Protein AF-0000000066114920 (afdb_homodimer)

Structure (mmCIF, N/CA/C/O backbone):
data_AF-0000000066114920-model_v1
#
loop_
_entity.id
_entity.type
_entity.pdbx_description
1 polymer 'DNA repair protein RecO'
#
loop_
_atom_site.group_PDB
_atom_site.id
_atom_site.type_symbol
_atom_site.label_atom_id
_atom_site.label_alt_id
_atom_site.label_comp_id
_atom_site.label_asym_id
_atom_site.label_entity_id
_atom_site.label_seq_id
_atom_site.pdbx_PDB_ins_code
_atom_site.Cartn_x
_atom_site.Cartn_y
_atom_site.Cartn_z
_atom_site.occupancy
_atom_site.B_iso_or_equiv
_atom_site.auth_seq_id
_atom_site.auth_comp_id
_atom_site.auth_asym_id
_atom_site.auth_atom_id
_atom_site.pdbx_PDB_model_num
ATOM 1 N N . MET A 1 1 ? -25.594 -0.262 -13.094 1 75.62 1 MET A N 1
ATOM 2 C CA . MET A 1 1 ? -24.656 -1.006 -13.938 1 75.62 1 MET A CA 1
ATOM 3 C C . MET A 1 1 ? -24.5 -2.436 -13.43 1 75.62 1 MET A C 1
ATOM 5 O O . MET A 1 1 ? -24.391 -2.666 -12.227 1 75.62 1 MET A O 1
ATOM 9 N N . ASN A 1 2 ? -24.844 -3.348 -14.367 1 86.19 2 ASN A N 1
ATOM 10 C CA . ASN A 1 2 ? -24.734 -4.75 -13.984 1 86.19 2 ASN A CA 1
ATOM 11 C C . ASN A 1 2 ? -24 -5.562 -15.047 1 86.19 2 ASN A C 1
ATOM 13 O O . ASN A 1 2 ? -24.125 -5.289 -16.234 1 86.19 2 ASN A O 1
ATOM 17 N N . PHE A 1 3 ? -23.031 -6.371 -14.57 1 90.06 3 PHE A N 1
ATOM 18 C CA . PHE A 1 3 ? -22.406 -7.285 -15.523 1 90.06 3 PHE A CA 1
ATOM 19 C C . PHE A 1 3 ? -22.188 -8.656 -14.891 1 90.06 3 PHE A C 1
ATOM 21 O O . PHE A 1 3 ? -22.297 -8.812 -13.68 1 90.06 3 PHE A O 1
ATOM 28 N N . ARG A 1 4 ? -22.141 -9.578 -15.812 1 94.25 4 ARG A N 1
ATOM 29 C CA . ARG A 1 4 ? -21.891 -10.969 -15.445 1 94.25 4 ARG A CA 1
ATOM 30 C C . ARG A 1 4 ? -20.625 -11.5 -16.125 1 94.25 4 ARG A C 1
ATOM 32 O O . ARG A 1 4 ? -20.391 -11.219 -17.297 1 94.25 4 ARG A O 1
ATOM 39 N N . ASP A 1 5 ? -19.766 -12.25 -15.32 1 95.81 5 ASP A N 1
ATOM 40 C CA . ASP A 1 5 ? -18.516 -12.758 -15.852 1 95.81 5 ASP A CA 1
ATOM 41 C C . ASP A 1 5 ? -18 -13.938 -15.023 1 95.81 5 ASP A C 1
ATOM 43 O O . ASP A 1 5 ? -18.5 -14.188 -13.922 1 95.81 5 ASP A O 1
ATOM 47 N N . LYS A 1 6 ? -17.188 -14.711 -15.625 1 96.69 6 LYS A N 1
ATOM 48 C CA . LYS A 1 6 ? -16.453 -15.688 -14.836 1 96.69 6 LYS A CA 1
ATOM 49 C C . LYS A 1 6 ? -15.398 -15.008 -13.953 1 96.69 6 LYS A C 1
ATOM 51 O O . LYS A 1 6 ? -14.75 -14.055 -14.375 1 96.69 6 LYS A O 1
ATOM 56 N N . ALA A 1 7 ? -15.234 -15.523 -12.688 1 97.19 7 ALA A N 1
ATOM 57 C CA . ALA A 1 7 ? -14.289 -14.852 -11.797 1 97.19 7 ALA A CA 1
ATOM 58 C C . ALA A 1 7 ? -13.641 -15.844 -10.844 1 97.19 7 ALA A C 1
ATOM 60 O O . ALA A 1 7 ? -14.133 -16.969 -10.664 1 97.19 7 ALA A O 1
ATOM 61 N N . ILE A 1 8 ? -12.523 -15.516 -10.336 1 97.38 8 ILE A N 1
ATOM 62 C CA . ILE A 1 8 ? -11.812 -16.25 -9.297 1 97.38 8 ILE A CA 1
ATOM 63 C C . ILE A 1 8 ? -11.852 -15.453 -7.988 1 97.38 8 ILE A C 1
ATOM 65 O O . ILE A 1 8 ? -11.523 -14.266 -7.969 1 97.38 8 ILE A O 1
ATOM 69 N N . ILE A 1 9 ? -12.242 -16.047 -6.883 1 97.62 9 ILE A N 1
ATOM 70 C CA . ILE A 1 9 ? -12.266 -15.367 -5.59 1 97.62 9 ILE A CA 1
ATOM 71 C C . ILE A 1 9 ? -10.844 -15.195 -5.07 1 97.62 9 ILE A C 1
ATOM 73 O O . ILE A 1 9 ? -10.117 -16.172 -4.883 1 97.62 9 ILE A O 1
ATOM 77 N N . LEU A 1 10 ? -10.43 -13.953 -4.789 1 96.62 10 LEU A N 1
ATOM 78 C CA . LEU A 1 10 ? -9.07 -13.672 -4.352 1 96.62 10 LEU A CA 1
ATOM 79 C C . LEU A 1 10 ? -9.031 -13.375 -2.857 1 96.62 10 LEU A C 1
ATOM 81 O O . LEU A 1 10 ? -8.055 -13.719 -2.178 1 96.62 10 LEU A O 1
ATOM 85 N N . LYS A 1 11 ? -9.984 -12.672 -2.404 1 94.31 11 LYS A N 1
ATOM 86 C CA . LYS A 1 11 ? -9.961 -12.195 -1.025 1 94.31 11 LYS A CA 1
ATOM 87 C C . LYS A 1 11 ? -11.375 -12.086 -0.464 1 94.31 11 LYS A C 1
ATOM 89 O O . LYS A 1 11 ? -12.32 -11.797 -1.201 1 94.31 11 LYS A O 1
ATOM 94 N N . LYS A 1 12 ? -11.523 -12.414 0.762 1 89.5 12 LYS A N 1
ATOM 95 C CA . LYS A 1 12 ? -12.766 -12.25 1.505 1 89.5 12 LYS A CA 1
ATOM 96 C C . LYS A 1 12 ? -12.516 -11.586 2.857 1 89.5 12 LYS A C 1
ATOM 98 O O . LYS A 1 12 ? -11.633 -12.008 3.607 1 89.5 12 LYS A O 1
ATOM 103 N N . ARG A 1 13 ? -13.219 -10.523 3.09 1 82.25 13 ARG A N 1
ATOM 104 C CA . ARG A 1 13 ? -13.109 -9.812 4.363 1 82.25 13 ARG A CA 1
ATOM 105 C C . ARG A 1 13 ? -14.477 -9.641 5.012 1 82.25 13 ARG A C 1
ATOM 107 O O . ARG A 1 13 ? -15.359 -9 4.445 1 82.25 13 ARG A O 1
ATOM 114 N N . ASN A 1 14 ? -14.578 -10.148 6.18 1 76.12 14 ASN A N 1
ATOM 115 C CA . ASN A 1 14 ? -15.836 -10.016 6.902 1 76.12 14 ASN A CA 1
ATOM 116 C C . ASN A 1 14 ? -16.016 -8.594 7.438 1 76.12 14 ASN A C 1
ATOM 118 O O . ASN A 1 14 ? -15.094 -8.016 8 1 76.12 14 ASN A O 1
ATOM 122 N N . ILE A 1 15 ? -17.172 -8.047 7.07 1 65.06 15 ILE A N 1
ATOM 123 C CA . ILE A 1 15 ? -17.5 -6.711 7.551 1 65.06 15 ILE A CA 1
ATOM 124 C C . ILE A 1 15 ? -18.344 -6.805 8.82 1 65.06 15 ILE A C 1
ATOM 126 O O . ILE A 1 15 ? -18.031 -6.168 9.828 1 65.06 15 ILE A O 1
ATOM 130 N N . LYS A 1 16 ? -19.547 -7.492 8.758 1 66.75 16 LYS A N 1
ATOM 131 C CA . LYS A 1 16 ? -20.469 -7.746 9.859 1 66.75 16 LYS A CA 1
ATOM 132 C C . LYS A 1 16 ? -20.953 -9.195 9.859 1 66.75 16 LYS A C 1
ATOM 134 O O . LYS A 1 16 ? -20.375 -10.039 9.164 1 66.75 16 LYS A O 1
ATOM 139 N N . GLU A 1 17 ? -21.812 -9.477 10.82 1 66.69 17 GLU A N 1
ATOM 140 C CA . GLU A 1 17 ? -22.281 -10.852 11.008 1 66.69 17 GLU A CA 1
ATOM 141 C C . GLU A 1 17 ? -22.719 -11.469 9.68 1 66.69 17 GLU A C 1
ATOM 143 O O . GLU A 1 17 ? -22.406 -12.633 9.406 1 66.69 17 GLU A O 1
ATOM 148 N N . ASN A 1 18 ? -23.312 -10.695 8.836 1 76.25 18 ASN A N 1
ATOM 149 C CA . ASN A 1 18 ? -23.844 -11.32 7.641 1 76.25 18 ASN A CA 1
ATOM 150 C C . ASN A 1 18 ? -23.391 -10.602 6.371 1 76.25 18 ASN A C 1
ATOM 152 O O . ASN A 1 18 ? -24.016 -10.75 5.316 1 76.25 18 ASN A O 1
ATOM 156 N N . LEU A 1 19 ? -22.344 -9.758 6.551 1 76.5 19 LEU A N 1
ATOM 157 C CA . LEU A 1 19 ? -21.875 -8.961 5.426 1 76.5 19 LEU A CA 1
ATOM 158 C C . LEU A 1 19 ? -20.375 -9.125 5.242 1 76.5 19 LEU A C 1
ATOM 160 O O . LEU A 1 19 ? -19.609 -9.148 6.219 1 76.5 19 LEU A O 1
ATOM 164 N N . ALA A 1 20 ? -19.938 -9.336 3.994 1 84.75 20 ALA A N 1
ATOM 165 C CA . ALA A 1 20 ? -18.5 -9.422 3.691 1 84.75 20 ALA A CA 1
ATOM 166 C C . ALA A 1 20 ? -18.188 -8.734 2.369 1 84.75 20 ALA A C 1
ATOM 168 O O . ALA A 1 20 ? -19.062 -8.539 1.53 1 84.75 20 ALA A O 1
ATOM 169 N N . ILE A 1 21 ? -16.984 -8.25 2.27 1 85.69 21 ILE A N 1
ATOM 170 C CA . ILE A 1 21 ? -16.469 -7.781 0.992 1 85.69 21 ILE A CA 1
ATOM 171 C C . ILE A 1 21 ? -15.641 -8.891 0.33 1 85.69 21 ILE A C 1
ATOM 173 O O . ILE A 1 21 ? -14.781 -9.5 0.968 1 85.69 21 ILE A O 1
ATOM 177 N N . VAL A 1 22 ? -16.016 -9.141 -0.874 1 92.25 22 VAL A N 1
ATOM 178 C CA . VAL A 1 22 ? -15.281 -10.141 -1.641 1 92.25 22 VAL A CA 1
ATOM 179 C C . VAL A 1 22 ? -14.602 -9.477 -2.838 1 92.25 22 VAL A C 1
ATOM 181 O O . VAL A 1 22 ? -15.203 -8.641 -3.514 1 92.25 22 VAL A O 1
ATOM 184 N N . THR A 1 23 ? -13.344 -9.789 -3.025 1 94.31 23 THR A N 1
ATOM 185 C CA . THR A 1 23 ? -12.57 -9.328 -4.172 1 94.31 23 THR A CA 1
ATOM 186 C C . THR A 1 23 ? -12.305 -10.477 -5.145 1 94.31 23 THR A C 1
ATOM 188 O O . THR A 1 23 ? -11.898 -11.562 -4.73 1 94.31 23 THR A O 1
ATOM 191 N N . VAL A 1 24 ? -12.586 -10.188 -6.41 1 96.12 24 VAL A N 1
ATOM 192 C CA . VAL A 1 24 ? -12.453 -11.242 -7.406 1 96.12 24 VAL A CA 1
ATOM 193 C C . VAL A 1 24 ? -11.609 -10.75 -8.578 1 96.12 24 VAL A C 1
ATOM 195 O O . VAL A 1 24 ? -11.477 -9.539 -8.789 1 96.12 24 VAL A O 1
ATOM 198 N N . LEU A 1 25 ? -10.961 -11.633 -9.258 1 97 25 LEU A N 1
ATOM 199 C CA . LEU A 1 25 ? -10.398 -11.398 -10.586 1 97 25 LEU A CA 1
ATOM 200 C C . LEU A 1 25 ? -11.344 -11.906 -11.672 1 97 25 LEU A C 1
ATOM 202 O O . LEU A 1 25 ? -11.562 -13.109 -11.797 1 97 25 LEU A O 1
ATOM 206 N N . THR A 1 26 ? -11.93 -11.023 -12.383 1 96.06 26 THR A N 1
ATOM 207 C CA . THR A 1 26 ? -12.867 -11.398 -13.445 1 96.06 26 THR A CA 1
ATOM 208 C C . THR A 1 26 ? -12.117 -11.68 -14.75 1 96.06 26 THR A C 1
ATOM 210 O O . THR A 1 26 ? -10.984 -11.234 -14.93 1 96.06 26 THR A O 1
ATOM 213 N N . GLN A 1 27 ? -12.727 -12.438 -15.578 1 95 27 GLN A N 1
ATOM 214 C CA . GLN A 1 27 ? -12.141 -12.812 -16.859 1 95 27 GLN A CA 1
ATOM 215 C C . GLN A 1 27 ? -12.023 -11.609 -17.781 1 95 27 GLN A C 1
ATOM 217 O O . GLN A 1 27 ? -11.023 -11.461 -18.5 1 95 27 GLN A O 1
ATOM 222 N N . SER A 1 28 ? -13 -10.695 -17.703 1 93.69 28 SER A N 1
ATOM 223 C CA . SER A 1 28 ? -13.078 -9.688 -18.766 1 93.69 28 SER A CA 1
ATOM 224 C C . SER A 1 28 ? -13 -8.281 -18.188 1 93.69 28 SER A C 1
ATOM 226 O O . SER A 1 28 ? -12.859 -7.309 -18.938 1 93.69 28 SER A O 1
ATOM 228 N N . TYR A 1 29 ? -13.07 -8.102 -16.891 1 91.19 29 TYR A N 1
ATOM 229 C CA . TYR A 1 29 ? -13.219 -6.75 -16.375 1 91.19 29 TYR A CA 1
ATOM 230 C C . TYR A 1 29 ? -12.094 -6.41 -15.391 1 91.19 29 TYR A C 1
ATOM 232 O O . TYR A 1 29 ? -11.945 -5.258 -14.992 1 91.19 29 TYR A O 1
ATOM 240 N N . GLY A 1 30 ? -11.273 -7.395 -15.078 1 93.62 30 GLY A N 1
ATOM 241 C CA . GLY A 1 30 ? -10.219 -7.141 -14.109 1 93.62 30 GLY A CA 1
ATOM 242 C C . GLY A 1 30 ? -10.633 -7.453 -12.688 1 93.62 30 GLY A C 1
ATOM 243 O O . GLY A 1 30 ? -11.469 -8.328 -12.453 1 93.62 30 GLY A O 1
ATOM 244 N N . ILE A 1 31 ? -10 -6.77 -11.734 1 93.69 31 ILE A N 1
ATOM 245 C CA . ILE A 1 31 ? -10.258 -7.023 -10.32 1 93.69 31 ILE A CA 1
ATOM 246 C C . ILE A 1 31 ? -11.453 -6.199 -9.859 1 93.69 31 ILE A C 1
ATOM 248 O O . ILE A 1 31 ? -11.539 -5.004 -10.141 1 93.69 31 ILE A O 1
ATOM 252 N N . TYR A 1 32 ? -12.414 -6.797 -9.227 1 91.12 32 TYR A N 1
ATOM 253 C CA . TYR A 1 32 ? -13.609 -6.129 -8.703 1 91.12 32 TYR A CA 1
ATOM 254 C C . TYR A 1 32 ? -13.891 -6.566 -7.273 1 91.12 32 TYR A C 1
ATOM 256 O O . TYR A 1 32 ? -13.656 -7.723 -6.906 1 91.12 32 TYR A O 1
ATOM 264 N N . SER A 1 33 ? -14.352 -5.648 -6.562 1 88.38 33 SER A N 1
ATOM 265 C CA . SER A 1 33 ? -14.828 -5.961 -5.219 1 88.38 33 SER A CA 1
ATOM 266 C C . SER A 1 33 ? -16.312 -5.652 -5.07 1 88.38 33 SER A C 1
ATOM 268 O O . SER A 1 33 ? -16.859 -4.836 -5.816 1 88.38 33 SER A O 1
ATOM 270 N N . GLY A 1 34 ? -16.984 -6.352 -4.18 1 86.88 34 GLY A N 1
ATOM 271 C CA . GLY A 1 34 ? -18.375 -6.109 -3.869 1 86.88 34 GLY A CA 1
ATOM 272 C C . GLY A 1 34 ? -18.812 -6.711 -2.545 1 86.88 34 GLY A C 1
ATOM 273 O O . GLY A 1 34 ? -18.062 -7.492 -1.942 1 86.88 34 GLY A O 1
ATOM 274 N N . ILE A 1 35 ? -20 -6.371 -2.215 1 84.88 35 ILE A N 1
ATOM 275 C CA . ILE A 1 35 ? -20.531 -6.809 -0.929 1 84.88 35 ILE A CA 1
ATOM 276 C C . ILE A 1 35 ? -21.422 -8.039 -1.129 1 84.88 35 ILE A C 1
ATOM 278 O O . ILE A 1 35 ? -22.188 -8.109 -2.09 1 84.88 35 ILE A O 1
ATOM 282 N N . ILE A 1 36 ? -21.234 -8.953 -0.274 1 86.5 36 ILE A N 1
ATOM 283 C CA . ILE A 1 36 ? -22.125 -10.117 -0.239 1 86.5 36 ILE A CA 1
ATOM 284 C C . ILE A 1 36 ? -22.891 -10.141 1.081 1 86.5 36 ILE A C 1
ATOM 286 O O . ILE A 1 36 ? -22.359 -9.727 2.119 1 86.5 36 ILE A O 1
ATOM 290 N N . LYS A 1 37 ? -24.141 -10.602 0.91 1 80.94 37 LYS A N 1
ATOM 291 C CA . LYS A 1 37 ? -24.984 -10.758 2.094 1 80.94 3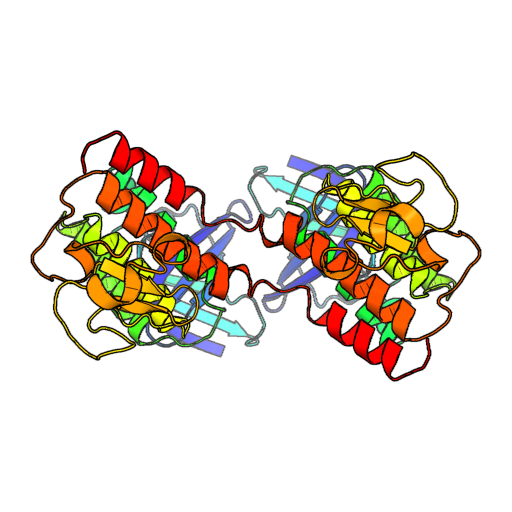7 LYS A CA 1
ATOM 292 C C . LYS A 1 37 ? -25.156 -12.234 2.459 1 80.94 37 LYS A C 1
ATOM 294 O O . LYS A 1 37 ? -24.844 -13.117 1.655 1 80.94 37 LYS A O 1
ATOM 299 N N . ASP A 1 38 ? -25.562 -12.531 3.664 1 80.75 38 ASP A N 1
ATOM 300 C CA . ASP A 1 38 ? -25.859 -13.867 4.168 1 80.75 38 ASP A CA 1
ATOM 301 C C . ASP A 1 38 ? -24.625 -14.766 4.137 1 80.75 38 ASP A C 1
ATOM 303 O O . ASP A 1 38 ? -24.688 -15.883 3.623 1 80.75 38 ASP A O 1
ATOM 307 N N . LEU A 1 39 ? -23.578 -14.398 4.652 1 77.5 39 LEU A N 1
ATOM 308 C CA . LEU A 1 39 ? -22.281 -15.055 4.609 1 77.5 39 LEU A CA 1
ATOM 309 C C . LEU A 1 39 ? -22.344 -16.438 5.266 1 77.5 39 LEU A C 1
ATOM 311 O O . LEU A 1 39 ? -21.578 -17.328 4.91 1 77.5 39 LEU A O 1
ATOM 315 N N . HIS A 1 40 ? -23.344 -16.594 6.113 1 80.62 40 HIS A N 1
ATOM 316 C CA . HIS A 1 40 ? -23.312 -17.812 6.918 1 80.62 40 HIS A CA 1
ATOM 317 C C . HIS A 1 40 ? -24.25 -18.875 6.344 1 80.62 40 HIS A C 1
ATOM 319 O O . HIS A 1 40 ? -24.359 -19.969 6.895 1 80.62 40 HIS A O 1
ATOM 325 N N . SER A 1 41 ? -24.906 -18.438 5.301 1 86.69 41 SER A N 1
ATOM 326 C CA . SER A 1 41 ? -25.656 -19.5 4.652 1 86.69 41 SER A CA 1
ATOM 327 C C . SER A 1 41 ? -24.75 -20.609 4.152 1 86.69 41 SER A C 1
ATOM 329 O O . SER A 1 41 ? -23.594 -20.359 3.797 1 86.69 41 SER A O 1
ATOM 331 N N . LYS A 1 42 ? -25.25 -21.859 4.195 1 87.06 42 LYS A N 1
ATOM 332 C CA . LYS A 1 42 ? -24.484 -23.016 3.727 1 87.06 42 LYS A CA 1
ATOM 333 C C . LYS A 1 42 ? -23.969 -22.781 2.309 1 87.06 42 LYS A C 1
ATOM 335 O O . LYS A 1 42 ? -22.812 -23.078 2.008 1 87.06 42 LYS A O 1
ATOM 340 N N . LYS A 1 43 ? -24.812 -22.25 1.51 1 90.31 43 LYS A N 1
ATOM 341 C CA . LYS A 1 43 ? -24.469 -21.984 0.115 1 90.31 43 LYS A CA 1
ATOM 342 C C . LYS A 1 43 ? -23.297 -21.016 0.009 1 90.31 43 LYS A C 1
ATOM 344 O O . LYS A 1 43 ? -22.312 -21.281 -0.676 1 90.31 43 LYS A O 1
ATOM 349 N N . ASN A 1 44 ? -23.359 -19.953 0.707 1 90.69 44 ASN A N 1
ATOM 350 C CA . ASN A 1 44 ? -22.375 -18.875 0.579 1 90.69 44 ASN A CA 1
ATOM 351 C C . ASN A 1 44 ? -21.047 -19.25 1.22 1 90.69 44 ASN A C 1
ATOM 353 O O . ASN A 1 44 ? -19.984 -18.812 0.76 1 90.69 44 ASN A O 1
ATOM 357 N N . THR A 1 45 ? -21.094 -20.125 2.189 1 88.94 45 THR A N 1
ATOM 358 C CA . THR A 1 45 ? -19.875 -20.594 2.834 1 88.94 45 THR A CA 1
ATOM 359 C C . THR A 1 45 ? -19.031 -21.422 1.866 1 88.94 45 THR A C 1
ATOM 361 O O . THR A 1 45 ? -17.797 -21.422 1.941 1 88.94 45 THR A O 1
ATOM 364 N N . ILE A 1 46 ? -19.734 -22.094 0.953 1 91.19 46 ILE A N 1
ATOM 365 C CA . ILE A 1 46 ? -19.062 -22.938 -0.023 1 91.19 46 ILE A CA 1
ATOM 366 C C . ILE A 1 46 ? -18.594 -22.109 -1.212 1 91.19 46 ILE A C 1
ATOM 368 O O . ILE A 1 46 ? -17.469 -22.266 -1.694 1 91.19 46 ILE A O 1
ATOM 372 N N . ILE A 1 47 ? -19.344 -21.203 -1.606 1 95 47 ILE A N 1
ATOM 373 C CA . ILE A 1 47 ? -19.125 -20.453 -2.842 1 95 47 ILE A CA 1
ATOM 374 C C . ILE A 1 47 ? -18 -19.453 -2.645 1 95 47 ILE A C 1
ATOM 376 O O . ILE A 1 47 ? -17.062 -19.406 -3.449 1 95 47 ILE A O 1
ATOM 380 N N . TYR A 1 48 ? -18.016 -18.672 -1.565 1 94.5 48 TYR A N 1
ATOM 381 C CA . TYR A 1 48 ? -17.125 -17.531 -1.401 1 94.5 48 TYR A CA 1
ATOM 382 C C . TYR A 1 48 ? -15.875 -17.922 -0.634 1 94.5 48 TYR A C 1
ATOM 384 O O . TYR A 1 48 ? -15.617 -17.422 0.459 1 94.5 48 TYR A O 1
ATOM 392 N N . GLN A 1 49 ? -15.133 -18.797 -1.253 1 94.31 49 GLN A N 1
ATOM 393 C CA . GLN A 1 49 ? -13.836 -19.25 -0.754 1 94.31 49 GLN A CA 1
ATOM 394 C C . GLN A 1 49 ? -12.719 -18.859 -1.714 1 94.31 49 GLN A C 1
ATOM 396 O O . GLN A 1 49 ? -12.898 -18.891 -2.934 1 94.31 49 GLN A O 1
ATOM 401 N N . ILE A 1 50 ? -11.586 -18.609 -1.158 1 94.69 50 ILE A N 1
ATOM 402 C CA . ILE A 1 50 ? -10.43 -18.188 -1.949 1 94.69 50 ILE A CA 1
ATOM 403 C C . ILE A 1 50 ? -10.07 -19.281 -2.955 1 94.69 50 ILE A C 1
ATOM 405 O O . ILE A 1 50 ? -10.039 -20.453 -2.609 1 94.69 50 ILE A O 1
ATOM 409 N N . GLY A 1 51 ? -9.883 -18.906 -4.164 1 95.81 51 GLY A N 1
ATOM 410 C CA . GLY A 1 51 ? -9.461 -19.828 -5.207 1 95.81 51 GLY A CA 1
ATOM 411 C C . GLY A 1 51 ? -10.625 -20.391 -6.008 1 95.81 51 GLY A C 1
ATOM 412 O O . GLY A 1 51 ? -10.422 -20.922 -7.102 1 95.81 51 GLY A O 1
ATOM 413 N N . ASN A 1 52 ? -11.875 -20.266 -5.535 1 96.88 52 ASN A N 1
ATOM 414 C CA . ASN A 1 52 ? -13.031 -20.797 -6.258 1 96.88 52 ASN A CA 1
ATOM 415 C C . ASN A 1 52 ? -13.305 -20 -7.531 1 96.88 52 ASN A C 1
ATOM 417 O O . ASN A 1 52 ? -13.195 -18.781 -7.539 1 96.88 52 ASN A O 1
ATOM 421 N N . ILE A 1 53 ? -13.609 -20.766 -8.562 1 97.5 53 ILE A N 1
ATOM 422 C CA . ILE A 1 53 ? -14.109 -20.156 -9.789 1 97.5 53 ILE A CA 1
ATOM 423 C C . ILE A 1 53 ? -15.633 -20.016 -9.711 1 97.5 53 ILE A C 1
ATOM 425 O O . ILE A 1 53 ? -16.328 -20.969 -9.359 1 97.5 53 ILE A O 1
ATOM 429 N N . VAL A 1 54 ? -16.125 -18.812 -10.023 1 97.81 54 VAL A N 1
ATOM 430 C CA . VAL A 1 54 ? -17.547 -18.547 -9.836 1 97.81 54 VAL A CA 1
ATOM 431 C C . VAL A 1 54 ? -18.109 -17.844 -11.062 1 97.81 54 VAL A C 1
ATOM 433 O O . VAL A 1 54 ? -17.375 -17.219 -11.828 1 97.81 54 VAL A O 1
ATOM 436 N N . ASP A 1 55 ? -19.359 -18.141 -11.336 1 97.88 55 ASP A N 1
ATOM 437 C CA . ASP A 1 55 ? -20.156 -17.234 -12.172 1 97.88 55 ASP A CA 1
ATOM 438 C C . ASP A 1 55 ? -20.562 -15.984 -11.398 1 97.88 55 ASP A C 1
ATOM 440 O O . ASP A 1 55 ? -21.438 -16.047 -10.531 1 97.88 55 ASP A O 1
ATOM 444 N N . PHE A 1 56 ? -19.906 -14.898 -11.664 1 95.62 56 PHE A N 1
ATOM 445 C CA . PHE A 1 56 ? -19.891 -13.664 -10.883 1 95.62 56 PHE A CA 1
ATOM 446 C C . PHE A 1 56 ? -20.828 -12.625 -11.484 1 95.62 56 PHE A C 1
ATOM 448 O O . PHE A 1 56 ? -20.719 -12.281 -12.664 1 95.62 56 PHE A O 1
ATOM 455 N N . CYS A 1 57 ? -21.797 -12.18 -10.68 1 94.75 57 CYS A N 1
ATOM 456 C CA . CYS A 1 57 ? -22.688 -11.078 -11.062 1 94.75 57 CYS A CA 1
ATOM 457 C C . CYS A 1 57 ? -22.469 -9.875 -10.148 1 94.75 57 CYS A C 1
ATOM 459 O O . CYS A 1 57 ? -22.547 -9.992 -8.93 1 94.75 57 CYS A O 1
ATOM 461 N N . TRP A 1 58 ? -22.109 -8.797 -10.773 1 90.75 58 TRP A N 1
ATOM 462 C CA . TRP A 1 58 ? -21.906 -7.547 -10.047 1 90.75 58 TRP A CA 1
ATOM 463 C C . TRP A 1 58 ? -22.984 -6.523 -10.406 1 90.75 58 TRP A C 1
ATOM 465 O O . TRP A 1 58 ? -23.328 -6.375 -11.586 1 90.75 58 TRP A O 1
ATOM 475 N N . SER A 1 59 ? -23.562 -5.922 -9.414 1 86.62 59 SER A N 1
ATOM 476 C CA . SER A 1 59 ? -24.578 -4.902 -9.648 1 86.62 59 SER A CA 1
ATOM 477 C C . SER A 1 59 ? -24.344 -3.676 -8.773 1 86.62 59 SER A C 1
ATOM 479 O O . SER A 1 59 ? -24.031 -3.803 -7.586 1 86.62 59 SER A O 1
ATOM 481 N N . ALA A 1 60 ? -24.219 -2.527 -9.422 1 76.81 60 ALA A N 1
ATOM 482 C CA . ALA A 1 60 ? -24.156 -1.262 -8.695 1 76.81 60 ALA A CA 1
ATOM 483 C C . ALA A 1 60 ? -24.984 -0.185 -9.391 1 76.81 60 ALA A C 1
ATOM 485 O O . ALA A 1 60 ? -25.219 -0.262 -10.594 1 76.81 60 ALA A O 1
ATOM 486 N N . ARG A 1 61 ? -25.547 0.613 -8.617 1 67.81 61 ARG A N 1
ATOM 487 C CA . ARG A 1 61 ? -26.281 1.716 -9.227 1 67.81 61 ARG A CA 1
ATOM 488 C C . ARG A 1 61 ? -25.344 2.635 -10 1 67.81 61 ARG A C 1
ATOM 490 O O . ARG A 1 61 ? -25.656 3.041 -11.125 1 67.81 61 ARG A O 1
ATOM 497 N N . LEU A 1 62 ? -24.203 3.096 -9.281 1 61.19 62 LEU A N 1
ATOM 498 C CA . LEU A 1 62 ? -23.156 3.863 -9.945 1 61.19 62 LEU A CA 1
ATOM 499 C C . LEU A 1 62 ? -21.844 3.074 -9.992 1 61.19 62 LEU A C 1
ATOM 501 O O . LEU A 1 62 ? -21.578 2.256 -9.109 1 61.19 62 LEU A O 1
ATOM 505 N N . ASP A 1 63 ? -21.031 3.268 -10.984 1 57.91 63 ASP A N 1
ATOM 506 C CA . ASP A 1 63 ? -19.812 2.527 -11.234 1 57.91 63 ASP A CA 1
ATOM 507 C C . ASP A 1 63 ? -18.828 2.678 -10.078 1 57.91 63 ASP A C 1
ATOM 509 O O . ASP A 1 63 ? -18.047 1.767 -9.797 1 57.91 63 ASP A O 1
ATOM 513 N N . GLU A 1 64 ? -18.953 3.777 -9.383 1 57.62 64 GLU A N 1
ATOM 514 C CA . GLU A 1 64 ? -17.969 4.105 -8.352 1 57.62 64 GLU A CA 1
ATOM 515 C C . GLU A 1 64 ? -18.312 3.41 -7.035 1 57.62 64 GLU A C 1
ATOM 517 O O . GLU A 1 64 ? -17.469 3.34 -6.129 1 57.62 64 GLU A O 1
ATOM 522 N N . HIS A 1 65 ? -19.453 2.723 -7.059 1 59.06 65 HIS A N 1
ATOM 523 C CA . HIS A 1 65 ? -19.891 2.092 -5.816 1 59.06 65 HIS A CA 1
ATOM 524 C C . HIS A 1 65 ? -19.297 0.692 -5.676 1 59.06 65 HIS A C 1
ATOM 526 O O . HIS A 1 65 ? -18.875 0.086 -6.664 1 59.06 65 HIS A O 1
ATOM 532 N N . LEU A 1 66 ? -18.922 0.119 -4.449 1 65.81 66 LEU A N 1
ATOM 5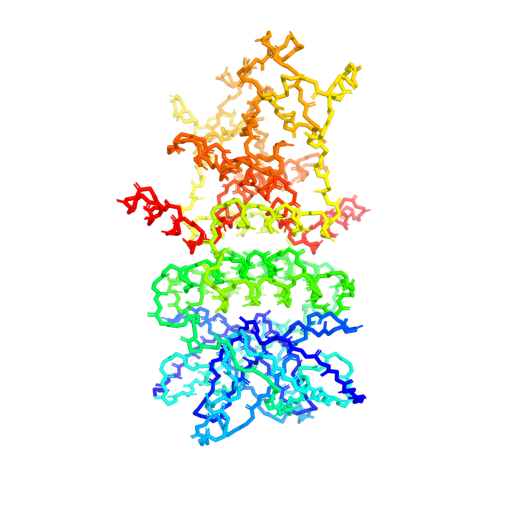33 C CA . LEU A 1 66 ? -18.438 -1.235 -4.203 1 65.81 66 LEU A CA 1
ATOM 534 C C . LEU A 1 66 ? -19.391 -2.268 -4.797 1 65.81 66 LEU A C 1
ATOM 536 O O . LEU A 1 66 ? -18.953 -3.34 -5.227 1 65.81 66 LEU A O 1
ATOM 540 N N . GLY A 1 67 ? -20.578 -2.004 -5.234 1 76.5 67 GLY A N 1
ATOM 541 C CA . GLY A 1 67 ? -21.609 -2.854 -5.805 1 76.5 67 GLY A CA 1
ATOM 542 C C . GLY A 1 67 ? -21.891 -4.086 -4.973 1 76.5 67 GLY A C 1
ATOM 543 O O . GLY A 1 67 ? -21.25 -4.309 -3.941 1 76.5 67 GLY A O 1
ATOM 544 N N . THR A 1 68 ? -23 -4.801 -5.258 1 84.19 68 THR A N 1
ATOM 545 C CA . THR A 1 68 ? -23.375 -6.082 -4.664 1 84.19 68 THR A CA 1
ATOM 546 C C . THR A 1 68 ? -22.984 -7.238 -5.578 1 84.19 68 THR A C 1
ATOM 548 O O . THR A 1 68 ? -23.078 -7.129 -6.801 1 84.19 68 THR A O 1
ATOM 551 N N . ILE A 1 69 ? -22.5 -8.328 -4.973 1 90.06 69 ILE A N 1
ATOM 552 C CA . ILE A 1 69 ? -22.016 -9.477 -5.723 1 90.06 69 ILE A CA 1
ATOM 553 C C . ILE A 1 69 ? -22.938 -10.68 -5.469 1 90.06 69 ILE A C 1
ATOM 555 O O . ILE A 1 69 ? -23.359 -10.906 -4.336 1 90.06 69 ILE A O 1
ATOM 559 N N . ASN A 1 70 ? -23.312 -11.312 -6.512 1 92.31 70 ASN A N 1
ATOM 560 C CA . ASN A 1 70 ? -23.938 -12.633 -6.48 1 92.31 70 ASN A CA 1
ATOM 561 C C . ASN A 1 70 ? -23.156 -13.633 -7.328 1 92.31 70 ASN A C 1
ATOM 563 O O . ASN A 1 70 ? -22.891 -13.383 -8.508 1 92.31 70 ASN A O 1
ATOM 567 N N . CYS A 1 71 ? -22.812 -14.797 -6.621 1 95.19 71 CYS A N 1
ATOM 568 C CA . CYS A 1 71 ? -21.969 -15.758 -7.34 1 95.19 71 CYS A CA 1
ATOM 569 C C . CYS A 1 71 ? -22.594 -17.141 -7.32 1 95.19 71 CYS A C 1
ATOM 571 O O . CYS A 1 71 ? -23.297 -17.5 -6.379 1 95.19 71 CYS A O 1
ATOM 573 N N . GLU A 1 72 ? -22.438 -17.828 -8.406 1 96.19 72 GLU A N 1
ATOM 574 C CA . GLU A 1 72 ? -22.656 -19.266 -8.461 1 96.19 72 GLU A CA 1
ATOM 575 C C . GLU A 1 72 ? -21.344 -20.016 -8.625 1 96.19 72 GLU A C 1
ATOM 577 O O . GLU A 1 72 ? -20.484 -19.609 -9.414 1 96.19 72 GLU A O 1
ATOM 582 N N . LEU A 1 73 ? -21.266 -21.125 -7.887 1 96.44 73 LEU A N 1
ATOM 583 C CA . LEU A 1 73 ? -20.016 -21.891 -7.922 1 96.44 73 LEU A CA 1
ATOM 584 C C . LEU A 1 73 ? -19.844 -22.594 -9.266 1 96.44 73 LEU A C 1
ATOM 586 O O . LEU A 1 73 ? -20.766 -23.266 -9.742 1 96.44 73 LEU A O 1
ATOM 590 N N . VAL A 1 74 ? -18.781 -22.438 -9.898 1 96.94 74 VAL A N 1
ATOM 591 C CA . VAL A 1 74 ? -18.453 -23.141 -11.133 1 96.94 74 VAL A CA 1
ATOM 592 C C . VAL A 1 74 ? -17.5 -24.297 -10.82 1 96.94 74 VAL A C 1
ATOM 594 O O . VAL A 1 74 ? -17.75 -25.438 -11.227 1 96.94 74 VAL A O 1
ATOM 597 N N . LYS A 1 75 ? -16.484 -24.062 -10.117 1 96.19 75 LYS A N 1
ATOM 598 C CA . LYS A 1 75 ? -15.492 -25.062 -9.711 1 96.19 75 LYS A CA 1
ATOM 599 C C . LYS A 1 75 ? -14.797 -24.641 -8.414 1 96.19 75 LYS A C 1
ATOM 601 O O . LYS A 1 75 ? -14.43 -23.484 -8.242 1 96.19 75 LYS A O 1
ATOM 606 N N . SER A 1 76 ? -14.609 -25.594 -7.539 1 94.81 76 SER A N 1
ATOM 607 C CA . SER A 1 76 ? -13.992 -25.281 -6.254 1 94.81 76 SER A CA 1
ATOM 608 C C . SER A 1 76 ? -12.547 -25.766 -6.211 1 94.81 76 SER A C 1
ATOM 610 O O . SER A 1 76 ? -12.25 -26.906 -6.566 1 94.81 76 SER A O 1
ATOM 612 N N . TYR A 1 77 ? -11.648 -24.891 -5.848 1 93.38 77 TYR A N 1
ATOM 613 C CA . TYR A 1 77 ? -10.258 -25.25 -5.59 1 93.38 77 TYR A CA 1
ATOM 614 C C . TYR A 1 77 ? -9.906 -25.031 -4.125 1 93.38 77 TYR A C 1
ATOM 616 O O . TYR A 1 77 ? -8.789 -25.328 -3.699 1 93.38 77 TYR A O 1
ATOM 624 N N . SER A 1 78 ? -10.891 -24.547 -3.385 1 92.38 78 SER A N 1
ATOM 625 C CA . SER A 1 78 ? -10.648 -24.094 -2.014 1 92.38 78 SER A CA 1
ATOM 626 C C . SER A 1 78 ? -10.188 -25.266 -1.136 1 92.38 78 SER A C 1
ATOM 628 O O . SER A 1 78 ? -9.305 -25.094 -0.291 1 92.38 78 SER A O 1
ATOM 630 N N . TYR A 1 79 ? -10.781 -26.375 -1.353 1 88.81 79 TYR A N 1
ATOM 631 C CA . TYR A 1 79 ? -10.414 -27.531 -0.546 1 88.81 79 TYR A CA 1
ATOM 632 C C . TYR A 1 79 ? -8.938 -27.875 -0.731 1 88.81 79 TYR A C 1
ATOM 634 O O . TYR A 1 79 ? -8.242 -28.172 0.238 1 88.81 79 TYR A O 1
ATOM 642 N N . LEU A 1 80 ? -8.492 -27.812 -1.939 1 90.31 80 LEU A N 1
ATOM 643 C CA . LEU A 1 80 ? -7.102 -28.141 -2.248 1 90.31 80 LEU A CA 1
ATOM 644 C C . LEU A 1 80 ? -6.16 -27.078 -1.667 1 90.31 80 LEU A C 1
ATOM 646 O O . LEU A 1 80 ? -5.105 -27.422 -1.124 1 90.31 80 LEU A O 1
ATOM 650 N N . ILE A 1 81 ? -6.57 -25.875 -1.739 1 92.31 81 ILE A N 1
ATOM 651 C CA . ILE A 1 81 ? -5.762 -24.766 -1.256 1 92.31 81 ILE A CA 1
ATOM 652 C C . ILE A 1 81 ? -5.625 -24.844 0.263 1 92.31 81 ILE A C 1
ATOM 654 O O . ILE A 1 81 ? -4.539 -24.641 0.808 1 92.31 81 ILE A O 1
ATOM 658 N N . MET A 1 82 ? -6.648 -25.281 0.888 1 89.69 82 MET A N 1
ATOM 659 C CA . MET A 1 82 ? -6.68 -25.266 2.348 1 89.69 82 MET A CA 1
ATOM 660 C C . MET A 1 82 ? -6.172 -26.594 2.914 1 89.69 82 MET A C 1
ATOM 662 O O . MET A 1 82 ? -5.973 -26.719 4.125 1 89.69 82 MET A O 1
ATOM 666 N N . SER A 1 83 ? -5.977 -27.594 2.053 1 85.94 83 SER A N 1
ATOM 667 C CA . SER A 1 83 ? -5.68 -28.953 2.494 1 85.94 83 SER A CA 1
ATOM 668 C C . SER A 1 83 ? -4.25 -29.062 3.012 1 85.94 83 SER A C 1
ATOM 670 O O . SER A 1 83 ? -3.926 -29.984 3.76 1 85.94 83 SER A O 1
ATOM 672 N N . ASN A 1 84 ? -3.393 -28.266 2.541 1 84.69 84 ASN A N 1
ATOM 673 C CA . ASN A 1 84 ? -2.006 -28.328 2.992 1 84.69 84 ASN A CA 1
ATOM 674 C C . ASN A 1 84 ? -1.385 -26.938 3.076 1 84.69 84 ASN A C 1
ATOM 676 O O . ASN A 1 84 ? -1.737 -26.047 2.301 1 84.69 84 ASN A O 1
ATOM 680 N N . LYS A 1 85 ? -0.497 -26.75 3.971 1 84.75 85 LYS A N 1
ATOM 681 C CA . LYS A 1 85 ? 0.138 -25.484 4.297 1 84.75 85 LYS A CA 1
ATOM 682 C C . LYS A 1 85 ? 0.861 -24.906 3.082 1 84.75 85 LYS A C 1
ATOM 684 O O . LYS A 1 85 ? 0.833 -23.688 2.855 1 84.75 85 LYS A O 1
ATOM 689 N N . ARG A 1 86 ? 1.448 -25.734 2.291 1 85.62 86 ARG A N 1
ATOM 690 C CA . ARG A 1 86 ? 2.197 -25.281 1.12 1 85.62 86 ARG A CA 1
ATOM 691 C C . ARG A 1 86 ? 1.271 -24.641 0.089 1 85.62 86 ARG A C 1
ATOM 693 O O . ARG A 1 86 ? 1.558 -23.562 -0.424 1 85.62 86 ARG A O 1
ATOM 700 N N . ASN A 1 87 ? 0.194 -25.406 -0.17 1 91.12 87 ASN A N 1
ATOM 701 C CA . ASN A 1 87 ? -0.787 -24.875 -1.112 1 91.12 87 ASN A CA 1
ATOM 702 C C . ASN A 1 87 ? -1.358 -23.547 -0.636 1 91.12 87 ASN A C 1
ATOM 704 O O . ASN A 1 87 ? -1.541 -22.625 -1.434 1 91.12 87 ASN A O 1
ATOM 708 N N . LEU A 1 88 ? -1.552 -23.469 0.622 1 91.62 88 LEU A N 1
ATOM 709 C CA . LEU A 1 88 ? -2.115 -22.266 1.223 1 91.62 88 LEU A CA 1
ATOM 710 C C . LEU A 1 88 ? -1.162 -21.078 1.068 1 91.62 88 LEU A C 1
ATOM 712 O O . LEU A 1 88 ? -1.554 -20.031 0.573 1 91.62 88 LEU A O 1
ATOM 716 N N . LEU A 1 89 ? 0.104 -21.281 1.459 1 90.69 89 LEU A N 1
ATOM 717 C CA . LEU A 1 89 ? 1.098 -20.219 1.382 1 90.69 89 LEU A CA 1
ATOM 718 C C . LEU A 1 89 ? 1.361 -19.828 -0.068 1 90.69 89 LEU A C 1
ATOM 720 O O . LEU A 1 89 ? 1.448 -18.641 -0.388 1 90.69 89 LEU A O 1
ATOM 724 N N . TYR A 1 90 ? 1.462 -20.859 -0.901 1 93.94 90 TYR A N 1
ATOM 725 C CA . TYR A 1 90 ? 1.679 -20.688 -2.334 1 93.94 90 TYR A CA 1
ATOM 726 C C . TYR A 1 90 ? 0.602 -19.812 -2.945 1 93.94 90 TYR A C 1
ATOM 728 O O . TYR A 1 90 ? 0.909 -18.797 -3.582 1 93.94 90 TYR A O 1
ATOM 736 N N . THR A 1 91 ? -0.582 -20.172 -2.715 1 95.38 91 THR A N 1
ATOM 737 C CA . THR A 1 91 ? -1.717 -19.484 -3.33 1 95.38 91 THR A CA 1
ATOM 738 C C . THR A 1 91 ? -1.905 -18.094 -2.727 1 95.38 91 THR A C 1
ATOM 740 O O . THR A 1 91 ? -2.082 -17.109 -3.455 1 95.38 91 THR A O 1
ATOM 743 N N . HIS A 1 92 ? -1.821 -17.953 -1.44 1 93.56 92 HIS A N 1
ATOM 744 C CA . HIS A 1 92 ? -2.035 -16.672 -0.78 1 93.56 92 HIS A CA 1
ATOM 745 C C . HIS A 1 92 ? -0.943 -15.664 -1.149 1 93.56 92 HIS A C 1
ATOM 747 O O . HIS A 1 92 ? -1.218 -14.477 -1.322 1 93.56 92 HIS A O 1
ATOM 753 N N . SER A 1 93 ? 0.301 -16.141 -1.231 1 94.75 93 SER A N 1
ATOM 754 C CA . SER A 1 93 ? 1.396 -15.281 -1.66 1 94.75 93 SER A CA 1
ATOM 755 C C . SER A 1 93 ? 1.124 -14.688 -3.037 1 94.75 93 SER A C 1
ATOM 757 O O . SER A 1 93 ? 1.227 -13.469 -3.227 1 94.75 93 SER A O 1
ATOM 759 N N . LEU A 1 94 ? 0.72 -15.516 -3.932 1 96.38 94 LEU A N 1
ATOM 760 C CA . LEU A 1 94 ? 0.466 -15.062 -5.293 1 96.38 94 LEU A CA 1
ATOM 761 C C . LEU A 1 94 ? -0.733 -14.117 -5.336 1 96.38 94 LEU A C 1
ATOM 763 O O . LEU A 1 94 ? -0.745 -13.156 -6.105 1 96.38 94 LEU A O 1
ATOM 767 N N . ILE A 1 95 ? -1.736 -14.406 -4.531 1 96 95 ILE A N 1
ATOM 768 C CA . ILE A 1 95 ? -2.908 -13.539 -4.461 1 96 95 ILE A CA 1
ATOM 769 C C . ILE A 1 95 ? -2.496 -12.156 -3.963 1 96 95 ILE A C 1
ATOM 771 O O . ILE A 1 95 ? -2.857 -11.141 -4.559 1 96 95 ILE A O 1
ATOM 775 N N . GLU A 1 96 ? -1.713 -12.117 -2.957 1 92.56 96 GLU A N 1
ATOM 776 C CA . GLU A 1 96 ? -1.284 -10.844 -2.383 1 92.56 96 GLU A CA 1
ATOM 777 C C . GLU A 1 96 ? -0.423 -10.062 -3.365 1 92.56 96 GLU A C 1
ATOM 779 O O . GLU A 1 96 ? -0.583 -8.844 -3.506 1 92.56 96 GLU A O 1
ATOM 784 N N . LEU A 1 97 ? 0.436 -10.773 -4.012 1 93.81 97 LEU A N 1
ATOM 785 C CA . LEU A 1 97 ? 1.266 -10.125 -5.02 1 93.81 97 LEU A CA 1
ATOM 786 C C . LEU A 1 97 ? 0.411 -9.578 -6.16 1 93.81 97 LEU A C 1
ATOM 788 O O . LEU A 1 97 ? 0.68 -8.5 -6.684 1 93.81 97 LEU A O 1
ATOM 792 N N . THR A 1 98 ? -0.586 -10.312 -6.539 1 94.75 98 THR A N 1
ATOM 793 C CA . THR A 1 98 ? -1.502 -9.875 -7.586 1 94.75 98 THR A CA 1
ATOM 794 C C . THR A 1 98 ? -2.24 -8.609 -7.168 1 94.75 98 THR A C 1
ATOM 796 O O . THR A 1 98 ? -2.268 -7.625 -7.91 1 94.75 98 THR A O 1
ATOM 799 N N . LEU A 1 99 ? -2.729 -8.609 -5.973 1 91.31 99 LEU A N 1
ATOM 800 C CA . LEU A 1 99 ? -3.52 -7.488 -5.48 1 91.31 99 LEU A CA 1
ATOM 801 C C . LEU A 1 99 ? -2.646 -6.254 -5.277 1 91.31 99 LEU A C 1
ATOM 803 O O . LEU A 1 99 ? -3.117 -5.121 -5.43 1 91.31 99 LEU A O 1
ATOM 807 N N . MET A 1 100 ? -1.396 -6.449 -5.027 1 85.69 100 MET A N 1
ATOM 808 C CA . MET A 1 100 ? -0.459 -5.348 -4.836 1 85.69 100 MET A CA 1
ATOM 809 C C . MET A 1 100 ? -0.034 -4.754 -6.18 1 85.69 100 MET A C 1
ATOM 811 O O . MET A 1 100 ? 0.344 -3.586 -6.254 1 85.69 100 MET A O 1
ATOM 815 N N . SER A 1 101 ? -0.172 -5.512 -7.168 1 89.62 101 SER A N 1
ATOM 816 C CA . SER A 1 101 ? 0.426 -5.141 -8.445 1 89.62 101 SER A CA 1
ATOM 817 C C . SER A 1 101 ? -0.609 -4.523 -9.383 1 89.62 101 SER A C 1
ATOM 819 O O . SER A 1 101 ? -0.255 -3.822 -10.328 1 89.62 101 SER A O 1
ATOM 821 N N . PHE A 1 102 ? -1.869 -4.805 -9.086 1 88.88 102 PHE A N 1
ATOM 822 C CA . PHE A 1 102 ? -2.889 -4.375 -10.039 1 88.88 102 PHE A CA 1
ATOM 823 C C . PHE A 1 102 ? -3.98 -3.58 -9.336 1 88.88 102 PHE A C 1
ATOM 825 O O . PHE A 1 102 ? -4.363 -3.898 -8.203 1 88.88 102 PHE A O 1
ATOM 832 N N . LYS A 1 103 ? -4.5 -2.57 -10.078 1 82.69 103 LYS A N 1
ATOM 833 C CA . LYS A 1 103 ? -5.594 -1.745 -9.57 1 82.69 103 LYS A CA 1
ATOM 834 C C . LYS A 1 103 ? -6.949 -2.357 -9.906 1 82.69 103 LYS A C 1
ATOM 836 O O . LYS A 1 103 ? -7.062 -3.145 -10.852 1 82.69 103 LYS A O 1
ATOM 841 N N . GLU A 1 104 ? -7.918 -1.931 -9.148 1 84.19 104 GLU A N 1
ATOM 842 C CA . GLU A 1 104 ? -9.273 -2.385 -9.438 1 84.19 104 GLU A CA 1
ATOM 843 C C . GLU A 1 104 ? -9.766 -1.844 -10.773 1 84.19 104 GLU A C 1
ATOM 845 O O . GLU A 1 104 ? -9.445 -0.714 -11.148 1 84.19 104 GLU A O 1
ATOM 850 N N . ARG A 1 105 ? -10.492 -2.736 -11.508 1 83.94 105 ARG A N 1
ATOM 851 C CA . ARG A 1 105 ? -11.219 -2.387 -12.727 1 83.94 105 ARG A CA 1
ATOM 852 C C . ARG A 1 105 ? -10.266 -2.119 -13.883 1 83.94 105 ARG A C 1
ATOM 854 O O . ARG A 1 105 ? -10.578 -1.341 -14.789 1 83.94 105 ARG A O 1
ATOM 861 N N . GLU A 1 106 ? -9.102 -2.574 -13.727 1 85.88 106 GLU A N 1
ATOM 862 C CA . GLU A 1 106 ? -8.148 -2.59 -14.836 1 85.88 106 GLU A CA 1
ATOM 863 C C . GLU A 1 106 ? -8.094 -3.967 -15.492 1 85.88 106 GLU A C 1
ATOM 865 O O . GLU A 1 106 ? -7.973 -4.984 -14.812 1 85.88 106 GLU A O 1
ATOM 870 N N . LEU A 1 107 ? -8.242 -3.902 -16.734 1 83.31 107 LEU A N 1
ATOM 871 C CA . LEU A 1 107 ? -8.273 -5.16 -17.469 1 83.31 107 LEU A CA 1
ATOM 872 C C . LEU A 1 107 ? -6.867 -5.715 -17.656 1 83.31 107 LEU A C 1
ATOM 874 O O . LEU A 1 107 ? -5.961 -4.988 -18.078 1 83.31 107 LEU A O 1
ATOM 878 N N . HIS A 1 108 ? -6.746 -6.891 -17.219 1 82.56 108 HIS A N 1
ATOM 879 C CA . HIS A 1 108 ? -5.555 -7.668 -17.547 1 82.56 108 HIS A CA 1
ATOM 880 C C . HIS A 1 108 ? -5.926 -9.023 -18.141 1 82.56 108 HIS A C 1
ATOM 882 O O . HIS A 1 108 ? -6.086 -10.008 -17.406 1 82.56 108 HIS A O 1
ATOM 888 N N . ALA A 1 109 ? -6.129 -9.094 -19.422 1 75.88 109 ALA A N 1
ATOM 889 C CA . ALA A 1 109 ? -6.715 -10.219 -20.141 1 75.88 109 ALA A CA 1
ATOM 890 C C . ALA A 1 109 ? -5.941 -11.508 -19.859 1 75.88 109 ALA A C 1
ATOM 892 O O . ALA A 1 109 ? -6.543 -12.555 -19.609 1 75.88 109 ALA A O 1
ATOM 893 N N . ASN A 1 110 ? -4.695 -11.477 -19.859 1 90.69 110 ASN A N 1
ATOM 894 C CA . ASN A 1 110 ? -3.895 -12.695 -19.766 1 90.69 110 ASN A CA 1
ATOM 895 C C . ASN A 1 110 ? -3.805 -13.188 -18.312 1 90.69 110 ASN A C 1
ATOM 897 O O . ASN A 1 110 ? -3.564 -14.375 -18.078 1 90.69 110 ASN A O 1
ATOM 901 N N . LEU A 1 111 ? -4.117 -12.312 -17.422 1 94 111 LEU A N 1
ATOM 902 C CA . LEU A 1 111 ? -3.908 -12.633 -16 1 94 111 LEU A CA 1
ATOM 903 C C . LEU A 1 111 ? -4.906 -13.68 -15.531 1 94 111 LEU A C 1
ATOM 905 O O . LEU A 1 111 ? -4.543 -14.609 -14.812 1 94 111 LEU A O 1
ATOM 909 N N . PHE A 1 112 ? -6.152 -13.633 -15.969 1 95.5 112 PHE A N 1
ATOM 910 C CA . PHE A 1 112 ? -7.199 -14.57 -15.57 1 95.5 112 PHE A CA 1
ATOM 911 C C . PHE A 1 112 ? -6.859 -15.984 -16.031 1 95.5 112 PHE A C 1
ATOM 913 O O . PHE A 1 112 ? -6.902 -16.922 -15.234 1 95.5 112 PHE A O 1
ATOM 920 N N . GLU A 1 113 ? -6.527 -16.094 -17.234 1 95.62 113 GLU A N 1
ATOM 921 C CA . GLU A 1 113 ? -6.191 -17.391 -17.797 1 95.62 113 GLU A CA 1
ATOM 922 C C . GLU A 1 113 ? -5.008 -18.031 -17.078 1 95.62 113 GLU A C 1
ATOM 924 O O . GLU A 1 113 ? -5 -19.234 -16.812 1 95.62 113 GLU A O 1
ATOM 929 N N . LYS A 1 114 ? -4.094 -17.25 -16.812 1 96 114 LYS A N 1
ATOM 930 C CA . LYS A 1 114 ? -2.904 -17.734 -16.125 1 96 114 LYS A CA 1
ATOM 931 C C . LYS A 1 114 ? -3.232 -18.188 -14.695 1 96 114 LYS A C 1
ATOM 933 O O . LYS A 1 114 ? -2.684 -19.172 -14.203 1 96 114 LYS A O 1
ATOM 938 N N . TRP A 1 115 ? -4.082 -17.453 -14.055 1 96.31 115 TRP A N 1
ATOM 939 C CA . TRP A 1 115 ? -4.527 -17.859 -12.727 1 96.31 115 TRP A CA 1
ATOM 940 C C . TRP A 1 115 ? -5.266 -19.203 -12.789 1 96.31 115 TRP A C 1
ATOM 942 O O . TRP A 1 115 ? -5.086 -20.047 -11.914 1 96.31 115 TRP A O 1
ATOM 952 N N . LEU A 1 116 ? -6.098 -19.391 -13.852 1 95.5 116 LEU A N 1
ATOM 953 C CA . LEU A 1 116 ? -6.789 -20.672 -14.023 1 95.5 116 LEU A CA 1
ATOM 954 C C . LEU A 1 116 ? -5.789 -21.812 -14.172 1 95.5 116 LEU A C 1
ATOM 956 O O . LEU A 1 116 ? -5.953 -22.875 -13.555 1 95.5 116 LEU A O 1
ATOM 960 N N . GLU A 1 117 ? -4.816 -21.562 -14.969 1 95.12 117 GLU A N 1
ATOM 961 C CA . GLU A 1 117 ? -3.777 -22.562 -15.164 1 95.12 117 GLU A CA 1
ATOM 962 C C . GLU A 1 117 ? -3.074 -22.891 -13.844 1 95.12 117 GLU A C 1
ATOM 964 O O . GLU A 1 117 ? -2.781 -24.062 -13.562 1 95.12 117 GLU A O 1
ATOM 969 N N . ASN A 1 118 ? -2.805 -21.844 -13.117 1 95.06 118 ASN A N 1
ATOM 970 C CA . ASN A 1 118 ? -2.141 -22.031 -11.828 1 95.06 118 ASN A CA 1
ATOM 971 C C . ASN A 1 118 ? -2.994 -22.859 -10.867 1 95.06 118 ASN A C 1
ATOM 973 O O . ASN A 1 118 ? -2.49 -23.75 -10.195 1 95.06 118 ASN A O 1
ATOM 977 N N . LEU A 1 119 ? -4.266 -22.609 -10.805 1 94.75 119 LEU A N 1
ATOM 978 C CA . LEU A 1 119 ? -5.18 -23.359 -9.945 1 94.75 119 LEU A CA 1
ATOM 979 C C . LEU A 1 119 ? -5.258 -24.812 -10.383 1 94.75 119 LEU A C 1
ATOM 981 O O . LEU A 1 119 ? -5.297 -25.719 -9.539 1 94.75 119 LEU A O 1
ATOM 985 N N . GLU A 1 120 ? -5.266 -25.031 -11.656 1 93.5 120 GLU A N 1
ATOM 986 C CA . GLU A 1 120 ? -5.281 -26.391 -12.172 1 93.5 120 GLU A CA 1
ATOM 987 C C . GLU A 1 120 ? -4.012 -27.141 -11.781 1 93.5 120 GLU A C 1
ATOM 989 O O . GLU A 1 120 ? -4.051 -28.344 -11.516 1 93.5 120 GLU A O 1
ATOM 994 N N . SER A 1 121 ? -2.895 -26.406 -11.797 1 91.56 121 SER A N 1
ATOM 995 C CA . SER A 1 121 ? -1.644 -27.031 -11.383 1 91.56 121 SER A CA 1
ATOM 996 C C . SER A 1 121 ? -1.703 -27.484 -9.93 1 91.56 121 SER A C 1
ATOM 998 O O . SER A 1 121 ? -1.139 -28.516 -9.57 1 91.56 121 SER A O 1
ATOM 1000 N N . ILE A 1 122 ? -2.346 -26.719 -9.102 1 88.69 122 ILE A N 1
ATOM 1001 C CA . ILE A 1 122 ? -2.537 -27.109 -7.707 1 88.69 122 ILE A CA 1
ATOM 1002 C C . ILE A 1 122 ? -3.375 -28.391 -7.637 1 88.69 122 ILE A C 1
ATOM 1004 O O . ILE A 1 122 ? -3.066 -29.297 -6.867 1 88.69 122 ILE A O 1
ATOM 1008 N N . ASN A 1 123 ? -4.359 -28.469 -8.453 1 86.88 123 ASN A N 1
ATOM 1009 C CA . ASN A 1 123 ? -5.27 -29.609 -8.516 1 86.88 123 ASN A CA 1
ATOM 1010 C C . ASN A 1 123 ? -4.539 -30.891 -8.906 1 86.88 123 ASN A C 1
ATOM 1012 O O . ASN A 1 123 ? -4.84 -31.969 -8.391 1 86.88 123 ASN A O 1
ATOM 1016 N N . THR A 1 124 ? -3.596 -30.719 -9.742 1 88.69 124 THR A N 1
ATOM 1017 C CA . THR A 1 124 ? -2.881 -31.891 -10.234 1 88.69 124 THR A CA 1
ATOM 1018 C C . THR A 1 124 ? -1.657 -32.188 -9.367 1 88.69 124 THR A C 1
ATOM 1020 O O . THR A 1 124 ? -0.945 -33.156 -9.602 1 88.69 124 THR A O 1
ATOM 1023 N N . GLY A 1 125 ? -1.396 -31.359 -8.406 1 83.75 125 GLY A N 1
ATOM 1024 C CA . GLY A 1 125 ? -0.276 -31.578 -7.508 1 83.75 125 GLY A CA 1
ATOM 1025 C C . GLY A 1 125 ? 1.059 -31.172 -8.102 1 83.75 125 GLY A C 1
ATOM 1026 O O . GLY A 1 125 ? 2.104 -31.688 -7.707 1 83.75 125 GLY A O 1
ATOM 1027 N N . ASN A 1 126 ? 1.042 -30.297 -9.125 1 80.88 126 ASN A N 1
ATOM 1028 C CA . ASN A 1 126 ? 2.246 -29.922 -9.852 1 80.88 126 ASN A CA 1
ATOM 1029 C C . ASN A 1 126 ? 2.764 -28.562 -9.398 1 80.88 126 ASN A C 1
ATOM 1031 O O . ASN A 1 126 ? 3.336 -27.812 -10.195 1 80.88 126 ASN A O 1
ATOM 1035 N N . ILE A 1 127 ? 2.52 -28.297 -8.156 1 85.5 127 ILE A N 1
ATOM 1036 C CA . ILE A 1 127 ? 3.041 -27.031 -7.645 1 85.5 127 ILE A CA 1
ATOM 1037 C C . ILE A 1 127 ? 4.508 -27.188 -7.258 1 85.5 127 ILE A C 1
ATOM 1039 O O . ILE A 1 127 ? 4.875 -28.156 -6.594 1 85.5 127 ILE A O 1
ATOM 1043 N N . ASN A 1 128 ? 5.316 -26.391 -7.812 1 89.06 128 ASN A N 1
ATOM 1044 C CA . ASN A 1 128 ? 6.742 -26.391 -7.504 1 89.06 128 ASN A CA 1
ATOM 1045 C C . ASN A 1 128 ? 7.32 -24.984 -7.52 1 89.06 128 ASN A C 1
ATOM 1047 O O . ASN A 1 128 ? 6.609 -24.016 -7.82 1 89.06 128 ASN A O 1
ATOM 1051 N N . VAL A 1 129 ? 8.523 -24.875 -7.105 1 90.31 129 VAL A N 1
ATOM 1052 C CA . VAL A 1 129 ? 9.195 -23.578 -6.961 1 90.31 129 VAL A CA 1
ATOM 1053 C C . VAL A 1 129 ? 9.266 -22.891 -8.32 1 90.31 129 VAL A C 1
ATOM 1055 O O . VAL A 1 129 ? 9.039 -21.688 -8.422 1 90.31 129 VAL A O 1
ATOM 1058 N N . LYS A 1 130 ? 9.555 -23.656 -9.305 1 92.81 130 LYS A N 1
ATOM 1059 C CA . LYS A 1 130 ? 9.68 -23.094 -10.641 1 92.81 130 LYS A CA 1
ATOM 1060 C C . LYS A 1 130 ? 8.375 -22.438 -11.094 1 92.81 130 LYS A C 1
ATOM 1062 O O . LYS A 1 130 ? 8.375 -21.297 -11.57 1 92.81 130 LYS A O 1
ATOM 1067 N N . ASN A 1 131 ? 7.273 -23.156 -10.93 1 92.94 131 ASN A N 1
ATOM 1068 C CA . ASN A 1 131 ? 5.969 -22.625 -11.297 1 92.94 131 ASN A CA 1
ATOM 1069 C C . ASN A 1 131 ? 5.637 -21.375 -10.5 1 92.94 131 ASN A C 1
ATOM 1071 O O . ASN A 1 131 ? 5.066 -20.422 -11.031 1 92.94 131 ASN A O 1
ATOM 1075 N N . TYR A 1 132 ? 5.984 -21.406 -9.242 1 95.38 132 TYR A N 1
ATOM 1076 C CA . TYR A 1 132 ? 5.734 -20.266 -8.375 1 95.38 132 TYR A CA 1
ATOM 1077 C C . TYR A 1 132 ? 6.477 -19.031 -8.867 1 95.38 132 TYR A C 1
ATOM 1079 O O . TYR A 1 132 ? 5.879 -17.969 -9.039 1 95.38 132 TYR A O 1
ATOM 1087 N N . ILE A 1 133 ? 7.77 -19.156 -9.117 1 95.25 133 ILE A N 1
ATOM 1088 C CA . ILE A 1 133 ? 8.609 -18.047 -9.539 1 95.25 133 ILE A CA 1
ATOM 1089 C C . ILE A 1 133 ? 8.164 -17.562 -10.922 1 95.25 133 ILE A C 1
ATOM 1091 O O . ILE A 1 133 ? 8.117 -16.359 -11.172 1 95.25 133 ILE A O 1
ATOM 1095 N N . ASN A 1 134 ? 7.812 -18.469 -11.742 1 95.12 134 ASN A N 1
ATOM 1096 C CA . ASN A 1 134 ? 7.324 -18.094 -13.07 1 95.12 134 ASN A CA 1
ATOM 1097 C C . ASN A 1 134 ? 6.035 -17.281 -12.977 1 95.12 134 ASN A C 1
ATOM 1099 O O . ASN A 1 134 ? 5.805 -16.375 -13.789 1 95.12 134 ASN A O 1
ATOM 1103 N N . PHE A 1 135 ? 5.23 -17.625 -12.047 1 96.62 135 PHE A N 1
ATOM 1104 C CA . PHE A 1 135 ? 4.012 -16.844 -11.867 1 96.62 135 PHE A CA 1
ATOM 1105 C C . PHE A 1 135 ? 4.336 -15.445 -11.367 1 96.62 135 PHE A C 1
ATOM 1107 O O . PHE A 1 135 ? 3.705 -14.469 -11.781 1 96.62 135 PHE A O 1
ATOM 1114 N N . GLU A 1 136 ? 5.277 -15.367 -10.438 1 96.38 136 GLU A N 1
ATOM 1115 C CA . GLU A 1 136 ? 5.723 -14.047 -10.008 1 96.38 136 GLU A CA 1
ATOM 1116 C C . GLU A 1 136 ? 6.219 -13.219 -11.195 1 96.38 136 GLU A C 1
ATOM 1118 O O . GLU A 1 136 ? 5.895 -12.039 -11.312 1 96.38 136 GLU A O 1
ATOM 1123 N N . LEU A 1 137 ? 7.008 -13.836 -12.055 1 96.25 137 LEU A N 1
ATOM 1124 C CA . LEU A 1 137 ? 7.508 -13.164 -13.25 1 96.25 137 LEU A CA 1
ATOM 1125 C C . LEU A 1 137 ? 6.359 -12.734 -14.156 1 96.25 137 LEU A C 1
ATOM 1127 O O . LEU A 1 137 ? 6.41 -11.672 -14.781 1 96.25 137 LEU A O 1
ATOM 1131 N N . LEU A 1 138 ? 5.398 -13.578 -14.25 1 96.25 138 LEU A N 1
ATOM 1132 C CA . LEU A 1 138 ? 4.211 -13.258 -15.031 1 96.25 138 LEU A CA 1
ATOM 1133 C C . LEU A 1 138 ? 3.5 -12.031 -14.477 1 96.25 138 LEU A C 1
ATOM 1135 O O . LEU A 1 138 ? 3.076 -11.156 -15.234 1 96.25 138 LEU A O 1
ATOM 1139 N N . ILE A 1 139 ? 3.348 -11.977 -13.133 1 95.81 139 ILE A N 1
ATOM 1140 C CA . ILE A 1 139 ? 2.721 -10.82 -12.492 1 95.81 139 ILE A CA 1
ATOM 1141 C C . ILE A 1 139 ? 3.488 -9.547 -12.852 1 95.81 139 ILE A C 1
ATOM 1143 O O . ILE A 1 139 ? 2.887 -8.539 -13.234 1 95.81 139 ILE A O 1
ATOM 1147 N N . LEU A 1 140 ? 4.789 -9.609 -12.742 1 93.81 140 LEU A N 1
ATOM 1148 C CA . LEU A 1 140 ? 5.621 -8.469 -13.109 1 93.81 140 LEU A CA 1
ATOM 1149 C C . LEU A 1 140 ? 5.387 -8.062 -14.562 1 93.81 140 LEU A C 1
ATOM 1151 O O . LEU A 1 140 ? 5.18 -6.887 -14.859 1 93.81 140 LEU A O 1
ATOM 1155 N N . LYS A 1 141 ? 5.363 -9.047 -15.414 1 94 141 LYS A N 1
ATOM 1156 C CA . LYS A 1 141 ? 5.156 -8.805 -16.844 1 94 141 LYS A CA 1
ATOM 1157 C C . LYS A 1 141 ? 3.811 -8.141 -17.094 1 94 141 LYS A C 1
ATOM 1159 O O . LYS A 1 141 ? 3.734 -7.137 -17.812 1 94 141 LYS A O 1
ATOM 1164 N N . GLU A 1 142 ? 2.818 -8.688 -16.531 1 92.44 142 GLU A N 1
ATOM 1165 C CA . GLU A 1 142 ? 1.477 -8.156 -16.734 1 92.44 142 GLU A CA 1
ATOM 1166 C C . GLU A 1 142 ? 1.347 -6.754 -16.141 1 92.44 142 GLU A C 1
ATOM 1168 O O . GLU A 1 142 ? 0.526 -5.953 -16.594 1 92.44 142 GLU A O 1
ATOM 1173 N N . ALA A 1 143 ? 2.117 -6.52 -15.156 1 90.06 143 ALA A N 1
ATOM 1174 C CA . ALA A 1 143 ? 2.137 -5.191 -14.547 1 90.06 143 ALA A CA 1
ATOM 1175 C C . ALA A 1 143 ? 2.967 -4.219 -15.383 1 90.06 143 ALA A C 1
ATOM 1177 O O . ALA A 1 143 ? 3.047 -3.031 -15.062 1 90.06 143 ALA A O 1
ATOM 1178 N N . GLY A 1 144 ? 3.576 -4.664 -16.484 1 90 144 GLY A N 1
ATOM 1179 C CA . GLY A 1 144 ? 4.297 -3.797 -17.406 1 90 144 GLY A CA 1
ATOM 1180 C C . GLY A 1 144 ? 5.801 -3.883 -17.25 1 90 144 GLY A C 1
ATOM 1181 O O . GLY A 1 144 ? 6.539 -3.102 -17.844 1 90 144 GLY A O 1
ATOM 1182 N N . TYR A 1 145 ? 6.312 -4.812 -16.422 1 90.69 145 TYR A N 1
ATOM 1183 C CA . TYR A 1 145 ? 7.738 -4.926 -16.141 1 90.69 145 TYR A CA 1
ATOM 1184 C C . TYR A 1 145 ? 8.258 -6.309 -16.516 1 90.69 145 TYR A C 1
ATOM 1186 O O . TYR A 1 145 ? 8.539 -7.133 -15.641 1 90.69 145 TYR A O 1
ATOM 1194 N N . ARG A 1 146 ? 8.445 -6.48 -17.75 1 93.69 146 ARG A N 1
ATOM 1195 C CA . ARG A 1 146 ? 8.891 -7.766 -18.281 1 93.69 146 ARG A CA 1
ATOM 1196 C C . ARG A 1 146 ? 10.398 -7.914 -18.156 1 93.69 146 ARG A C 1
ATOM 1198 O O . ARG A 1 146 ? 11.148 -7.012 -18.531 1 93.69 146 ARG A O 1
ATOM 1205 N N . LEU A 1 147 ? 10.789 -8.969 -17.547 1 94.81 147 LEU A N 1
ATOM 1206 C CA . LEU A 1 147 ? 12.203 -9.344 -17.547 1 94.81 147 LEU A CA 1
ATOM 1207 C C . LEU A 1 147 ? 12.539 -10.188 -18.766 1 94.81 147 LEU A C 1
ATOM 1209 O O . LEU A 1 147 ? 11.742 -11.031 -19.188 1 94.81 147 LEU A O 1
ATOM 1213 N N . ASN A 1 148 ? 13.648 -9.953 -19.359 1 95.69 148 ASN A N 1
ATOM 1214 C CA . ASN A 1 148 ? 14.148 -10.773 -20.469 1 95.69 148 ASN A CA 1
ATOM 1215 C C . ASN A 1 148 ? 15.32 -11.648 -20.016 1 95.69 148 ASN A C 1
ATOM 1217 O O . ASN A 1 148 ? 16.438 -11.164 -19.891 1 95.69 148 ASN A O 1
ATOM 1221 N N . LEU A 1 149 ? 14.969 -12.906 -19.875 1 96.12 149 LEU A N 1
ATOM 1222 C CA . LEU A 1 149 ? 15.945 -13.781 -19.219 1 96.12 149 LEU A CA 1
ATOM 1223 C C . LEU A 1 149 ? 16.516 -14.789 -20.219 1 96.12 149 LEU A C 1
ATOM 1225 O O . LEU A 1 149 ? 17.266 -15.68 -19.828 1 96.12 149 LEU A O 1
ATOM 1229 N N . ASP A 1 150 ? 16.156 -14.664 -21.484 1 94.38 150 ASP A N 1
ATOM 1230 C CA . ASP A 1 150 ? 16.484 -15.719 -22.438 1 94.38 150 ASP A CA 1
ATOM 1231 C C . ASP A 1 150 ? 17.734 -15.383 -23.234 1 94.38 150 ASP A C 1
ATOM 1233 O O . ASP A 1 150 ? 18.266 -16.234 -23.953 1 94.38 150 ASP A O 1
ATOM 1237 N N . ARG A 1 151 ? 18.219 -14.188 -23.156 1 95 151 ARG A N 1
ATOM 1238 C CA . ARG A 1 151 ? 19.438 -13.797 -23.859 1 95 151 ARG A CA 1
ATOM 1239 C C . ARG A 1 151 ? 20.172 -12.695 -23.094 1 95 151 ARG A C 1
ATOM 1241 O O . ARG A 1 151 ? 19.562 -11.93 -22.359 1 95 151 ARG A O 1
ATOM 1248 N N . CYS A 1 152 ? 21.469 -12.625 -23.344 1 95.75 152 CYS A N 1
ATOM 1249 C CA . CYS A 1 152 ? 22.281 -11.578 -22.719 1 95.75 152 CYS A CA 1
ATOM 1250 C C . CYS A 1 152 ? 21.922 -10.211 -23.297 1 95.75 152 CYS A C 1
ATOM 1252 O O . CYS A 1 152 ? 21.953 -10.016 -24.516 1 95.75 152 CYS A O 1
ATOM 1254 N N . GLY A 1 153 ? 21.656 -9.273 -22.484 1 93.38 153 GLY A N 1
ATOM 1255 C CA . GLY A 1 153 ? 21.234 -7.949 -22.906 1 93.38 153 GLY A CA 1
ATOM 1256 C C . GLY A 1 153 ? 22.344 -7.164 -23.578 1 93.38 153 GLY A C 1
ATOM 1257 O O . GLY A 1 153 ? 22.078 -6.184 -24.281 1 93.38 153 GLY A O 1
ATOM 1258 N N . VAL A 1 154 ? 23.594 -7.625 -23.359 1 91.81 154 VAL A N 1
ATOM 1259 C CA . VAL A 1 154 ? 24.719 -6.898 -23.922 1 91.81 154 VAL A CA 1
ATOM 1260 C C . VAL A 1 154 ? 25.156 -7.543 -25.234 1 91.81 154 VAL A C 1
ATOM 1262 O O . VAL A 1 154 ? 25.328 -6.859 -26.25 1 91.81 154 VAL A O 1
ATOM 1265 N N . THR A 1 155 ? 25.281 -8.859 -25.281 1 95 155 THR A N 1
ATOM 1266 C CA . THR A 1 155 ? 25.844 -9.539 -26.438 1 95 155 THR A CA 1
ATOM 1267 C C . THR A 1 155 ? 24.781 -10.297 -27.219 1 95 155 THR A C 1
ATOM 1269 O O . THR A 1 155 ? 25.031 -10.781 -28.312 1 95 155 THR A O 1
ATOM 1272 N N . ASN A 1 156 ? 23.625 -10.609 -26.688 1 94.88 156 ASN A N 1
ATOM 1273 C CA . ASN A 1 156 ? 22.531 -11.375 -27.25 1 94.88 156 ASN A CA 1
ATOM 1274 C C . ASN A 1 156 ? 22.812 -12.867 -27.25 1 94.88 156 ASN A C 1
ATOM 1276 O O . ASN A 1 156 ? 22.062 -13.656 -27.828 1 94.88 156 ASN A O 1
ATOM 1280 N N . CYS A 1 157 ? 23.859 -13.234 -26.641 1 94 157 CYS A N 1
ATOM 1281 C CA . CYS A 1 157 ? 24.172 -14.656 -26.5 1 94 157 CYS A CA 1
ATOM 1282 C C . CYS A 1 157 ? 23.125 -15.359 -25.641 1 94 157 CYS A C 1
ATOM 1284 O O . CYS A 1 157 ? 22.578 -14.758 -24.719 1 94 157 CYS A O 1
ATOM 1286 N N . THR A 1 158 ? 22.859 -16.656 -25.875 1 94.25 158 THR A N 1
ATOM 1287 C CA . THR A 1 158 ? 21.844 -17.406 -25.141 1 94.25 158 THR A CA 1
ATOM 1288 C C . THR A 1 158 ? 22.484 -18.438 -24.219 1 94.25 158 THR A C 1
ATOM 1290 O O . THR A 1 158 ? 21.781 -19.203 -23.562 1 94.25 158 THR A O 1
ATOM 1293 N N . GLN A 1 159 ? 23.812 -18.422 -24.188 1 93.94 159 GLN A N 1
ATOM 1294 C CA . GLN A 1 159 ? 24.516 -19.438 -23.391 1 93.94 159 GLN A CA 1
ATOM 1295 C C . GLN A 1 159 ? 25.062 -18.828 -22.109 1 93.94 159 GLN A C 1
ATOM 1297 O O . GLN A 1 159 ? 25.422 -17.656 -22.078 1 93.94 159 GLN A O 1
ATOM 1302 N N . ASN A 1 160 ? 25.094 -19.625 -21.016 1 94.56 160 ASN A N 1
ATOM 1303 C CA . ASN A 1 160 ? 25.719 -19.297 -19.734 1 94.56 160 ASN A CA 1
ATOM 1304 C C . ASN A 1 160 ? 25.141 -18.016 -19.141 1 94.56 160 ASN A C 1
ATOM 1306 O O . ASN A 1 160 ? 25.906 -17.109 -18.766 1 94.56 160 ASN A O 1
ATOM 1310 N N . LEU A 1 161 ? 23.859 -17.844 -19.281 1 96 161 LEU A N 1
ATOM 1311 C CA . LEU A 1 161 ? 23.156 -16.734 -18.641 1 96 161 LEU A CA 1
ATOM 1312 C C . LEU A 1 161 ? 23.031 -16.953 -17.141 1 96 161 LEU A C 1
ATOM 1314 O O . LEU A 1 161 ? 22.219 -17.781 -16.703 1 96 161 LEU A O 1
ATOM 1318 N N . ILE A 1 162 ? 23.828 -16.156 -16.25 1 94.75 162 ILE A N 1
ATOM 1319 C CA . ILE A 1 162 ? 23.828 -16.5 -14.836 1 94.75 162 ILE A CA 1
ATOM 1320 C C . ILE A 1 162 ? 23.547 -15.242 -14.008 1 94.75 162 ILE A C 1
ATOM 1322 O O . ILE A 1 162 ? 23.484 -15.305 -12.781 1 94.75 162 ILE A O 1
ATOM 1326 N N . TYR A 1 163 ? 23.422 -14.094 -14.68 1 95.81 163 TYR A N 1
ATOM 1327 C CA . TYR A 1 163 ? 23.141 -12.852 -13.969 1 95.81 163 TYR A CA 1
ATOM 1328 C C . TYR A 1 163 ? 21.953 -12.125 -14.578 1 95.81 163 TYR A C 1
ATOM 1330 O O . TYR A 1 163 ? 21.531 -12.43 -15.695 1 95.81 163 TYR A O 1
ATOM 1338 N N . VAL A 1 164 ? 21.344 -11.227 -13.812 1 96.88 164 VAL A N 1
ATOM 1339 C CA . VAL A 1 164 ? 20.312 -10.297 -14.281 1 96.88 164 VAL A CA 1
ATOM 1340 C C . VAL A 1 164 ? 20.672 -8.875 -13.867 1 96.88 164 VAL A C 1
ATOM 1342 O O . VAL A 1 164 ? 21.078 -8.633 -12.727 1 96.88 164 VAL A O 1
ATOM 1345 N N . SER A 1 165 ? 20.609 -7.988 -14.773 1 94.31 165 SER A N 1
ATOM 1346 C CA . SER A 1 165 ? 20.859 -6.582 -14.484 1 94.31 165 SER A CA 1
ATOM 1347 C C . SER A 1 165 ? 19.734 -5.973 -13.664 1 94.31 165 SER A C 1
ATOM 1349 O O . SER A 1 165 ? 18.578 -5.98 -14.094 1 94.31 165 SER A O 1
ATOM 1351 N N . PRO A 1 166 ? 20.031 -5.461 -12.484 1 90.56 166 PRO A N 1
ATOM 1352 C CA . PRO A 1 166 ? 18.984 -4.77 -11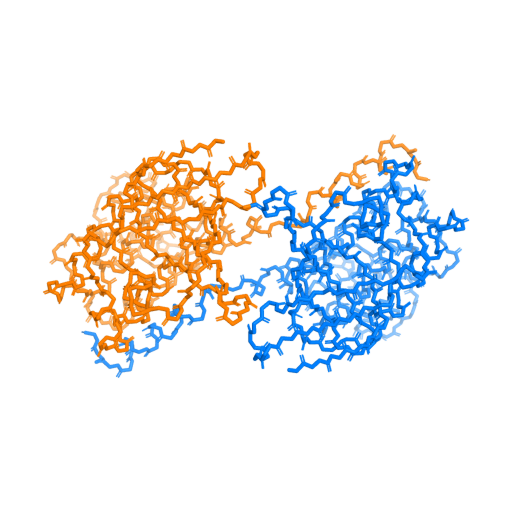.719 1 90.56 166 PRO A CA 1
ATOM 1353 C C . PRO A 1 166 ? 18.438 -3.551 -12.453 1 90.56 166 PRO A C 1
ATOM 1355 O O . PRO A 1 166 ? 17.281 -3.162 -12.234 1 90.56 166 PRO A O 1
ATOM 1358 N N . LYS A 1 167 ? 19.156 -2.988 -13.297 1 86.06 167 LYS A N 1
ATOM 1359 C CA . LYS A 1 167 ? 18.766 -1.768 -14 1 86.06 167 LYS A CA 1
ATOM 1360 C C . LYS A 1 167 ? 17.797 -2.068 -15.133 1 86.06 167 LYS A C 1
ATOM 1362 O O . LYS A 1 167 ? 16.734 -1.455 -15.227 1 86.06 167 LYS A O 1
ATOM 1367 N N . SER A 1 168 ? 18.109 -3.043 -15.922 1 88.62 168 SER A N 1
ATOM 1368 C CA . SER A 1 168 ? 17.344 -3.258 -17.141 1 88.62 168 SER A CA 1
ATOM 1369 C C . SER A 1 168 ? 16.438 -4.477 -17.031 1 88.62 168 SER A C 1
ATOM 1371 O O . SER A 1 168 ? 15.516 -4.652 -17.828 1 88.62 168 SER A O 1
ATOM 1373 N N . GLY A 1 169 ? 16.672 -5.355 -16.094 1 94.31 169 GLY A N 1
ATOM 1374 C CA . GLY A 1 169 ? 15.914 -6.594 -15.992 1 94.31 169 GLY A CA 1
ATOM 1375 C C . GLY A 1 169 ? 16.297 -7.613 -17.047 1 94.31 169 GLY A C 1
ATOM 1376 O O . GLY A 1 169 ? 15.594 -8.602 -17.25 1 94.31 169 GLY A O 1
ATOM 1377 N N . GLN A 1 170 ? 17.453 -7.434 -17.688 1 95.56 170 GLN A N 1
ATOM 1378 C CA . GLN A 1 170 ? 17.922 -8.344 -18.734 1 95.56 170 GLN A CA 1
ATOM 1379 C C . GLN A 1 170 ? 18.938 -9.336 -18.172 1 95.56 170 GLN A C 1
ATOM 1381 O O . GLN A 1 170 ? 19.734 -8.992 -17.297 1 95.56 170 GLN A O 1
ATOM 1386 N N . ALA A 1 171 ? 18.875 -10.539 -18.734 1 97.31 171 ALA A N 1
ATOM 1387 C CA . ALA A 1 171 ? 19.891 -11.516 -18.375 1 97.31 171 ALA A CA 1
ATOM 1388 C C . ALA A 1 171 ? 21.266 -11.086 -18.875 1 97.31 171 ALA A C 1
ATOM 1390 O O . ALA A 1 171 ? 21.375 -10.359 -19.875 1 97.31 171 ALA A O 1
ATOM 1391 N N . ILE A 1 172 ? 22.297 -11.445 -18.156 1 95.94 172 ILE A N 1
ATOM 1392 C CA . ILE A 1 172 ? 23.688 -11.172 -18.484 1 95.94 172 ILE A CA 1
ATOM 1393 C C . ILE A 1 172 ? 24.516 -12.453 -18.375 1 95.94 172 ILE A C 1
ATOM 1395 O O . ILE A 1 172 ? 24.375 -13.211 -17.406 1 95.94 172 ILE A O 1
ATOM 1399 N N . SER A 1 173 ? 25.297 -12.688 -19.438 1 96.88 173 SER A N 1
ATOM 1400 C CA . SER A 1 173 ? 26.109 -13.898 -19.453 1 96.88 173 SER A CA 1
ATOM 1401 C C . SER A 1 173 ? 27.234 -13.82 -18.422 1 96.88 173 SER A C 1
ATOM 1403 O O . SER A 1 173 ? 27.594 -12.734 -17.969 1 96.88 173 SER A O 1
ATOM 1405 N N . ALA A 1 174 ? 27.719 -15.016 -18.109 1 95.56 174 ALA A N 1
ATOM 1406 C CA . ALA A 1 174 ? 28.812 -15.109 -17.125 1 95.56 174 ALA A CA 1
ATOM 1407 C C . ALA A 1 174 ? 30 -14.266 -17.562 1 95.56 174 ALA A C 1
ATOM 1409 O O . ALA A 1 174 ? 30.578 -13.539 -16.75 1 95.56 174 ALA A O 1
ATOM 1410 N N . THR A 1 175 ? 30.344 -14.336 -18.828 1 94.56 175 THR A N 1
ATOM 1411 C CA . THR A 1 175 ? 31.516 -13.641 -19.359 1 94.56 175 THR A CA 1
ATOM 1412 C C . THR A 1 175 ? 31.359 -12.133 -19.219 1 94.56 175 THR A C 1
ATOM 1414 O O . THR A 1 175 ? 32.281 -11.445 -18.797 1 94.56 175 THR A O 1
ATOM 1417 N N . VAL A 1 176 ? 30.219 -11.602 -19.547 1 94.12 176 VAL A N 1
ATOM 1418 C CA . VAL A 1 176 ? 29.953 -10.164 -19.547 1 94.12 176 VAL A CA 1
ATOM 1419 C C . VAL A 1 176 ? 29.781 -9.672 -18.109 1 94.12 176 VAL A C 1
ATOM 1421 O O . VAL A 1 176 ? 30.266 -8.594 -17.75 1 94.12 176 VAL A O 1
ATOM 1424 N N . GLY A 1 177 ? 29.141 -10.414 -17.234 1 93.62 177 GLY A N 1
ATOM 1425 C CA . GLY A 1 177 ? 28.703 -9.945 -15.922 1 93.62 177 GLY A CA 1
ATOM 1426 C C . GLY A 1 177 ? 29.766 -10.117 -14.852 1 93.62 177 GLY A C 1
ATOM 1427 O O . GLY A 1 177 ? 29.703 -9.461 -13.805 1 93.62 177 GLY A O 1
ATOM 1428 N N . GLU A 1 178 ? 30.766 -10.977 -15.094 1 92.06 178 GLU A N 1
ATOM 1429 C CA . GLU A 1 178 ? 31.734 -11.359 -14.062 1 92.06 178 GLU A CA 1
ATOM 1430 C C . GLU A 1 178 ? 32.406 -10.133 -13.453 1 92.06 178 GLU A C 1
ATOM 1432 O O . GLU A 1 178 ? 32.531 -10.031 -12.234 1 92.06 178 GLU A O 1
ATOM 1437 N N . PRO A 1 179 ? 32.781 -9.188 -14.25 1 90.69 179 PRO A N 1
ATOM 1438 C CA . PRO A 1 179 ? 33.438 -8.008 -13.672 1 90.69 179 PRO A CA 1
ATOM 1439 C C . PRO A 1 179 ? 32.5 -7.191 -12.781 1 90.69 179 PRO A C 1
ATOM 1441 O O . PRO A 1 179 ? 32.969 -6.449 -11.914 1 90.69 179 PRO A O 1
ATOM 1444 N N . TYR A 1 180 ? 31.203 -7.312 -12.961 1 88.25 180 TYR A N 1
ATOM 1445 C CA . TYR A 1 180 ? 30.219 -6.512 -12.234 1 88.25 180 TYR A CA 1
ATOM 1446 C C . TYR A 1 180 ? 29.359 -7.387 -11.336 1 88.25 180 TYR A C 1
ATOM 1448 O O . TYR A 1 180 ? 28.25 -7 -10.969 1 88.25 180 TYR A O 1
ATOM 1456 N N . LYS A 1 181 ? 29.875 -8.547 -11 1 86.5 181 LYS A N 1
ATOM 1457 C CA . LYS A 1 181 ? 29.047 -9.562 -10.352 1 86.5 181 LYS A CA 1
ATOM 1458 C C . LYS A 1 181 ? 28.438 -9.031 -9.055 1 86.5 181 LYS A C 1
ATOM 1460 O O . LYS A 1 181 ? 27.328 -9.406 -8.68 1 86.5 181 LYS A O 1
ATOM 1465 N N . HIS A 1 182 ? 29.031 -8.117 -8.406 1 82.19 182 HIS A N 1
ATOM 1466 C CA . HIS A 1 182 ? 28.562 -7.602 -7.117 1 82.19 182 HIS A CA 1
ATOM 1467 C C . HIS A 1 182 ? 27.375 -6.664 -7.293 1 82.19 182 HIS A C 1
ATOM 1469 O O . HIS A 1 182 ? 26.656 -6.387 -6.332 1 82.19 182 HIS A O 1
ATOM 1475 N N . LYS A 1 183 ? 27.141 -6.195 -8.531 1 84.69 183 LYS A N 1
ATOM 1476 C CA . LYS A 1 183 ? 26.031 -5.289 -8.812 1 84.69 183 LYS A CA 1
ATOM 1477 C C . LYS A 1 183 ? 24.875 -6.023 -9.492 1 84.69 183 LYS A C 1
ATOM 1479 O O . LYS A 1 183 ? 23.844 -5.43 -9.773 1 84.69 183 LYS A O 1
ATOM 1484 N N . LEU A 1 184 ? 25.125 -7.293 -9.703 1 91.06 184 LEU A N 1
ATOM 1485 C CA . LEU A 1 184 ? 24.141 -8.039 -10.492 1 91.06 184 LEU A CA 1
ATOM 1486 C C . LEU A 1 184 ? 23.375 -9.031 -9.625 1 91.06 184 LEU A C 1
ATOM 1488 O O . LEU A 1 184 ? 23.797 -9.328 -8.5 1 91.06 184 LEU A O 1
ATOM 1492 N N . LEU A 1 185 ? 22.188 -9.352 -10.062 1 93.75 185 LEU A N 1
ATOM 1493 C CA . LEU A 1 185 ? 21.406 -10.398 -9.414 1 93.75 185 LEU A CA 1
ATOM 1494 C C . LEU A 1 185 ? 21.719 -11.758 -10.031 1 93.75 185 LEU A C 1
ATOM 1496 O O . LEU A 1 185 ? 22.047 -11.852 -11.211 1 93.75 185 LEU A O 1
ATOM 1500 N N . LEU A 1 186 ? 21.625 -12.766 -9.242 1 94.06 186 LEU A N 1
ATOM 1501 C CA . LEU A 1 186 ? 21.844 -14.117 -9.758 1 94.06 186 LEU A CA 1
ATOM 1502 C C . LEU A 1 186 ? 20.609 -14.633 -10.5 1 94.06 186 LEU A C 1
ATOM 1504 O O . LEU A 1 186 ? 19.484 -14.414 -10.062 1 94.06 186 LEU A O 1
ATOM 1508 N N . LEU A 1 187 ? 20.891 -15.273 -11.648 1 96.38 187 LEU A N 1
ATOM 1509 C CA . LEU A 1 187 ? 19.844 -15.898 -12.438 1 96.38 187 LEU A CA 1
ATOM 1510 C C . LEU A 1 187 ? 19.891 -17.422 -12.312 1 96.38 187 LEU A C 1
ATOM 1512 O O . LEU A 1 187 ? 20.797 -18.062 -12.844 1 96.38 187 LEU A O 1
ATOM 1516 N N . PRO A 1 188 ? 18.875 -17.922 -11.594 1 93.62 188 PRO A N 1
ATOM 1517 C CA . PRO A 1 188 ? 18.875 -19.375 -11.461 1 93.62 188 PRO A CA 1
ATOM 1518 C C . PRO A 1 188 ? 18.75 -20.094 -12.812 1 93.62 188 PRO A C 1
ATOM 1520 O O . PRO A 1 188 ? 18 -19.656 -13.68 1 93.62 188 PRO A O 1
ATOM 1523 N N . LYS A 1 189 ? 19.453 -21.312 -12.953 1 92.06 189 LYS A N 1
ATOM 1524 C CA . LYS A 1 189 ? 19.484 -22.078 -14.195 1 92.06 189 LYS A CA 1
ATOM 1525 C C . LYS A 1 189 ? 18.094 -22.578 -14.578 1 92.06 189 LYS A C 1
ATOM 1527 O O . LYS A 1 189 ? 17.75 -22.641 -15.758 1 92.06 189 LYS A O 1
ATOM 1532 N N . PHE A 1 190 ? 17.297 -22.844 -13.609 1 93.31 190 PHE A N 1
ATOM 1533 C CA . PHE A 1 190 ? 16.016 -23.469 -13.875 1 93.31 190 PHE A CA 1
ATOM 1534 C C . PHE A 1 190 ? 15.031 -22.469 -14.469 1 93.31 190 PHE A C 1
ATOM 1536 O O . PHE A 1 190 ? 13.984 -22.844 -14.992 1 93.31 190 PHE A O 1
ATOM 1543 N N . LEU A 1 191 ? 15.336 -21.141 -14.391 1 94.25 191 LEU A N 1
ATOM 1544 C CA . LEU A 1 191 ? 14.484 -20.125 -15.008 1 94.25 191 LEU A CA 1
ATOM 1545 C C . LEU A 1 191 ? 14.836 -19.938 -16.484 1 94.25 191 LEU A C 1
ATOM 1547 O O . LEU A 1 191 ? 14.062 -19.344 -17.234 1 94.25 191 LEU A O 1
ATOM 1551 N N . VAL A 1 192 ? 16.031 -20.391 -16.828 1 91.88 192 VAL A N 1
ATOM 1552 C CA . VAL A 1 192 ? 16.5 -20.25 -18.203 1 91.88 192 VAL A CA 1
ATOM 1553 C C . VAL A 1 192 ? 16.156 -21.484 -19.016 1 91.88 192 VAL A C 1
ATOM 1555 O O . VAL A 1 192 ? 15.75 -21.391 -20.172 1 91.88 192 VAL A O 1
ATOM 1558 N N . HIS A 1 193 ? 16.25 -22.609 -18.297 1 87.06 193 HIS A N 1
ATOM 1559 C CA . HIS A 1 193 ? 16.016 -23.875 -18.969 1 87.06 193 HIS A CA 1
ATOM 1560 C C . HIS A 1 193 ? 14.641 -24.438 -18.609 1 87.06 193 HIS A C 1
ATOM 1562 O O . HIS A 1 193 ? 14.289 -24.516 -17.422 1 87.06 193 HIS A O 1
ATOM 1568 N N . ASN A 1 194 ? 13.781 -24.75 -19.5 1 78.75 194 ASN A N 1
ATOM 1569 C CA . ASN A 1 194 ? 12.391 -25.172 -19.297 1 78.75 194 ASN A CA 1
ATOM 1570 C C . ASN A 1 194 ? 12.312 -26.484 -18.531 1 78.75 194 ASN A C 1
ATOM 1572 O O . ASN A 1 194 ? 11.414 -26.672 -17.719 1 78.75 194 ASN A O 1
ATOM 1576 N N . ASN A 1 195 ? 13.188 -27.406 -18.75 1 80.81 195 ASN A N 1
ATOM 1577 C CA . ASN A 1 195 ? 13.047 -28.75 -18.188 1 80.81 195 ASN A CA 1
ATOM 1578 C C . ASN A 1 195 ? 14 -28.953 -17.016 1 80.81 195 ASN A C 1
ATOM 1580 O O . ASN A 1 195 ? 14.539 -30.047 -16.844 1 80.81 195 ASN A O 1
ATOM 1584 N N . CYS A 1 196 ? 14.148 -27.891 -16.203 1 85.25 196 CYS A N 1
ATOM 1585 C CA . CYS A 1 196 ? 15.055 -28.016 -15.078 1 85.25 196 CYS A CA 1
ATOM 1586 C C . CYS A 1 196 ? 14.391 -27.547 -13.789 1 85.25 196 CYS A C 1
ATOM 1588 O O . CYS A 1 196 ? 13.602 -26.594 -13.805 1 85.25 196 CYS A O 1
ATOM 1590 N N . GLU A 1 197 ? 14.586 -28.281 -12.789 1 87.56 197 GLU A N 1
ATOM 1591 C CA . GLU A 1 197 ? 14.172 -27.906 -11.445 1 87.56 197 GLU A CA 1
ATOM 1592 C C . GLU A 1 197 ? 15.336 -27.328 -10.648 1 87.56 197 GLU A C 1
ATOM 1594 O O . GLU A 1 197 ? 16.5 -27.516 -11.016 1 87.56 197 GLU A O 1
ATOM 1599 N N . PRO A 1 198 ? 14.938 -26.609 -9.625 1 89.31 198 PRO A N 1
ATOM 1600 C CA . PRO A 1 198 ? 16.047 -26.078 -8.82 1 89.31 198 PRO A CA 1
ATOM 1601 C C . PRO A 1 198 ? 16.984 -27.156 -8.32 1 89.31 198 PRO A C 1
ATOM 1603 O O . PRO A 1 198 ? 16.547 -28.234 -7.895 1 89.31 198 PRO A O 1
ATOM 1606 N N . GLU A 1 199 ? 18.266 -26.891 -8.422 1 85.62 199 GLU A N 1
ATOM 1607 C CA . GLU A 1 199 ? 19.297 -27.859 -8.039 1 85.62 199 GLU A CA 1
ATOM 1608 C C . GLU A 1 199 ? 19.5 -27.875 -6.527 1 85.62 199 GLU A C 1
ATOM 1610 O O . GLU A 1 199 ? 19.766 -28.938 -5.945 1 85.62 199 GLU A O 1
ATOM 1615 N N . ASP A 1 200 ? 19.422 -26.797 -5.891 1 86.56 200 ASP A N 1
ATOM 1616 C CA . ASP A 1 200 ? 19.656 -26.688 -4.453 1 86.56 200 ASP A CA 1
ATOM 1617 C C . ASP A 1 200 ? 18.938 -25.469 -3.869 1 86.56 200 ASP A C 1
ATOM 1619 O O . ASP A 1 200 ? 18.234 -24.75 -4.586 1 86.56 200 ASP A O 1
ATOM 1623 N N . ILE A 1 201 ? 19.094 -25.391 -2.6 1 84.44 201 ILE A N 1
ATOM 1624 C CA . ILE A 1 201 ? 18.391 -24.359 -1.856 1 84.44 201 ILE A CA 1
ATOM 1625 C C . ILE A 1 201 ? 18.922 -22.984 -2.26 1 84.44 201 ILE A C 1
ATOM 1627 O O . ILE A 1 201 ? 18.188 -22 -2.258 1 84.44 201 ILE A O 1
ATOM 1631 N N . TYR A 1 202 ? 20.141 -22.906 -2.633 1 81.44 202 TYR A N 1
ATOM 1632 C CA . TYR A 1 202 ? 20.734 -21.625 -3.01 1 81.44 202 TYR A CA 1
ATOM 1633 C C . TYR A 1 202 ? 20.094 -21.078 -4.277 1 81.44 202 TYR A C 1
ATOM 1635 O O . TYR A 1 202 ? 19.859 -19.875 -4.387 1 81.44 202 TYR A O 1
ATOM 1643 N N . GLU A 1 203 ? 19.812 -21.953 -5.191 1 89.5 203 GLU A N 1
ATOM 1644 C CA . GLU A 1 203 ? 19.125 -21.531 -6.414 1 89.5 203 GLU A CA 1
ATOM 1645 C C . GLU A 1 203 ? 17.719 -21.031 -6.117 1 89.5 203 GLU A C 1
ATOM 1647 O O . GLU A 1 203 ? 17.25 -20.062 -6.742 1 89.5 203 GLU A O 1
ATOM 1652 N N . ILE A 1 204 ? 17.094 -21.75 -5.191 1 90.19 204 ILE A N 1
ATOM 1653 C CA . ILE A 1 204 ? 15.75 -21.359 -4.781 1 90.19 204 ILE A CA 1
ATOM 1654 C C . ILE A 1 204 ? 15.789 -19.953 -4.172 1 90.19 204 ILE A C 1
ATOM 1656 O O . ILE A 1 204 ? 15 -19.078 -4.547 1 90.19 204 ILE A O 1
ATOM 1660 N N . GLN A 1 205 ? 16.703 -19.719 -3.352 1 87.12 205 GLN A N 1
ATOM 1661 C CA . GLN A 1 205 ? 16.859 -18.406 -2.719 1 87.12 205 GLN A CA 1
ATOM 1662 C C . GLN A 1 205 ? 17.156 -17.328 -3.754 1 87.12 205 GLN A C 1
ATOM 1664 O O . GLN A 1 205 ? 16.609 -16.219 -3.68 1 87.12 205 GLN A O 1
ATOM 1669 N N . ALA A 1 206 ? 18 -17.656 -4.641 1 89.75 206 ALA A N 1
ATOM 1670 C CA . ALA A 1 206 ? 18.344 -16.703 -5.695 1 89.75 206 ALA A CA 1
ATOM 1671 C C . ALA A 1 206 ? 17.125 -16.297 -6.5 1 89.75 206 ALA A C 1
ATOM 1673 O O . ALA A 1 206 ? 16.969 -15.133 -6.875 1 89.75 206 ALA A O 1
ATOM 1674 N N . ALA A 1 207 ? 16.281 -17.266 -6.773 1 94.12 207 ALA A N 1
ATOM 1675 C CA . ALA A 1 207 ? 15.062 -17 -7.539 1 94.12 207 ALA A CA 1
ATOM 1676 C C . ALA A 1 207 ? 14.133 -16.062 -6.777 1 94.12 207 ALA A C 1
ATOM 1678 O O . ALA A 1 207 ? 13.617 -15.094 -7.344 1 94.12 207 ALA A O 1
ATOM 1679 N N . PHE A 1 208 ? 13.93 -16.359 -5.488 1 93.06 208 PHE A N 1
ATOM 1680 C CA . PHE A 1 208 ? 13.094 -15.508 -4.645 1 93.06 208 PHE A CA 1
ATOM 1681 C C . PHE A 1 208 ? 13.688 -14.109 -4.535 1 93.06 208 PHE A C 1
ATOM 1683 O O . PHE A 1 208 ? 12.953 -13.117 -4.57 1 93.06 208 PHE A O 1
ATOM 1690 N N . ASN A 1 209 ? 14.984 -14.008 -4.438 1 89.75 209 ASN A N 1
ATOM 1691 C CA . ASN A 1 209 ? 15.656 -12.711 -4.355 1 89.75 209 ASN A CA 1
ATOM 1692 C C . ASN A 1 209 ? 15.5 -11.922 -5.648 1 89.75 209 ASN A C 1
ATOM 1694 O O . ASN A 1 209 ? 15.297 -10.703 -5.617 1 89.75 209 ASN A O 1
ATOM 1698 N N . LEU A 1 210 ? 15.641 -12.633 -6.703 1 93.94 210 LEU A N 1
ATOM 1699 C CA . LEU A 1 210 ? 15.523 -12.008 -8.016 1 93.94 210 LEU A CA 1
ATOM 1700 C C . LEU A 1 210 ? 14.172 -11.336 -8.18 1 93.94 210 LEU A C 1
ATOM 1702 O O . LEU A 1 210 ? 14.102 -10.133 -8.469 1 93.94 210 LEU A O 1
ATOM 1706 N N . THR A 1 211 ? 13.109 -12.094 -7.977 1 95.56 211 THR A N 1
ATOM 1707 C CA . THR A 1 211 ? 11.781 -11.523 -8.188 1 95.56 211 THR A CA 1
ATOM 1708 C C . THR A 1 211 ? 11.461 -10.492 -7.109 1 95.56 211 THR A C 1
ATOM 1710 O O . THR A 1 211 ? 10.805 -9.484 -7.379 1 95.56 211 THR A O 1
ATOM 1713 N N . ALA A 1 212 ? 11.938 -10.75 -5.867 1 90.44 212 ALA A N 1
ATOM 1714 C CA . ALA A 1 212 ? 11.75 -9.781 -4.789 1 90.44 212 ALA A CA 1
ATOM 1715 C C . ALA A 1 212 ? 12.328 -8.422 -5.168 1 90.44 212 ALA A C 1
ATOM 1717 O O . ALA A 1 212 ? 11.711 -7.383 -4.922 1 90.44 212 ALA A O 1
ATOM 1718 N N . TYR A 1 213 ? 13.477 -8.414 -5.75 1 89 213 TYR A N 1
ATOM 1719 C CA . TYR A 1 213 ? 14.125 -7.168 -6.145 1 89 213 TYR A CA 1
ATOM 1720 C C . TYR A 1 213 ? 13.234 -6.359 -7.074 1 89 213 TYR A C 1
ATOM 1722 O O . TYR A 1 213 ? 13.008 -5.168 -6.852 1 89 213 TYR A O 1
ATOM 1730 N N . PHE A 1 214 ? 12.719 -6.961 -8.031 1 91.44 214 PHE A N 1
ATOM 1731 C CA . PHE A 1 214 ? 11.977 -6.234 -9.055 1 91.44 214 PHE A CA 1
ATOM 1732 C C . PHE A 1 214 ? 10.578 -5.875 -8.57 1 91.44 214 PHE A C 1
ATOM 1734 O O . PHE A 1 214 ? 10.023 -4.855 -8.977 1 91.44 214 PHE A O 1
ATOM 1741 N N . PHE A 1 215 ? 9.953 -6.715 -7.699 1 90.56 215 PHE A N 1
ATOM 1742 C CA . PHE A 1 215 ? 8.719 -6.285 -7.055 1 90.56 215 PHE A CA 1
ATOM 1743 C C . PHE A 1 215 ? 8.945 -5.016 -6.242 1 90.56 215 PHE A C 1
ATOM 1745 O O . PHE A 1 215 ? 8.133 -4.086 -6.297 1 90.56 215 PHE A O 1
ATOM 1752 N N . ASN A 1 216 ? 10 -5.016 -5.527 1 83.31 216 ASN A N 1
ATOM 1753 C CA . ASN A 1 216 ? 10.328 -3.848 -4.715 1 83.31 216 ASN A CA 1
ATOM 1754 C C . ASN A 1 216 ? 10.602 -2.623 -5.578 1 83.31 216 ASN A C 1
ATOM 1756 O O . ASN A 1 216 ? 10.117 -1.527 -5.281 1 83.31 216 ASN A O 1
ATOM 1760 N N . LYS A 1 217 ? 11.305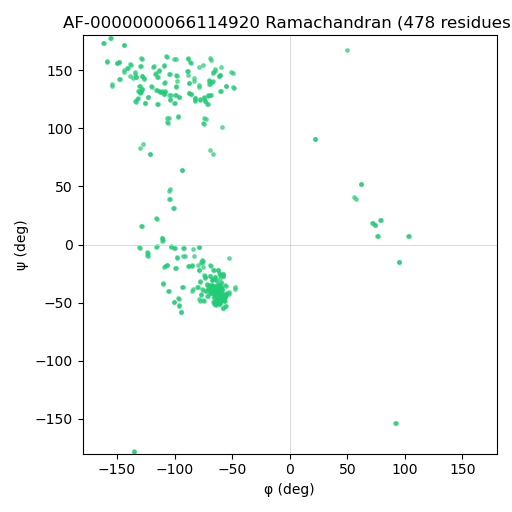 -2.822 -6.605 1 79.88 217 LYS A N 1
ATOM 1761 C CA . LYS A 1 217 ? 11.742 -1.739 -7.48 1 79.88 217 LYS A CA 1
ATOM 1762 C C . LYS A 1 217 ? 10.57 -1.14 -8.242 1 79.88 217 LYS A C 1
ATOM 1764 O O . LYS A 1 217 ? 10.477 0.079 -8.406 1 79.88 217 LYS A O 1
ATOM 1769 N N . TYR A 1 218 ? 9.688 -1.989 -8.711 1 81.94 218 TYR A N 1
ATOM 1770 C CA . TYR A 1 218 ? 8.727 -1.505 -9.695 1 81.94 218 TYR A CA 1
ATOM 1771 C C . TYR A 1 218 ? 7.324 -1.437 -9.102 1 81.94 218 TYR A C 1
ATOM 1773 O O . TYR A 1 218 ? 6.508 -0.611 -9.516 1 81.94 218 TYR A O 1
ATOM 1781 N N . ILE A 1 219 ? 7.02 -2.359 -8.195 1 81.62 219 ILE A N 1
ATOM 1782 C CA . ILE A 1 219 ? 5.652 -2.441 -7.691 1 81.62 219 ILE A CA 1
ATOM 1783 C C . ILE A 1 219 ? 5.539 -1.675 -6.375 1 81.62 219 ILE A C 1
ATOM 1785 O O . ILE A 1 219 ? 4.637 -0.849 -6.203 1 81.62 219 ILE A O 1
ATOM 1789 N N . LEU A 1 220 ? 6.43 -1.997 -5.438 1 73.19 220 LEU A N 1
ATOM 1790 C CA . LEU A 1 220 ? 6.348 -1.415 -4.105 1 73.19 220 LEU A CA 1
ATOM 1791 C C . LEU A 1 220 ? 6.777 0.049 -4.121 1 73.19 220 LEU A C 1
ATOM 1793 O O . LEU A 1 220 ? 6.254 0.862 -3.355 1 73.19 220 LEU A O 1
ATOM 1797 N N . ILE A 1 221 ? 7.879 0.301 -4.945 1 58.88 221 ILE A N 1
ATOM 1798 C CA . ILE A 1 221 ? 8.328 1.687 -5.004 1 58.88 221 ILE A CA 1
ATOM 1799 C C . ILE A 1 221 ? 7.215 2.572 -5.551 1 58.88 221 ILE A C 1
ATOM 1801 O O . ILE A 1 221 ? 7.137 3.758 -5.227 1 58.88 221 ILE A O 1
ATOM 1805 N N . LYS A 1 222 ? 6.504 1.931 -6.477 1 57.38 222 LYS A N 1
ATOM 1806 C CA . LYS A 1 222 ? 5.43 2.713 -7.086 1 57.38 222 LYS A CA 1
ATOM 1807 C C . LYS A 1 222 ? 4.445 3.207 -6.035 1 57.38 222 LYS A C 1
ATOM 1809 O O . LYS A 1 222 ? 3.646 4.109 -6.297 1 57.38 222 LYS A O 1
ATOM 1814 N N . LYS A 1 223 ? 4.59 2.268 -5.012 1 58.75 223 LYS A N 1
ATOM 1815 C CA . LYS A 1 223 ? 3.756 2.848 -3.965 1 58.75 223 LYS A CA 1
ATOM 1816 C C . LYS A 1 223 ? 4.383 4.125 -3.41 1 58.75 223 LYS A C 1
ATOM 1818 O O . LYS A 1 223 ? 5.445 4.082 -2.791 1 58.75 223 LYS A O 1
ATOM 1823 N N . LYS A 1 224 ? 4.102 5.062 -4.211 1 66.06 224 LYS A N 1
ATOM 1824 C CA . LYS A 1 224 ? 4.59 6.438 -4.129 1 66.06 224 LYS A CA 1
ATOM 1825 C C . LYS A 1 224 ? 3.82 7.23 -3.076 1 66.06 224 LYS A C 1
ATOM 1827 O O . LYS A 1 224 ? 2.758 6.805 -2.623 1 66.06 224 LYS A O 1
ATOM 1832 N N . LEU A 1 225 ? 4.582 8.242 -2.574 1 77.94 225 LEU A N 1
ATOM 1833 C CA . LEU A 1 225 ? 3.91 9.227 -1.729 1 77.94 225 LEU A CA 1
ATOM 1834 C C . LEU A 1 225 ? 2.633 9.734 -2.389 1 77.94 225 LEU A C 1
ATOM 1836 O O . LEU A 1 225 ? 2.49 9.656 -3.611 1 77.94 225 LEU A O 1
ATOM 1840 N N . PRO A 1 226 ? 1.659 10.047 -1.63 1 82.62 226 PRO A N 1
ATOM 1841 C CA . PRO A 1 226 ? 0.364 10.484 -2.16 1 82.62 226 PRO A CA 1
ATOM 1842 C C . PRO A 1 226 ? 0.496 11.555 -3.236 1 82.62 226 PRO A C 1
ATOM 1844 O O . PRO A 1 226 ? 1.292 12.492 -3.088 1 82.62 226 PRO A O 1
ATOM 1847 N N . ILE A 1 227 ? -0.232 11.375 -4.273 1 82.75 227 ILE A N 1
ATOM 1848 C CA . ILE A 1 227 ? -0.277 12.359 -5.348 1 82.75 227 ILE A CA 1
ATOM 1849 C C . ILE A 1 227 ? -0.667 13.727 -4.785 1 82.75 227 ILE A C 1
ATOM 1851 O O . ILE A 1 227 ? -0.18 14.758 -5.25 1 82.75 227 ILE A O 1
ATOM 1855 N N . THR A 1 228 ? -1.53 13.742 -3.793 1 88.5 228 THR A N 1
ATOM 1856 C CA . THR A 1 228 ? -1.975 14.984 -3.178 1 88.5 228 THR A CA 1
ATOM 1857 C C . THR A 1 228 ? -0.793 15.75 -2.59 1 88.5 228 THR A C 1
ATOM 1859 O O . THR A 1 228 ? -0.782 16.984 -2.59 1 88.5 228 THR A O 1
ATOM 1862 N N . ARG A 1 229 ? 0.148 15.039 -2.127 1 90.69 229 ARG A N 1
ATOM 1863 C CA . ARG A 1 229 ? 1.359 15.672 -1.615 1 90.69 229 ARG A CA 1
ATOM 1864 C C . ARG A 1 229 ? 2.125 16.375 -2.732 1 90.69 229 ARG A C 1
ATOM 1866 O O . ARG A 1 229 ? 2.572 17.516 -2.566 1 90.69 229 ARG A O 1
ATOM 1873 N N . GLU A 1 230 ? 2.246 15.695 -3.801 1 87.25 230 GLU A N 1
ATOM 1874 C CA . GLU A 1 230 ? 2.924 16.266 -4.961 1 87.25 230 GLU A CA 1
ATOM 1875 C C . GLU A 1 230 ? 2.174 17.484 -5.492 1 87.25 230 GLU A C 1
ATOM 1877 O O . GLU A 1 230 ? 2.787 18.5 -5.836 1 87.25 230 GLU A O 1
ATOM 1882 N N . LEU A 1 231 ? 0.855 17.391 -5.543 1 86.38 231 LEU A N 1
ATOM 1883 C CA . LEU A 1 231 ? 0.031 18.5 -6.016 1 86.38 231 LEU A CA 1
ATOM 1884 C C . LEU A 1 231 ? 0.122 19.688 -5.066 1 86.38 231 LEU A C 1
ATOM 1886 O O . LEU A 1 231 ? 0.115 20.844 -5.508 1 86.38 231 LEU A O 1
ATOM 1890 N N . LEU A 1 232 ? 0.219 19.375 -3.826 1 90.69 232 LEU A N 1
ATOM 1891 C CA . LEU A 1 232 ? 0.384 20.438 -2.844 1 90.69 232 LEU A CA 1
ATOM 1892 C C . LEU A 1 232 ? 1.701 21.188 -3.059 1 90.69 232 LEU A C 1
ATOM 1894 O O . LEU A 1 232 ? 1.726 22.422 -3.109 1 90.69 232 LEU A O 1
ATOM 1898 N N . LEU A 1 233 ? 2.756 20.438 -3.195 1 87.44 233 LEU A N 1
ATOM 1899 C CA . LEU A 1 233 ? 4.059 21.047 -3.439 1 87.44 233 LEU A CA 1
ATOM 1900 C C . LEU A 1 233 ? 4.031 21.906 -4.707 1 87.44 233 LEU A C 1
ATOM 1902 O O . LEU A 1 233 ? 4.508 23.031 -4.707 1 87.44 233 LEU A O 1
ATOM 1906 N N . LYS A 1 234 ? 3.469 21.344 -5.758 1 84.19 234 LYS A N 1
ATOM 1907 C CA . LYS A 1 234 ? 3.365 22.078 -7.016 1 84.19 234 LYS A CA 1
ATOM 1908 C C . LYS A 1 234 ? 2.584 23.375 -6.832 1 84.19 234 LYS A C 1
ATOM 1910 O O . LYS A 1 234 ? 2.959 24.422 -7.375 1 84.19 234 LYS A O 1
ATOM 1915 N N . SER A 1 235 ? 1.48 23.297 -6.125 1 86.06 235 SER A N 1
ATOM 1916 C CA . SER A 1 235 ? 0.657 24.469 -5.867 1 86.06 235 SER A CA 1
ATOM 1917 C C . SER A 1 235 ? 1.431 25.531 -5.09 1 86.06 235 SER A C 1
ATOM 1919 O O . SER A 1 235 ? 1.278 26.719 -5.336 1 86.06 235 SER A O 1
ATOM 1921 N N . ILE A 1 236 ? 2.197 25.062 -4.105 1 85.25 236 ILE A N 1
ATOM 1922 C CA . ILE A 1 236 ? 2.988 25.969 -3.283 1 85.25 236 ILE A CA 1
ATOM 1923 C C . ILE A 1 236 ? 4.055 26.656 -4.141 1 85.25 236 ILE A C 1
ATOM 1925 O O . ILE A 1 236 ? 4.293 27.859 -4.012 1 85.25 236 ILE A O 1
ATOM 1929 N N . LEU A 1 237 ? 4.621 25.844 -4.996 1 79.81 237 LEU A N 1
ATOM 1930 C CA . LEU A 1 237 ? 5.711 26.359 -5.82 1 79.81 237 LEU A CA 1
ATOM 1931 C C . LEU A 1 237 ? 5.188 27.312 -6.883 1 79.81 237 LEU A C 1
ATOM 1933 O O . LEU A 1 237 ? 5.883 28.25 -7.273 1 79.81 237 LEU A O 1
ATOM 1937 N N . GLU A 1 238 ? 4.027 27.047 -7.367 1 72.44 238 GLU A N 1
ATOM 1938 C CA . GLU A 1 238 ? 3.432 27.891 -8.391 1 72.44 238 GLU A CA 1
ATOM 1939 C C . GLU A 1 238 ? 2.875 29.172 -7.797 1 72.44 238 GLU A C 1
ATOM 1941 O O . GLU A 1 238 ? 2.875 30.219 -8.445 1 72.44 238 GLU A O 1
ATOM 1946 N N . TYR A 1 239 ? 2.166 29.047 -6.598 1 66.38 239 TYR A N 1
ATOM 1947 C CA . TYR A 1 239 ? 1.444 30.219 -6.113 1 66.38 239 TYR A CA 1
ATOM 1948 C C . TYR A 1 239 ? 2.174 30.859 -4.938 1 66.38 239 TYR A C 1
ATOM 1950 O O . TYR A 1 239 ? 1.751 31.906 -4.43 1 66.38 239 TYR A O 1
ATOM 1958 N N . SER A 1 240 ? 3.395 31.141 -4.793 1 56.72 240 SER A N 1
ATOM 1959 C CA . SER A 1 240 ? 4.086 31.688 -3.633 1 56.72 240 SER A CA 1
ATOM 1960 C C . SER A 1 240 ? 3.309 31.422 -2.348 1 56.72 240 SER A C 1
ATOM 1962 O O . SER A 1 240 ? 2.115 31.719 -2.268 1 56.72 240 SER A O 1
ATOM 1964 N N . PHE A 1 241 ? 3.395 30.438 -1.548 1 46.66 241 PHE A N 1
ATOM 1965 C CA . PHE A 1 241 ? 2.732 30.203 -0.272 1 46.66 241 PHE A CA 1
ATOM 1966 C C . PHE A 1 241 ? 2.855 31.422 0.642 1 46.66 241 PHE A C 1
ATOM 1968 O O . PHE A 1 241 ? 3.91 32.031 0.705 1 46.66 241 PHE A O 1
ATOM 1975 N N . MET B 1 1 ? -19.344 -6.215 20.406 1 74.19 1 MET B N 1
ATOM 1976 C CA . MET B 1 1 ? -18.438 -5.215 20.953 1 74.19 1 MET B CA 1
ATOM 1977 C C . MET B 1 1 ? -18.812 -3.814 20.484 1 74.19 1 MET B C 1
ATOM 1979 O O . MET B 1 1 ? -19.141 -3.617 19.312 1 74.19 1 MET B O 1
ATOM 1983 N N . ASN B 1 2 ? -19.094 -2.98 21.5 1 85.56 2 ASN B N 1
ATOM 1984 C CA . ASN B 1 2 ? -19.469 -1.614 21.156 1 85.56 2 ASN B CA 1
ATOM 1985 C C . ASN B 1 2 ? -18.688 -0.593 21.969 1 85.56 2 ASN B C 1
ATOM 1987 O O . ASN B 1 2 ? -18.375 -0.823 23.141 1 85.56 2 ASN B O 1
ATOM 1991 N N . PHE B 1 3 ? -18.141 0.41 21.234 1 89.69 3 PHE B N 1
ATOM 1992 C CA . PHE B 1 3 ? -17.5 1.492 21.984 1 89.69 3 PHE B CA 1
ATOM 1993 C C . PHE B 1 3 ? -17.844 2.844 21.375 1 89.69 3 PHE B C 1
ATOM 1995 O O . PHE B 1 3 ? -18.359 2.912 20.25 1 89.69 3 PHE B O 1
ATOM 2002 N N . ARG B 1 4 ? -17.766 3.785 22.266 1 94.19 4 ARG B N 1
ATOM 2003 C CA . ARG B 1 4 ? -18.016 5.176 21.906 1 94.19 4 ARG B CA 1
ATOM 2004 C C . ARG B 1 4 ? -16.781 6.039 22.172 1 94.19 4 ARG B C 1
ATOM 2006 O O . ARG B 1 4 ? -16.109 5.875 23.188 1 94.19 4 ARG B O 1
ATOM 2013 N N . ASP B 1 5 ? -16.438 6.945 21.172 1 95.81 5 ASP B N 1
ATOM 2014 C CA . ASP B 1 5 ? -15.25 7.789 21.297 1 95.81 5 ASP B CA 1
ATOM 2015 C C . ASP B 1 5 ? -15.352 9.023 20.406 1 95.81 5 ASP B C 1
ATOM 2017 O O . ASP B 1 5 ? -16.219 9.094 19.531 1 95.81 5 ASP B O 1
ATOM 2021 N N . LYS B 1 6 ? -14.625 10.008 20.766 1 96.62 6 LYS B N 1
ATOM 2022 C CA . LYS B 1 6 ? -14.453 11.109 19.828 1 96.62 6 LYS B CA 1
ATOM 2023 C C . LYS B 1 6 ? -13.586 10.688 18.641 1 96.62 6 LYS B C 1
ATOM 2025 O O . LYS B 1 6 ? -12.617 9.945 18.797 1 96.62 6 LYS B O 1
ATOM 2030 N N . ALA B 1 7 ? -13.945 11.164 17.406 1 97.19 7 ALA B N 1
ATOM 2031 C CA . ALA B 1 7 ? -13.188 10.719 16.234 1 97.19 7 ALA B CA 1
ATOM 2032 C C . ALA B 1 7 ? -13.141 11.805 15.164 1 97.19 7 ALA B C 1
ATOM 2034 O O . ALA B 1 7 ? -13.93 12.75 15.195 1 97.19 7 ALA B O 1
ATOM 2035 N N . ILE B 1 8 ? -12.195 11.75 14.328 1 97.38 8 ILE B N 1
ATOM 2036 C CA . ILE B 1 8 ? -12.055 12.594 13.141 1 97.38 8 ILE B CA 1
ATOM 2037 C C . ILE B 1 8 ? -12.289 11.758 11.883 1 97.38 8 ILE B C 1
ATOM 2039 O O . ILE B 1 8 ? -11.688 10.695 11.719 1 97.38 8 ILE B O 1
ATOM 2043 N N . ILE B 1 9 ? -13.141 12.18 10.977 1 97.56 9 ILE B N 1
ATOM 2044 C CA . ILE B 1 9 ? -13.391 11.461 9.727 1 97.56 9 ILE B CA 1
ATOM 2045 C C . ILE B 1 9 ? -12.203 11.641 8.781 1 97.56 9 ILE B C 1
ATOM 2047 O O . ILE B 1 9 ? -11.859 12.766 8.422 1 97.56 9 ILE B O 1
ATOM 2051 N N . LEU B 1 10 ? -11.609 10.531 8.336 1 96.56 10 LEU B N 1
ATOM 2052 C CA . LEU B 1 10 ? -10.422 10.594 7.484 1 96.56 10 LEU B CA 1
ATOM 2053 C C . LEU B 1 10 ? -10.773 10.25 6.039 1 96.56 10 LEU B C 1
ATOM 2055 O O . LEU B 1 10 ? -10.188 10.805 5.109 1 96.56 10 LEU B O 1
ATOM 2059 N N . LYS B 1 11 ? -11.594 9.312 5.891 1 94.25 11 LYS B N 1
ATOM 2060 C CA . LYS B 1 11 ? -11.883 8.789 4.555 1 94.25 11 LYS B CA 1
ATOM 2061 C C . LYS B 1 11 ? -13.328 8.305 4.457 1 94.25 11 LYS B C 1
ATOM 2063 O O . LYS B 1 11 ? -13.898 7.824 5.441 1 94.25 11 LYS B O 1
ATOM 2068 N N . LYS B 1 12 ? -13.922 8.523 3.344 1 89.5 12 LYS B N 1
ATOM 2069 C CA . LYS B 1 12 ? -15.258 8.008 3.02 1 89.5 12 LYS B CA 1
ATOM 2070 C C . LYS B 1 12 ? -15.273 7.371 1.633 1 89.5 12 LYS B C 1
ATOM 2072 O O . LYS B 1 12 ? -14.812 7.973 0.661 1 89.5 12 LYS B O 1
ATOM 2077 N N . ARG B 1 13 ? -15.711 6.148 1.59 1 82.25 13 ARG B N 1
ATOM 2078 C CA . ARG B 1 13 ? -15.82 5.438 0.32 1 82.25 13 ARG B CA 1
ATOM 2079 C C . ARG B 1 13 ? -17.234 4.887 0.12 1 82.25 13 ARG B C 1
ATOM 2081 O O . ARG B 1 13 ? -17.703 4.066 0.911 1 82.25 13 ARG B O 1
ATOM 2088 N N . ASN B 1 14 ? -17.812 5.312 -0.937 1 76.12 14 ASN B N 1
ATOM 2089 C CA . ASN B 1 14 ? -19.156 4.824 -1.236 1 76.12 14 ASN B CA 1
ATOM 2090 C C . ASN B 1 14 ? -19.125 3.383 -1.737 1 76.12 14 ASN B C 1
ATOM 2092 O O . ASN B 1 14 ? -18.312 3.033 -2.586 1 76.12 14 ASN B O 1
ATOM 2096 N N . ILE B 1 15 ? -19.922 2.568 -1.07 1 64.62 15 ILE B N 1
ATOM 2097 C CA . ILE B 1 15 ? -20.031 1.17 -1.471 1 64.62 15 ILE B CA 1
ATOM 2098 C C . ILE B 1 15 ? -21.219 0.99 -2.414 1 64.62 15 ILE B C 1
ATOM 2100 O O . ILE B 1 15 ? -21.078 0.4 -3.488 1 64.62 15 ILE B O 1
ATOM 2104 N N . LYS B 1 16 ? -22.484 1.356 -1.949 1 66.44 16 LYS B N 1
ATOM 2105 C CA . LYS B 1 16 ? -23.734 1.319 -2.707 1 66.44 16 LYS B CA 1
ATOM 2106 C C . LYS B 1 16 ? -24.547 2.596 -2.494 1 66.44 16 LYS B C 1
ATOM 2108 O O . LYS B 1 16 ? -24.016 3.594 -1.996 1 66.44 16 LYS B O 1
ATOM 2113 N N . GLU B 1 17 ? -25.703 2.596 -3.107 1 66.38 17 GLU B N 1
ATOM 2114 C CA . GLU B 1 17 ? -26.547 3.789 -3.084 1 66.38 17 GLU B CA 1
ATOM 2115 C C . GLU B 1 17 ? -26.672 4.344 -1.667 1 66.38 17 GLU B C 1
ATOM 2117 O O . GLU B 1 17 ? -26.609 5.555 -1.458 1 66.38 17 GLU B O 1
ATOM 2122 N N . ASN B 1 18 ? -26.766 3.475 -0.701 1 76.25 18 ASN B N 1
ATOM 2123 C CA . ASN B 1 18 ? -27.047 4.004 0.63 1 76.25 18 ASN B CA 1
ATOM 2124 C C . ASN B 1 18 ? -26.047 3.477 1.662 1 76.25 18 ASN B C 1
AT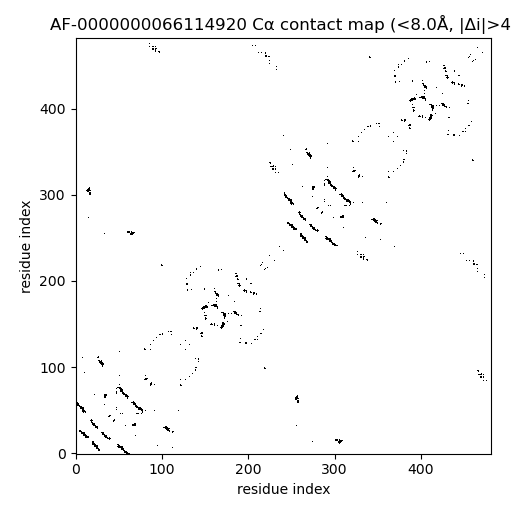OM 2126 O O . ASN B 1 18 ? -26.328 3.508 2.863 1 76.25 18 ASN B O 1
ATOM 2130 N N . LEU B 1 19 ? -24.938 2.922 1.125 1 76.44 19 LEU B N 1
ATOM 2131 C CA . LEU B 1 19 ? -23.953 2.318 2.014 1 76.44 19 LEU B CA 1
ATOM 2132 C C . LEU B 1 19 ? -22.547 2.865 1.727 1 76.44 19 LEU B C 1
ATOM 2134 O O . LEU B 1 19 ? -22.172 3.039 0.565 1 76.44 19 LEU B O 1
ATOM 2138 N N . ALA B 1 20 ? -21.828 3.234 2.777 1 84.69 20 ALA B N 1
ATOM 2139 C CA . ALA B 1 20 ? -20.453 3.697 2.621 1 84.69 20 ALA B CA 1
ATOM 2140 C C . ALA B 1 20 ? -19.562 3.174 3.748 1 84.69 20 ALA B C 1
ATOM 2142 O O . ALA B 1 20 ? -20.062 2.789 4.809 1 84.69 20 ALA B O 1
ATOM 2143 N N . ILE B 1 21 ? -18.312 3.025 3.447 1 85.62 21 ILE B N 1
ATOM 2144 C CA . ILE B 1 21 ? -17.312 2.762 4.48 1 85.62 21 ILE B CA 1
ATOM 2145 C C . ILE B 1 21 ? -16.641 4.07 4.898 1 85.62 21 ILE B C 1
ATOM 2147 O O . ILE B 1 21 ? -16.219 4.852 4.047 1 85.62 21 ILE B O 1
ATOM 2151 N N . VAL B 1 22 ? -16.672 4.273 6.156 1 92.25 22 VAL B N 1
ATOM 2152 C CA . VAL B 1 22 ? -16.016 5.465 6.695 1 92.25 22 VAL B CA 1
ATOM 2153 C C . VAL B 1 22 ? -14.859 5.051 7.598 1 92.25 22 VAL B C 1
ATOM 2155 O O . VAL B 1 22 ? -14.984 4.113 8.391 1 92.25 22 VAL B O 1
ATOM 2158 N N . THR B 1 23 ? -13.734 5.684 7.395 1 94.31 23 THR B N 1
ATOM 2159 C CA . THR B 1 23 ? -12.555 5.484 8.227 1 94.31 23 THR B CA 1
ATOM 2160 C C . THR B 1 23 ? -12.305 6.703 9.109 1 94.31 23 THR B C 1
ATOM 2162 O O . THR B 1 23 ? -12.344 7.84 8.633 1 94.31 23 THR B O 1
ATOM 2165 N N . VAL B 1 24 ? -12.086 6.414 10.391 1 96.12 24 VAL B N 1
ATOM 2166 C CA . VAL B 1 24 ? -11.93 7.512 11.336 1 96.12 24 VAL B CA 1
ATOM 2167 C C . VAL B 1 24 ? -10.664 7.297 12.172 1 96.12 24 VAL B C 1
ATOM 2169 O O . VAL B 1 24 ? -10.164 6.176 12.273 1 96.12 24 VAL B O 1
ATOM 2172 N N . LEU B 1 25 ? -10.102 8.359 12.641 1 96.94 25 LEU B N 1
ATOM 2173 C CA . LEU B 1 25 ? -9.117 8.328 13.719 1 96.94 25 LEU B CA 1
ATOM 2174 C C . LEU B 1 25 ? -9.773 8.617 15.062 1 96.94 25 LEU B C 1
ATOM 2176 O O . LEU B 1 25 ? -10.25 9.734 15.297 1 96.94 25 LEU B O 1
ATOM 2180 N N . THR B 1 26 ? -9.852 7.664 15.898 1 96.06 26 THR B N 1
ATOM 2181 C CA . THR B 1 26 ? -10.477 7.828 17.203 1 96.06 26 THR B CA 1
ATOM 2182 C C . THR B 1 26 ? -9.469 8.352 18.219 1 96.06 26 THR B C 1
ATOM 2184 O O . THR B 1 26 ? -8.258 8.227 18.031 1 96.06 26 THR B O 1
ATOM 2187 N N . GLN B 1 27 ? -9.969 8.953 19.234 1 95 27 GLN B N 1
ATOM 2188 C CA . GLN B 1 27 ? -9.133 9.523 20.281 1 95 27 GLN B CA 1
ATOM 2189 C C . GLN B 1 27 ? -8.422 8.438 21.078 1 95 27 GLN B C 1
ATOM 2191 O O . GLN B 1 27 ? -7.25 8.578 21.438 1 95 27 GLN B O 1
ATOM 2196 N N . SER B 1 28 ? -9.102 7.281 21.266 1 93.62 28 SER B N 1
ATOM 2197 C CA . SER B 1 28 ? -8.586 6.34 22.25 1 93.62 28 SER B CA 1
ATOM 2198 C C . SER B 1 28 ? -8.336 4.973 21.641 1 93.62 28 SER B C 1
ATOM 2200 O O . SER B 1 28 ? -7.715 4.105 22.266 1 93.62 28 SER B O 1
ATOM 2202 N N . TYR B 1 29 ? -8.758 4.727 20.422 1 91.06 29 TYR B N 1
ATOM 2203 C CA . TYR B 1 29 ? -8.711 3.357 19.922 1 91.06 29 TYR B CA 1
ATOM 2204 C C . TYR B 1 29 ? -7.898 3.275 18.641 1 91.06 29 TYR B C 1
ATOM 2206 O O . TYR B 1 29 ? -7.586 2.182 18.156 1 91.06 29 TYR B O 1
ATOM 2214 N N . GLY B 1 30 ? -7.5 4.43 18.109 1 93.44 30 GLY B N 1
ATOM 2215 C CA . GLY B 1 30 ? -6.766 4.41 16.859 1 93.44 30 GLY B CA 1
ATOM 2216 C C . GLY B 1 30 ? -7.664 4.547 15.641 1 93.44 30 GLY B C 1
ATOM 2217 O O . GLY B 1 30 ? -8.719 5.172 15.711 1 93.44 30 GLY B O 1
ATOM 2218 N N . ILE B 1 31 ? -7.195 4.012 14.516 1 93.62 31 ILE B N 1
ATOM 2219 C CA . ILE B 1 31 ? -7.934 4.129 13.266 1 93.62 31 ILE B CA 1
ATOM 2220 C C . ILE B 1 31 ? -8.961 3.006 13.164 1 93.62 31 ILE B C 1
ATOM 2222 O O . ILE B 1 31 ? -8.641 1.841 13.414 1 93.62 31 ILE B O 1
ATOM 2226 N N . TYR B 1 32 ? -10.188 3.299 12.875 1 91.06 32 TYR B N 1
ATOM 2227 C CA . TYR B 1 32 ? -11.266 2.328 12.719 1 91.06 32 TYR B CA 1
ATOM 2228 C C . TYR B 1 32 ? -12.086 2.613 11.469 1 91.06 32 TYR B C 1
ATOM 2230 O O . TYR B 1 32 ? -12.281 3.773 11.094 1 91.06 32 TYR B O 1
ATOM 2238 N N . SER B 1 33 ? -12.484 1.577 10.898 1 88.31 33 SER B N 1
ATOM 2239 C CA . SER B 1 33 ? -13.414 1.698 9.789 1 88.31 33 SER B CA 1
ATOM 2240 C C . SER B 1 33 ? -14.742 1.009 10.094 1 88.31 33 SER B C 1
ATOM 2242 O O . SER B 1 33 ? -14.805 0.118 10.945 1 88.31 33 SER B O 1
ATOM 2244 N N . GLY B 1 34 ? -15.805 1.469 9.477 1 86.69 34 GLY B N 1
ATOM 2245 C CA . GLY B 1 34 ? -17.109 0.862 9.609 1 86.69 34 GLY B CA 1
ATOM 2246 C C . GLY B 1 34 ? -18.078 1.277 8.516 1 86.69 34 GLY B C 1
ATOM 2247 O O . GLY B 1 34 ? -17.797 2.197 7.742 1 86.69 34 GLY B O 1
ATOM 2248 N N . ILE B 1 35 ? -19.188 0.634 8.562 1 84.62 35 ILE B N 1
ATOM 2249 C CA . ILE B 1 35 ? -20.188 0.861 7.531 1 84.62 35 ILE B CA 1
ATOM 2250 C C . ILE B 1 35 ? -21.25 1.833 8.047 1 84.62 35 ILE B C 1
ATOM 2252 O O . ILE B 1 35 ? -21.672 1.747 9.203 1 84.62 35 ILE B O 1
ATOM 2256 N N . ILE B 1 36 ? -21.578 2.738 7.223 1 86.44 36 ILE B N 1
ATOM 2257 C CA . ILE B 1 36 ? -22.703 3.629 7.512 1 86.44 36 ILE B CA 1
ATOM 2258 C C . ILE B 1 36 ? -23.828 3.395 6.496 1 86.44 36 ILE B C 1
ATOM 2260 O O . ILE B 1 36 ? -23.562 3.092 5.332 1 86.44 36 ILE B O 1
ATOM 2264 N N . LYS B 1 37 ? -25.031 3.535 7.078 1 80.62 37 LYS B N 1
ATOM 2265 C CA . LYS B 1 37 ? -26.203 3.418 6.223 1 80.62 37 LYS B CA 1
ATOM 2266 C C . LYS B 1 37 ? -26.859 4.777 5.988 1 80.62 37 LYS B C 1
ATOM 2268 O O . LYS B 1 37 ? -26.547 5.75 6.684 1 80.62 37 LYS B O 1
ATOM 2273 N N . ASP B 1 38 ? -27.688 4.906 4.98 1 80.81 38 ASP B N 1
ATOM 2274 C CA . ASP B 1 38 ? -28.469 6.094 4.652 1 80.81 38 ASP B CA 1
ATOM 2275 C C . ASP B 1 38 ? -27.562 7.281 4.336 1 80.81 38 ASP B C 1
ATOM 2277 O O . ASP B 1 38 ? -27.75 8.375 4.879 1 80.81 38 ASP B O 1
ATOM 2281 N N . LEU B 1 39 ? -26.656 7.188 3.496 1 77.44 39 LEU B N 1
ATOM 2282 C CA . LEU B 1 39 ? -25.625 8.164 3.156 1 77.44 39 LEU B CA 1
ATOM 2283 C C . LEU B 1 39 ? -26.25 9.438 2.604 1 77.44 39 LEU B C 1
ATOM 2285 O O . LEU B 1 39 ? -25.672 10.523 2.732 1 77.44 39 LEU B O 1
ATOM 2289 N N . HIS B 1 40 ? -27.453 9.297 2.115 1 80.5 40 HIS B N 1
ATOM 2290 C CA . HIS B 1 40 ? -28 10.438 1.384 1 80.5 40 HIS B CA 1
ATOM 2291 C C . HIS B 1 40 ? -28.953 11.25 2.26 1 80.5 40 HIS B C 1
ATOM 2293 O O . HIS B 1 40 ? -29.516 12.25 1.812 1 80.5 40 HIS B O 1
ATOM 2299 N N . SER B 1 41 ? -29.125 10.719 3.432 1 86.44 41 SER B N 1
ATOM 2300 C CA . SER B 1 41 ? -29.891 11.578 4.324 1 86.44 41 SER B CA 1
ATOM 2301 C C . SER B 1 41 ? -29.188 12.906 4.555 1 86.44 41 SER B C 1
ATOM 2303 O O . SER B 1 41 ? -27.953 12.977 4.52 1 86.44 41 SER B O 1
ATOM 2305 N N . LYS B 1 42 ? -29.969 13.984 4.715 1 86.75 42 LYS B N 1
ATOM 2306 C CA . LYS B 1 42 ? -29.422 15.312 4.961 1 86.75 42 LYS B CA 1
ATOM 2307 C C . LYS B 1 42 ? -28.453 15.297 6.141 1 86.75 42 LYS B C 1
ATOM 2309 O O . LYS B 1 42 ? -27.375 15.891 6.078 1 86.75 42 LYS B O 1
ATOM 2314 N N . LYS B 1 43 ? -28.828 14.586 7.129 1 90.19 43 LYS B N 1
ATOM 2315 C CA . LYS B 1 43 ? -28.016 14.492 8.336 1 90.19 43 LYS B CA 1
ATOM 2316 C C . LYS B 1 43 ? -26.672 13.844 8.039 1 90.19 43 LYS B C 1
ATOM 2318 O O . LYS B 1 43 ? -25.625 14.391 8.398 1 90.19 43 LYS B O 1
ATOM 2323 N N . ASN B 1 44 ? -26.672 12.766 7.367 1 90.62 44 ASN B N 1
ATOM 2324 C CA . ASN B 1 44 ? -25.469 11.984 7.145 1 90.62 44 ASN B CA 1
ATOM 2325 C C . ASN B 1 44 ? -24.531 12.664 6.137 1 90.62 44 ASN B C 1
ATOM 2327 O O . ASN B 1 44 ? -23.312 12.531 6.227 1 90.62 44 ASN B O 1
ATOM 2331 N N . THR B 1 45 ? -25.109 13.453 5.262 1 88.88 45 THR B N 1
ATOM 2332 C CA . THR B 1 45 ? -24.312 14.188 4.289 1 88.88 45 THR B CA 1
ATOM 2333 C C . THR B 1 45 ? -23.453 15.25 4.977 1 88.88 45 THR B C 1
ATOM 2335 O O . THR B 1 45 ? -22.344 15.547 4.531 1 88.88 45 THR B O 1
ATOM 2338 N N . ILE B 1 46 ? -23.969 15.758 6.078 1 91.25 46 ILE B N 1
ATOM 2339 C CA . ILE B 1 46 ? -23.281 16.797 6.828 1 91.25 46 ILE B CA 1
ATOM 2340 C C . ILE B 1 46 ? -22.266 16.141 7.785 1 91.25 46 ILE B C 1
ATOM 2342 O O . ILE B 1 46 ? -21.141 16.609 7.898 1 91.25 46 ILE B O 1
ATOM 2346 N N . ILE B 1 47 ? -22.609 15.109 8.359 1 95 47 ILE B N 1
ATOM 2347 C CA . ILE B 1 47 ? -21.828 14.5 9.438 1 95 47 ILE B CA 1
ATOM 2348 C C . ILE B 1 47 ? -20.594 13.812 8.859 1 95 47 ILE B C 1
ATOM 2350 O O . ILE B 1 47 ? -19.484 14.031 9.336 1 95 47 ILE B O 1
ATOM 2354 N N . TYR B 1 48 ? -20.75 13.008 7.816 1 94.56 48 TYR B N 1
ATOM 2355 C CA . TYR B 1 48 ? -19.688 12.125 7.344 1 94.56 48 TYR B CA 1
ATOM 2356 C C . TYR B 1 48 ? -18.875 12.797 6.238 1 94.56 48 TYR B C 1
ATOM 2358 O O . TYR B 1 48 ? -18.844 12.32 5.105 1 94.56 48 TYR B O 1
ATOM 2366 N N . GLN B 1 49 ? -18.234 13.844 6.621 1 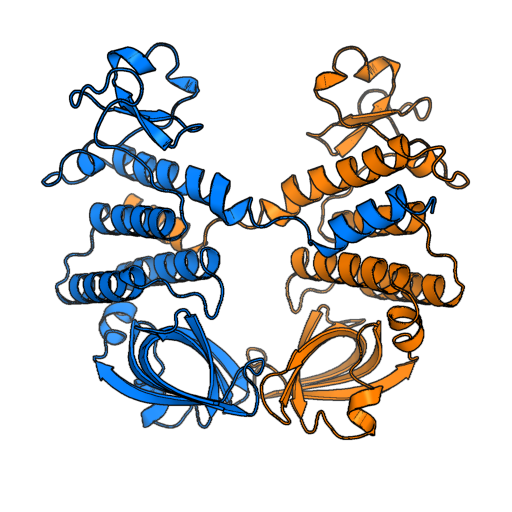94.31 49 GLN B N 1
ATOM 2367 C CA . GLN B 1 49 ? -17.328 14.594 5.766 1 94.31 49 GLN B CA 1
ATOM 2368 C C . GLN B 1 49 ? -15.898 14.555 6.316 1 94.31 49 GLN B C 1
ATOM 2370 O O . GLN B 1 49 ? -15.703 14.594 7.531 1 94.31 49 GLN B O 1
ATOM 2375 N N . ILE B 1 50 ? -14.977 14.562 5.43 1 94.75 50 ILE B N 1
ATOM 2376 C CA . ILE B 1 50 ? -13.562 14.492 5.809 1 94.75 50 ILE B CA 1
ATOM 2377 C C . ILE B 1 50 ? -13.211 15.68 6.699 1 94.75 50 ILE B C 1
ATOM 2379 O O . ILE B 1 50 ? -13.586 16.812 6.41 1 94.75 50 ILE B O 1
ATOM 2383 N N . GLY B 1 51 ? -12.57 15.43 7.777 1 95.88 51 GLY B N 1
ATOM 2384 C CA . GLY B 1 51 ? -12.094 16.469 8.672 1 95.88 51 GLY B CA 1
ATOM 2385 C C . GLY B 1 51 ? -13.055 16.75 9.82 1 95.88 51 GLY B C 1
ATOM 2386 O O . GLY B 1 51 ? -12.672 17.359 10.812 1 95.88 51 GLY B O 1
ATOM 2387 N N . ASN B 1 52 ? -14.32 16.297 9.75 1 96.94 52 ASN B N 1
ATOM 2388 C CA . ASN B 1 52 ? -15.289 16.547 10.812 1 96.94 52 ASN B CA 1
ATOM 2389 C C . ASN B 1 52 ? -14.938 15.758 12.078 1 96.94 52 ASN B C 1
ATOM 2391 O O . ASN B 1 52 ? -14.523 14.602 12 1 96.94 52 ASN B O 1
ATOM 2395 N N . ILE B 1 53 ? -15.094 16.453 13.18 1 97.56 53 ILE B N 1
ATOM 2396 C CA . ILE B 1 53 ? -15.016 15.805 14.484 1 97.56 53 ILE B CA 1
ATOM 2397 C C . ILE B 1 53 ? -16.391 15.266 14.867 1 97.56 53 ILE B C 1
ATOM 2399 O O . ILE B 1 53 ? -17.391 15.992 14.797 1 97.56 53 ILE B O 1
ATOM 2403 N N . VAL B 1 54 ? -16.438 13.992 15.273 1 97.81 54 VAL B N 1
ATOM 2404 C CA . VAL B 1 54 ? -17.734 13.367 15.523 1 97.81 54 VAL B CA 1
ATOM 2405 C C . VAL B 1 54 ? -17.688 12.594 16.844 1 97.81 54 VAL B C 1
ATOM 2407 O O . VAL B 1 54 ? -16.609 12.219 17.312 1 97.81 54 VAL B O 1
ATOM 2410 N N . ASP B 1 55 ? -18.812 12.555 17.484 1 97.81 55 ASP B N 1
ATOM 2411 C CA . ASP B 1 55 ? -19.047 11.523 18.484 1 97.81 55 ASP B CA 1
ATOM 2412 C C . ASP B 1 55 ? -19.344 10.172 17.828 1 97.81 55 ASP B C 1
ATOM 2414 O O . ASP B 1 55 ? -20.422 9.961 17.281 1 97.81 55 ASP B O 1
ATOM 2418 N N . PHE B 1 56 ? -18.391 9.305 17.844 1 95.5 56 PHE B N 1
ATOM 2419 C CA . PHE B 1 56 ? -18.297 8.086 17.047 1 95.5 56 PHE B CA 1
ATOM 2420 C C . PHE B 1 56 ? -18.703 6.867 17.875 1 95.5 56 PHE B C 1
ATOM 2422 O O . PHE B 1 56 ? -18.141 6.621 18.953 1 95.5 56 PHE B O 1
ATOM 2429 N N . CYS B 1 57 ? -19.703 6.148 17.406 1 94.62 57 CYS B N 1
ATOM 2430 C CA . CYS B 1 57 ? -20.109 4.879 17.984 1 94.62 57 CYS B CA 1
ATOM 2431 C C . CYS B 1 57 ? -19.891 3.729 17.016 1 94.62 57 CYS B C 1
ATOM 2433 O O . CYS B 1 57 ? -20.359 3.775 15.875 1 94.62 57 CYS B O 1
ATOM 2435 N N . TRP B 1 58 ? -19.094 2.807 17.469 1 90.56 58 TRP B N 1
ATOM 2436 C CA . TRP B 1 58 ? -18.812 1.621 16.672 1 90.56 58 TRP B CA 1
ATOM 2437 C C . TRP B 1 58 ? -19.422 0.376 17.297 1 90.56 58 TRP B C 1
ATOM 2439 O O . TRP B 1 58 ? -19.344 0.192 18.516 1 90.56 58 TRP B O 1
ATOM 2449 N N . SER B 1 59 ? -20.109 -0.394 16.516 1 86.44 59 SER B N 1
ATOM 2450 C CA . SER B 1 59 ? -20.719 -1.626 17.016 1 86.44 59 SER B CA 1
ATOM 2451 C C . SER B 1 59 ? -20.453 -2.793 16.062 1 86.44 59 SER B C 1
ATOM 2453 O O . SER B 1 59 ? -20.578 -2.65 14.852 1 86.44 59 SER B O 1
ATOM 2455 N N . ALA B 1 60 ? -19.828 -3.842 16.594 1 76.06 60 ALA B N 1
ATOM 2456 C CA . ALA B 1 60 ? -19.656 -5.082 15.844 1 76.06 60 ALA B CA 1
ATOM 2457 C C . ALA B 1 60 ? -19.953 -6.301 16.719 1 76.06 60 ALA B C 1
ATOM 2459 O O . ALA B 1 60 ? -19.797 -6.238 17.938 1 76.06 60 ALA B O 1
ATOM 2460 N N . ARG B 1 61 ? -20.516 -7.227 16.141 1 67.44 61 ARG B N 1
ATOM 2461 C CA . ARG B 1 61 ? -20.734 -8.453 16.906 1 67.44 61 ARG B CA 1
ATOM 2462 C C . ARG B 1 61 ? -19.406 -9.102 17.297 1 67.44 61 ARG B C 1
ATOM 2464 O O . ARG B 1 61 ? -19.234 -9.531 18.453 1 67.44 61 ARG B O 1
ATOM 2471 N N . LEU B 1 62 ? -18.484 -9.312 16.234 1 60.56 62 LEU B N 1
ATOM 2472 C CA . LEU B 1 62 ? -17.125 -9.789 16.5 1 60.56 62 LEU B CA 1
ATOM 2473 C C . LEU B 1 62 ? -16.109 -8.711 16.156 1 60.56 62 LEU B C 1
ATOM 2475 O O . LEU B 1 62 ? -16.328 -7.891 15.266 1 60.56 62 LEU B O 1
ATOM 2479 N N . ASP B 1 63 ? -14.992 -8.672 16.828 1 56.97 63 ASP B N 1
ATOM 2480 C CA . ASP B 1 63 ? -13.961 -7.648 16.703 1 56.97 63 ASP B CA 1
ATOM 2481 C C . ASP B 1 63 ? -13.406 -7.605 15.281 1 56.97 63 ASP B C 1
ATOM 2483 O O . ASP B 1 63 ? -13 -6.547 14.797 1 56.97 63 ASP B O 1
ATOM 2487 N N . GLU B 1 64 ? -13.453 -8.758 14.641 1 56.88 64 GLU B N 1
ATOM 2488 C CA . GLU B 1 64 ? -12.805 -8.883 13.336 1 56.88 64 GLU B CA 1
ATOM 2489 C C . GLU B 1 64 ? -13.703 -8.367 12.219 1 56.88 64 GLU B C 1
ATOM 2491 O O . GLU B 1 64 ? -13.242 -8.148 11.102 1 56.88 64 GLU B O 1
ATOM 2496 N N . HIS B 1 65 ? -14.961 -8.086 12.531 1 57.94 65 HIS B N 1
ATOM 2497 C CA . HIS B 1 65 ? -15.922 -7.664 11.516 1 57.94 65 HIS B CA 1
ATOM 2498 C C . HIS B 1 65 ? -15.805 -6.172 11.227 1 57.94 65 HIS B C 1
ATOM 2500 O O . HIS B 1 65 ? -15.289 -5.418 12.047 1 57.94 65 HIS B O 1
ATOM 2506 N N . LEU B 1 66 ? -16.016 -5.828 9.852 1 67.5 66 LEU B N 1
ATOM 2507 C CA . LEU B 1 66 ? -16.25 -4.41 9.617 1 67.5 66 LEU B CA 1
ATOM 2508 C C . LEU B 1 66 ? -17.469 -3.93 10.391 1 67.5 66 LEU B C 1
ATOM 2510 O O . LEU B 1 66 ? -18.562 -4.508 10.266 1 67.5 66 LEU B O 1
ATOM 2514 N N . GLY B 1 67 ? -17.375 -3.189 11.648 1 75.94 67 GLY B N 1
ATOM 2515 C CA . GLY B 1 67 ? -18.391 -2.629 12.523 1 75.94 67 GLY B CA 1
ATOM 2516 C C . GLY B 1 67 ? -19.266 -1.6 11.844 1 75.94 67 GLY B C 1
ATOM 2517 O O . GLY B 1 67 ? -19.047 -1.267 10.68 1 75.94 67 GLY B O 1
ATOM 2518 N N . THR B 1 68 ? -20.547 -1.48 12.391 1 83.75 68 THR B N 1
ATOM 2519 C CA . THR B 1 68 ? -21.406 -0.375 11.984 1 83.75 68 THR B CA 1
ATOM 2520 C C . THR B 1 68 ? -21.078 0.888 12.773 1 83.75 68 THR B C 1
ATOM 2522 O O . THR B 1 68 ? -20.75 0.818 13.961 1 83.75 68 THR B O 1
ATOM 2525 N N . ILE B 1 69 ? -21.109 2.008 12.055 1 89.75 69 ILE B N 1
ATOM 2526 C CA . ILE B 1 69 ? -20.734 3.281 12.664 1 89.75 69 ILE B CA 1
ATOM 2527 C C . ILE B 1 69 ? -21.969 4.191 12.75 1 89.75 69 ILE B C 1
ATOM 2529 O O . ILE B 1 69 ? -22.766 4.25 11.812 1 89.75 69 ILE B O 1
ATOM 2533 N N . ASN B 1 70 ? -22.172 4.746 13.875 1 92.19 70 ASN B N 1
ATOM 2534 C CA . ASN B 1 70 ? -23.094 5.859 14.086 1 92.19 70 ASN B CA 1
ATOM 2535 C C . ASN B 1 70 ? -22.375 7.066 14.695 1 92.19 70 ASN B C 1
ATOM 2537 O O . ASN B 1 70 ? -21.703 6.945 15.719 1 92.19 70 ASN B O 1
ATOM 2541 N N . CYS B 1 71 ? -22.578 8.242 13.953 1 95.06 71 CYS B N 1
ATOM 2542 C CA . CYS B 1 71 ? -21.828 9.406 14.414 1 95.06 71 CYS B CA 1
ATOM 2543 C C . CYS B 1 71 ? -22.766 10.586 14.641 1 95.06 71 CYS B C 1
ATOM 2545 O O . CYS B 1 71 ? -23.797 10.703 13.984 1 95.06 71 CYS B O 1
ATOM 2547 N N . GLU B 1 72 ? -22.484 11.336 15.656 1 96.12 72 GLU B N 1
ATOM 2548 C CA . GLU B 1 72 ? -23.031 12.672 15.82 1 96.12 72 GLU B CA 1
ATOM 2549 C C . GLU B 1 72 ? -21.969 13.742 15.602 1 96.12 72 GLU B C 1
ATOM 2551 O O . GLU B 1 72 ? -20.828 13.602 16.047 1 96.12 72 GLU B O 1
ATOM 2556 N N . LEU B 1 73 ? -22.406 14.812 14.914 1 96.44 73 LEU B N 1
ATOM 2557 C CA . LEU B 1 73 ? -21.453 15.867 14.594 1 96.44 73 LEU B CA 1
ATOM 2558 C C . LEU B 1 73 ? -21.062 16.641 15.852 1 96.44 73 LEU B C 1
ATOM 2560 O O . LEU B 1 73 ? -21.938 17.078 16.609 1 96.44 73 LEU B O 1
ATOM 2564 N N . VAL B 1 74 ? -19.859 16.797 16.109 1 96.94 74 VAL B N 1
ATOM 2565 C CA . VAL B 1 74 ? -19.344 17.625 17.203 1 96.94 74 VAL B CA 1
ATOM 2566 C C . VAL B 1 74 ? -18.875 18.969 16.672 1 96.94 74 VAL B C 1
ATOM 2568 O O . VAL B 1 74 ? -19.266 20.016 17.188 1 96.94 74 VAL B O 1
ATOM 2571 N N . LYS B 1 75 ? -18.109 18.969 15.672 1 96.19 75 LYS B N 1
ATOM 2572 C CA . LYS B 1 75 ? -17.578 20.172 15.023 1 96.19 75 LYS B CA 1
ATOM 2573 C C . LYS B 1 75 ? -17.234 19.906 13.562 1 96.19 75 LYS B C 1
ATOM 2575 O O . LYS B 1 75 ? -16.656 18.859 13.242 1 96.19 75 LYS B O 1
ATOM 2580 N N . SER B 1 76 ? -17.594 20.828 12.711 1 94.88 76 SER B N 1
ATOM 2581 C CA . SER B 1 76 ? -17.344 20.641 11.281 1 94.88 76 SER B CA 1
ATOM 2582 C C . SER B 1 76 ? -16.141 21.469 10.812 1 94.88 76 SER B C 1
ATOM 2584 O O . SER B 1 76 ? -16.062 22.656 11.109 1 94.88 76 SER B O 1
ATOM 2586 N N . TYR B 1 77 ? -15.227 20.844 10.148 1 93.5 77 TYR B N 1
ATOM 2587 C CA . TYR B 1 77 ? -14.125 21.531 9.492 1 93.5 77 TYR B CA 1
ATOM 2588 C C . TYR B 1 77 ? -14.195 21.344 7.98 1 93.5 77 TYR B C 1
ATOM 2590 O O . TYR B 1 77 ? -13.375 21.906 7.242 1 93.5 77 TYR B O 1
ATOM 2598 N N . SER B 1 78 ? -15.195 20.578 7.57 1 92.56 78 SER B N 1
ATOM 2599 C CA . SER B 1 78 ? -15.281 20.156 6.176 1 92.56 78 SER B CA 1
ATOM 2600 C C . SER B 1 78 ? -15.43 21.359 5.246 1 92.56 78 SER B C 1
ATOM 2602 O O . SER B 1 78 ? -14.836 21.391 4.164 1 92.56 78 SER B O 1
ATOM 2604 N N . TYR B 1 79 ? -16.188 22.281 5.68 1 89.12 79 TYR B N 1
ATOM 2605 C CA . TYR B 1 79 ? -16.406 23.469 4.844 1 89.12 79 TYR B CA 1
ATOM 2606 C C . TYR B 1 79 ? -15.086 24.188 4.578 1 89.12 79 TYR B C 1
ATOM 2608 O O . TYR B 1 79 ? -14.82 24.609 3.451 1 89.12 79 TYR B O 1
ATOM 2616 N N . LEU B 1 80 ? -14.297 24.281 5.59 1 90.44 80 LEU B N 1
ATOM 2617 C CA . LEU B 1 80 ? -13.016 24.969 5.465 1 90.44 80 LEU B CA 1
ATOM 2618 C C . LEU B 1 80 ? -12.055 24.172 4.582 1 90.44 80 LEU B C 1
ATOM 2620 O O . LEU B 1 80 ? -11.344 24.75 3.754 1 90.44 80 LEU B O 1
ATOM 2624 N N . ILE B 1 81 ? -12.102 22.922 4.734 1 92.38 81 ILE B N 1
ATOM 2625 C CA . ILE B 1 81 ? -11.219 22.047 3.98 1 92.38 81 ILE B CA 1
ATOM 2626 C C . ILE B 1 81 ? -11.586 22.094 2.498 1 92.38 81 ILE B C 1
ATOM 2628 O O . ILE B 1 81 ? -10.711 22.141 1.637 1 92.38 81 ILE B O 1
ATOM 2632 N N . MET B 1 82 ? -12.812 22.203 2.238 1 89.62 82 MET B N 1
ATOM 2633 C CA . MET B 1 82 ? -13.297 22.125 0.862 1 89.62 82 MET B CA 1
ATOM 2634 C C . MET B 1 82 ? -13.344 23.516 0.223 1 89.62 82 MET B C 1
ATOM 2636 O O . MET B 1 82 ? -13.57 23.641 -0.982 1 89.62 82 MET B O 1
ATOM 2640 N N . SER B 1 83 ? -13.148 24.562 1.021 1 86.06 83 SER B N 1
ATOM 2641 C CA . SER B 1 83 ? -13.367 25.922 0.573 1 86.06 83 SER B CA 1
ATOM 2642 C C . SER B 1 83 ? -12.258 26.375 -0.373 1 86.06 83 SER B C 1
ATOM 2644 O O . SER B 1 83 ? -12.445 27.328 -1.15 1 86.06 83 SER B O 1
ATOM 2646 N N . ASN B 1 84 ? -11.117 25.859 -0.227 1 85 84 ASN B N 1
ATOM 2647 C CA . ASN B 1 84 ? -10.023 26.25 -1.111 1 85 84 ASN B CA 1
ATOM 2648 C C . ASN B 1 84 ? -9.117 25.062 -1.428 1 85 84 ASN B C 1
ATOM 2650 O O . ASN B 1 84 ? -8.969 24.141 -0.613 1 85 84 ASN B O 1
ATOM 2654 N N . LYS B 1 85 ? -8.523 25.078 -2.557 1 84.81 85 LYS B N 1
ATOM 2655 C CA . LYS B 1 85 ? -7.715 24 -3.109 1 84.81 85 LYS B CA 1
ATOM 2656 C C . LYS B 1 85 ? -6.531 23.688 -2.201 1 84.81 85 LYS B C 1
ATOM 2658 O O . LYS B 1 85 ? -6.172 22.516 -2.021 1 84.81 85 LYS B O 1
ATOM 2663 N N . ARG B 1 86 ? -5.973 24.672 -1.592 1 85.62 86 ARG B N 1
ATOM 2664 C CA . ARG B 1 86 ? -4.809 24.484 -0.727 1 85.62 86 ARG B CA 1
ATOM 2665 C C . ARG B 1 86 ? -5.176 23.672 0.513 1 85.62 86 ARG B C 1
ATOM 2667 O O . ARG B 1 86 ? -4.473 22.719 0.869 1 85.62 86 ARG B O 1
ATOM 2674 N N . ASN B 1 87 ? -6.266 24.141 1.117 1 91.19 87 ASN B N 1
ATOM 2675 C CA . ASN B 1 87 ? -6.73 23.422 2.295 1 91.19 87 ASN B CA 1
ATOM 2676 C C . ASN B 1 87 ? -7.055 21.953 1.968 1 91.19 87 ASN B C 1
ATOM 2678 O O . ASN B 1 87 ? -6.734 21.062 2.744 1 91.19 87 ASN B O 1
ATOM 2682 N N . LEU B 1 88 ? -7.609 21.797 0.83 1 91.62 88 LEU B N 1
ATOM 2683 C CA . LEU B 1 88 ? -7.996 20.453 0.387 1 91.62 88 LEU B CA 1
ATOM 2684 C C . LEU B 1 88 ? -6.77 19.578 0.192 1 91.62 88 LEU B C 1
ATOM 2686 O O . LEU B 1 88 ? -6.699 18.469 0.745 1 91.62 88 LEU B O 1
ATOM 2690 N N . LEU B 1 89 ? -5.785 20.078 -0.567 1 90.81 89 LEU B N 1
ATOM 2691 C CA . LEU B 1 89 ? -4.574 19.312 -0.843 1 90.81 89 LEU B CA 1
ATOM 2692 C C . LEU B 1 89 ? -3.787 19.062 0.438 1 90.81 89 LEU B C 1
ATOM 2694 O O . LEU B 1 89 ? -3.305 17.953 0.668 1 90.81 89 LEU B O 1
ATOM 2698 N N . TYR B 1 90 ? -3.699 20.125 1.248 1 94 90 TYR B N 1
ATOM 2699 C CA . TYR B 1 90 ? -3.014 20.078 2.535 1 94 90 TYR B CA 1
ATOM 2700 C C . TYR B 1 90 ? -3.582 18.969 3.414 1 94 90 TYR B C 1
ATOM 2702 O O . TYR B 1 90 ? -2.844 18.094 3.883 1 94 90 TYR B O 1
ATOM 2710 N N . THR B 1 91 ? -4.832 19 3.566 1 95.38 91 THR B N 1
ATOM 2711 C CA . THR B 1 91 ? -5.504 18.078 4.477 1 95.38 91 THR B CA 1
ATOM 2712 C C . THR B 1 91 ? -5.504 16.656 3.906 1 95.38 91 THR B C 1
ATOM 2714 O O . THR B 1 91 ? -5.191 15.695 4.613 1 95.38 91 THR B O 1
ATOM 2717 N N . HIS B 1 92 ? -5.793 16.484 2.654 1 93.56 92 HIS B N 1
ATOM 2718 C CA . HIS B 1 92 ? -5.859 15.156 2.043 1 93.56 92 HIS B CA 1
ATOM 2719 C C . HIS B 1 92 ? -4.488 14.492 2.016 1 93.56 92 HIS B C 1
ATOM 2721 O O . HIS B 1 92 ? -4.379 13.281 2.219 1 93.56 92 HIS B O 1
ATOM 2727 N N . SER B 1 93 ? -3.441 15.273 1.724 1 94.81 93 SER B N 1
ATOM 2728 C CA . SER B 1 93 ? -2.084 14.742 1.758 1 94.81 93 SER B CA 1
ATOM 2729 C C . SER B 1 93 ? -1.754 14.156 3.125 1 94.81 93 SER B C 1
ATOM 2731 O O . SER B 1 93 ? -1.288 13.023 3.223 1 94.81 93 SER B O 1
ATOM 2733 N N . LEU B 1 94 ? -2.07 14.891 4.137 1 96.44 94 LEU B N 1
ATOM 2734 C CA . LEU B 1 94 ? -1.765 14.438 5.488 1 96.44 94 LEU B CA 1
ATOM 2735 C C . LEU B 1 94 ? -2.605 13.227 5.863 1 96.44 94 LEU B C 1
ATOM 2737 O O . LEU B 1 94 ? -2.129 12.328 6.562 1 96.44 94 LEU B O 1
ATOM 2741 N N . ILE B 1 95 ? -3.84 13.211 5.414 1 95.94 95 ILE B N 1
ATOM 2742 C CA . ILE B 1 95 ? -4.707 12.07 5.676 1 95.94 95 ILE B CA 1
ATOM 2743 C C . ILE B 1 95 ? -4.125 10.82 5.02 1 95.94 95 ILE B C 1
ATOM 2745 O O . ILE B 1 95 ? -4.012 9.773 5.656 1 95.94 95 ILE B O 1
ATOM 2749 N N . GLU B 1 96 ? -3.717 10.953 3.82 1 92.62 96 GLU B N 1
ATOM 2750 C CA . GLU B 1 96 ? -3.172 9.812 3.092 1 92.62 96 GLU B CA 1
ATOM 2751 C C . GLU B 1 96 ? -1.878 9.32 3.729 1 92.62 96 GLU B C 1
ATOM 2753 O O . GLU B 1 96 ? -1.67 8.109 3.865 1 92.62 96 GLU B O 1
ATOM 2758 N N . LEU B 1 97 ? -1.072 10.25 4.109 1 93.94 97 LEU B N 1
ATOM 2759 C CA . LEU B 1 97 ? 0.166 9.875 4.785 1 93.94 97 LEU B CA 1
ATOM 2760 C C . LEU B 1 97 ? -0.125 9.18 6.109 1 93.94 97 LEU B C 1
ATOM 2762 O O . LEU B 1 97 ? 0.562 8.219 6.477 1 93.94 97 LEU B O 1
ATOM 2766 N N . THR B 1 98 ? -1.111 9.633 6.805 1 94.81 98 THR B N 1
ATOM 2767 C CA . THR B 1 98 ? -1.514 9.023 8.07 1 94.81 98 THR B CA 1
ATOM 2768 C C . THR B 1 98 ? -1.99 7.59 7.848 1 94.81 98 THR B C 1
ATOM 2770 O O . THR B 1 98 ? -1.528 6.668 8.516 1 94.81 98 THR B O 1
ATOM 2773 N N . LEU B 1 99 ? -2.807 7.426 6.871 1 91.25 99 LEU B N 1
ATOM 2774 C CA . LEU B 1 99 ? -3.393 6.117 6.602 1 91.25 99 LEU B CA 1
ATOM 2775 C C . LEU B 1 99 ? -2.336 5.141 6.09 1 91.25 99 LEU B C 1
ATOM 2777 O O . LEU B 1 99 ? -2.428 3.938 6.332 1 91.25 99 LEU B O 1
ATOM 2781 N N . MET B 1 100 ? -1.323 5.641 5.469 1 85.44 100 MET B N 1
ATOM 2782 C CA . MET B 1 100 ? -0.24 4.805 4.953 1 85.44 100 MET B CA 1
ATOM 2783 C C . MET B 1 100 ? 0.714 4.402 6.07 1 85.44 100 MET B C 1
ATOM 2785 O O . MET B 1 100 ? 1.388 3.373 5.977 1 85.44 100 MET B O 1
ATOM 2789 N N . SER B 1 101 ? 0.704 5.145 7.078 1 89.62 101 SER B N 1
ATOM 2790 C CA . SER B 1 101 ? 1.742 4.992 8.094 1 89.62 101 SER B CA 1
ATOM 2791 C C . SER B 1 101 ? 1.244 4.172 9.273 1 89.62 101 SER B C 1
ATOM 2793 O O . SER B 1 101 ? 2.043 3.627 10.039 1 89.62 101 SER B O 1
ATOM 2795 N N . PHE B 1 102 ? -0.078 4.102 9.398 1 88.69 102 PHE B N 1
ATOM 2796 C CA . PHE B 1 102 ? -0.604 3.467 10.602 1 88.69 102 PHE B CA 1
ATOM 2797 C C . PHE B 1 102 ? -1.613 2.383 10.242 1 88.69 102 PHE B C 1
ATOM 2799 O O . PHE B 1 102 ? -2.395 2.543 9.305 1 88.69 102 PHE B O 1
ATOM 2806 N N . LYS B 1 103 ? -1.593 1.307 11.07 1 82.44 103 LYS B N 1
ATOM 2807 C CA . LYS B 1 103 ? -2.533 0.204 10.891 1 82.44 103 LYS B CA 1
ATOM 2808 C C . LYS B 1 103 ? -3.828 0.458 11.656 1 82.44 103 LYS B C 1
ATOM 2810 O O . LYS B 1 103 ? -3.846 1.228 12.625 1 82.44 103 LYS B O 1
ATOM 2815 N N . GLU B 1 104 ? -4.832 -0.244 11.234 1 83.88 104 GLU B N 1
ATOM 2816 C CA . GLU B 1 104 ? -6.102 -0.146 11.938 1 83.88 104 GLU B CA 1
ATOM 2817 C C . GLU B 1 104 ? -6 -0.733 13.344 1 83.88 104 GLU B C 1
ATOM 2819 O O . GLU B 1 104 ? -5.289 -1.717 13.562 1 83.88 104 GLU B O 1
ATOM 2824 N N . ARG B 1 105 ? -6.66 -0.032 14.297 1 83.62 105 ARG B N 1
ATOM 2825 C CA . ARG B 1 105 ? -6.863 -0.5 15.664 1 83.62 105 ARG B CA 1
ATOM 2826 C C . ARG B 1 105 ? -5.562 -0.456 16.453 1 83.62 105 ARG B C 1
ATOM 2828 O O . ARG B 1 105 ? -5.367 -1.246 17.391 1 83.62 105 ARG B O 1
ATOM 2835 N N . GLU B 1 106 ? -4.672 0.283 15.969 1 85.62 106 GLU B N 1
ATOM 2836 C CA . GLU B 1 106 ? -3.467 0.595 16.734 1 85.62 106 GLU B CA 1
ATOM 2837 C C . GLU B 1 106 ? -3.574 1.965 17.391 1 85.62 106 GLU B C 1
ATOM 2839 O O . GLU B 1 106 ? -3.938 2.949 16.75 1 85.62 106 GLU B O 1
ATOM 2844 N N . LEU B 1 107 ? -3.312 1.924 18.609 1 83 107 LEU B N 1
ATOM 2845 C CA . LEU B 1 107 ? -3.447 3.16 19.375 1 83 107 LEU B CA 1
ATOM 2846 C C . LEU B 1 107 ? -2.252 4.078 19.141 1 83 107 LEU B C 1
ATOM 2848 O O . LEU B 1 107 ? -1.103 3.639 19.219 1 83 107 LEU B O 1
ATOM 2852 N N . HIS B 1 108 ? -2.598 5.23 18.75 1 82.38 108 HIS B N 1
ATOM 2853 C CA . HIS B 1 108 ? -1.623 6.316 18.703 1 82.38 108 HIS B CA 1
ATOM 2854 C C . HIS B 1 108 ? -2.154 7.562 19.406 1 82.38 108 HIS B C 1
ATOM 2856 O O . HIS B 1 108 ? -2.746 8.438 18.766 1 82.38 108 HIS B O 1
ATOM 2862 N N . ALA B 1 109 ? -2.029 7.633 20.703 1 75.75 109 ALA B N 1
ATOM 2863 C CA . ALA B 1 109 ? -2.674 8.633 21.562 1 75.75 109 ALA B CA 1
ATOM 2864 C C . ALA B 1 109 ? -2.311 10.047 21.109 1 75.75 109 ALA B C 1
ATOM 2866 O O . ALA B 1 109 ? -3.18 10.914 21.016 1 75.75 109 ALA B O 1
ATOM 2867 N N . ASN B 1 110 ? -1.124 10.297 20.797 1 90.75 110 ASN B N 1
ATOM 2868 C CA . ASN B 1 110 ? -0.69 11.656 20.484 1 90.75 110 ASN B CA 1
ATOM 2869 C C . ASN B 1 110 ? -1.161 12.094 19.109 1 90.75 110 ASN B C 1
ATOM 2871 O O . ASN B 1 110 ? -1.322 13.289 18.859 1 90.75 110 ASN B O 1
ATOM 2875 N N . LEU B 1 111 ? -1.494 11.133 18.312 1 94 111 LEU B N 1
ATOM 2876 C CA . LEU B 1 111 ? -1.819 11.438 16.922 1 94 111 LEU B CA 1
ATOM 2877 C C . LEU B 1 111 ? -3.154 12.164 16.812 1 94 111 LEU B C 1
ATOM 2879 O O . LEU B 1 111 ? -3.287 13.125 16.047 1 94 111 LEU B O 1
ATOM 2883 N N . PHE B 1 112 ? -4.145 11.812 17.625 1 95.5 112 PHE B N 1
ATOM 2884 C CA . PHE B 1 112 ? -5.465 12.43 17.609 1 95.5 112 PHE B CA 1
ATOM 2885 C C . PHE B 1 112 ? -5.383 13.898 17.984 1 95.5 112 PHE B C 1
ATOM 2887 O O . PHE B 1 112 ? -5.91 14.766 17.281 1 95.5 112 PHE B O 1
ATOM 2894 N N . GLU B 1 113 ? -4.734 14.148 19.031 1 95.62 113 GLU B N 1
ATOM 2895 C CA . GLU B 1 113 ? -4.594 15.516 19.531 1 95.62 113 GLU B CA 1
ATOM 2896 C C . GLU B 1 113 ? -3.895 16.391 18.5 1 95.62 113 GLU B C 1
ATOM 2898 O O . GLU B 1 113 ? -4.281 17.547 18.297 1 95.62 113 GLU B O 1
ATOM 2903 N N . LYS B 1 114 ? -2.943 15.875 17.922 1 96 114 LYS B N 1
ATOM 2904 C CA . LYS B 1 114 ? -2.195 16.641 16.938 1 96 114 LYS B CA 1
ATOM 2905 C C . LYS B 1 114 ? -3.047 16.906 15.695 1 96 114 LYS B C 1
ATOM 2907 O O . LYS B 1 114 ? -2.953 17.984 15.102 1 96 114 LYS B O 1
ATOM 2912 N N . TRP B 1 115 ? -3.832 15.961 15.312 1 96.25 115 TRP B N 1
ATOM 2913 C CA . TRP B 1 115 ? -4.758 16.188 14.211 1 96.25 115 TRP B CA 1
ATOM 2914 C C . TRP B 1 115 ? -5.762 17.281 14.547 1 96.25 115 TRP B C 1
ATOM 2916 O O . TRP B 1 115 ? -6.086 18.109 13.695 1 96.25 115 TRP B O 1
ATOM 2926 N N . LEU B 1 116 ? -6.25 17.297 15.82 1 95.5 116 LEU B N 1
ATOM 2927 C CA . LEU B 1 116 ? -7.16 18.359 16.25 1 95.5 116 LEU B CA 1
ATOM 2928 C C . LEU B 1 116 ? -6.496 19.719 16.125 1 95.5 116 LEU B C 1
ATOM 2930 O O . LEU B 1 116 ? -7.109 20.672 15.641 1 95.5 116 LEU B O 1
ATOM 2934 N N . GLU B 1 117 ? -5.301 19.766 16.578 1 95.06 117 GLU B N 1
ATOM 2935 C CA . GLU B 1 117 ? -4.551 21.016 16.484 1 95.06 117 GLU B CA 1
ATOM 2936 C C . GLU B 1 117 ? -4.395 21.469 15.023 1 95.06 117 GLU B C 1
ATOM 2938 O O . GLU B 1 117 ? -4.516 22.656 14.719 1 95.06 117 GLU B O 1
ATOM 2943 N N . ASN B 1 118 ? -4.098 20.484 14.219 1 95.06 118 ASN B N 1
ATOM 2944 C CA . ASN B 1 118 ? -3.934 20.781 12.797 1 95.06 118 ASN B CA 1
ATOM 2945 C C . ASN B 1 118 ? -5.227 21.312 12.18 1 95.06 118 ASN B C 1
ATOM 2947 O O . ASN B 1 118 ? -5.207 22.281 11.422 1 95.06 118 ASN B O 1
ATOM 2951 N N . LEU B 1 119 ? -6.34 20.75 12.508 1 94.81 119 LEU B N 1
ATOM 2952 C CA . LEU B 1 119 ? -7.633 21.188 12 1 94.81 119 LEU B CA 1
ATOM 2953 C C . LEU B 1 119 ? -7.949 22.594 12.5 1 94.81 119 LEU B C 1
ATOM 2955 O O . LEU B 1 119 ? -8.477 23.422 11.75 1 94.81 119 LEU B O 1
ATOM 2959 N N . GLU B 1 120 ? -7.629 22.859 13.727 1 93.56 120 GLU B N 1
ATOM 2960 C CA . GLU B 1 120 ? -7.84 24.188 14.273 1 93.56 120 GLU B CA 1
ATOM 2961 C C . GLU B 1 120 ? -6.988 25.234 13.547 1 93.56 120 GLU B C 1
ATOM 2963 O O . GLU B 1 120 ? -7.418 26.375 13.352 1 93.56 120 GLU B O 1
ATOM 2968 N N . SER B 1 121 ? -5.781 24.797 13.18 1 91.56 121 SER B N 1
ATOM 2969 C CA . SER B 1 121 ? -4.926 25.719 12.43 1 91.56 121 SER B CA 1
ATOM 2970 C C . SER B 1 121 ? -5.543 26.078 11.078 1 91.56 121 SER B C 1
ATOM 2972 O O . SER B 1 121 ? -5.406 27.203 10.602 1 91.56 121 SER B O 1
ATOM 2974 N N . ILE B 1 122 ? -6.18 25.141 10.461 1 88.75 122 ILE B N 1
ATOM 2975 C CA . ILE B 1 122 ? -6.887 25.406 9.219 1 88.75 122 ILE B CA 1
ATOM 2976 C C . ILE B 1 122 ? -8.008 26.42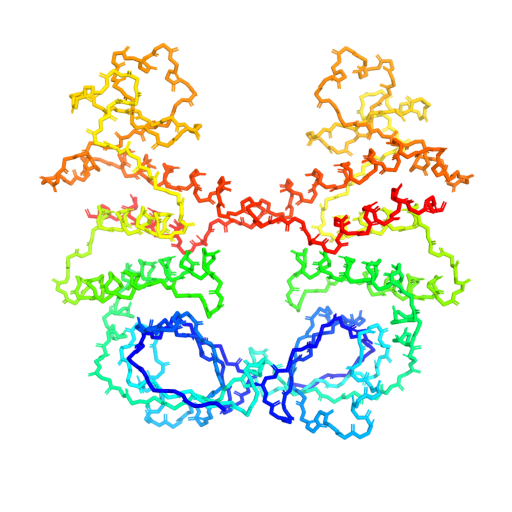2 9.461 1 88.75 122 ILE B C 1
ATOM 2978 O O . ILE B 1 122 ? -8.203 27.344 8.672 1 88.75 122 ILE B O 1
ATOM 2982 N N . ASN B 1 123 ? -8.672 26.266 10.547 1 87.06 123 ASN B N 1
ATOM 2983 C CA . ASN B 1 123 ? -9.781 27.125 10.93 1 87.06 123 ASN B CA 1
ATOM 2984 C C . ASN B 1 123 ? -9.328 28.562 11.125 1 87.06 123 ASN B C 1
ATOM 2986 O O . ASN B 1 123 ? -10.039 29.5 10.773 1 87.06 123 ASN B O 1
ATOM 2990 N N . THR B 1 124 ? -8.156 28.672 11.609 1 88.62 124 THR B N 1
ATOM 2991 C CA . THR B 1 124 ? -7.656 30.016 11.906 1 88.62 124 THR B CA 1
ATOM 2992 C C . THR B 1 124 ? -6.883 30.578 10.719 1 88.62 124 THR B C 1
ATOM 2994 O O . THR B 1 124 ? -6.422 31.719 10.75 1 88.62 124 THR B O 1
ATOM 2997 N N . GLY B 1 125 ? -6.727 29.812 9.695 1 83.94 125 GLY B N 1
ATOM 2998 C CA . GLY B 1 125 ? -6.039 30.266 8.492 1 83.94 125 GLY B CA 1
ATOM 2999 C C . GLY B 1 125 ? -4.527 30.25 8.633 1 83.94 125 GLY B C 1
ATOM 3000 O O . GLY B 1 125 ? -3.832 31 7.945 1 83.94 125 GLY B O 1
ATOM 3001 N N . ASN B 1 126 ? -4.012 29.469 9.57 1 80.94 126 ASN B N 1
ATOM 3002 C CA . ASN B 1 126 ? -2.584 29.438 9.867 1 80.94 126 ASN B CA 1
ATOM 3003 C C . ASN B 1 126 ? -1.9 28.234 9.227 1 80.94 126 ASN B C 1
ATOM 3005 O O . ASN B 1 126 ? -0.945 27.688 9.781 1 80.94 126 ASN B O 1
ATOM 3009 N N . ILE B 1 127 ? -2.428 27.859 8.102 1 85.56 127 ILE B N 1
ATOM 3010 C CA . ILE B 1 127 ? -1.784 26.75 7.402 1 85.56 127 ILE B CA 1
ATOM 3011 C C . ILE B 1 127 ? -0.597 27.281 6.598 1 85.56 127 ILE B C 1
ATOM 3013 O O . ILE B 1 127 ? -0.711 28.281 5.895 1 85.56 127 ILE B O 1
ATOM 3017 N N . ASN B 1 128 ? 0.521 26.734 6.848 1 89.12 128 ASN B N 1
ATOM 3018 C CA . ASN B 1 128 ? 1.732 27.094 6.117 1 89.12 128 ASN B CA 1
ATOM 3019 C C . ASN B 1 128 ? 2.631 25.875 5.898 1 89.12 128 ASN B C 1
ATOM 3021 O O . ASN B 1 128 ? 2.324 24.781 6.367 1 89.12 128 ASN B O 1
ATOM 3025 N N . VAL B 1 129 ? 3.635 26.078 5.125 1 90.44 129 VAL B N 1
ATOM 3026 C CA . VAL B 1 129 ? 4.531 24.984 4.73 1 90.44 129 VAL B CA 1
ATOM 3027 C C . VAL B 1 129 ? 5.199 24.391 5.965 1 90.44 129 VAL B C 1
ATOM 3029 O O . VAL B 1 129 ? 5.332 23.172 6.082 1 90.44 129 VAL B O 1
ATOM 3032 N N . LYS B 1 130 ? 5.574 25.25 6.848 1 92.88 130 LYS B N 1
ATOM 3033 C CA . LYS B 1 130 ? 6.246 24.797 8.062 1 92.88 130 LYS B CA 1
ATOM 3034 C C . LYS B 1 130 ? 5.355 23.844 8.867 1 92.88 130 LYS B C 1
ATOM 3036 O O . LYS B 1 130 ? 5.797 22.766 9.273 1 92.88 130 LYS B O 1
ATOM 3041 N N . ASN B 1 131 ? 4.117 24.25 9.07 1 92.94 131 ASN B N 1
ATOM 3042 C CA . ASN B 1 131 ? 3.174 23.406 9.797 1 92.94 131 ASN B CA 1
ATOM 3043 C C . ASN B 1 131 ? 2.945 22.078 9.094 1 92.94 131 ASN B C 1
ATOM 3045 O O . ASN B 1 131 ? 2.832 21.047 9.734 1 92.94 131 ASN B O 1
ATOM 3049 N N . TYR B 1 132 ? 2.859 22.156 7.793 1 95.38 132 TYR B N 1
ATOM 3050 C CA . TYR B 1 132 ? 2.658 20.953 6.996 1 95.38 132 TYR B CA 1
ATOM 3051 C C . TYR B 1 132 ? 3.811 19.969 7.191 1 95.38 132 TYR B C 1
ATOM 3053 O O . TYR B 1 132 ? 3.592 18.797 7.5 1 95.38 132 TYR B O 1
ATOM 3061 N N . ILE B 1 133 ? 5.039 20.453 7.027 1 95.31 133 ILE B N 1
ATOM 3062 C CA . ILE B 1 133 ? 6.227 19.609 7.129 1 95.31 133 ILE B CA 1
ATOM 3063 C C . ILE B 1 133 ? 6.371 19.078 8.555 1 95.31 133 ILE B C 1
ATOM 3065 O O . ILE B 1 133 ? 6.719 17.922 8.766 1 95.31 133 ILE B O 1
ATOM 3069 N N . ASN B 1 134 ? 6.07 19.906 9.492 1 95.12 134 ASN B N 1
ATOM 3070 C CA . ASN B 1 134 ? 6.129 19.469 10.883 1 95.12 134 ASN B CA 1
ATOM 3071 C C . ASN B 1 134 ? 5.133 18.359 11.164 1 95.12 134 ASN B C 1
ATOM 3073 O O . ASN B 1 134 ? 5.406 17.469 11.969 1 95.12 134 ASN B O 1
ATOM 3077 N N . PHE B 1 135 ? 4.023 18.438 10.531 1 96.62 135 PHE B N 1
ATOM 3078 C CA . PHE B 1 135 ? 3.055 17.359 10.703 1 96.62 135 PHE B CA 1
ATOM 3079 C C . PHE B 1 135 ? 3.559 16.078 10.078 1 96.62 135 PHE B C 1
ATOM 3081 O O . PHE B 1 135 ? 3.363 14.984 10.625 1 96.62 135 PHE B O 1
ATOM 3088 N N . GLU B 1 136 ? 4.148 16.203 8.906 1 96.38 136 GLU B N 1
ATOM 3089 C CA . GLU B 1 136 ? 4.766 15.031 8.305 1 96.38 136 GLU B CA 1
ATOM 3090 C C . GLU B 1 136 ? 5.797 14.414 9.242 1 96.38 136 GLU B C 1
ATOM 3092 O O . GLU B 1 136 ? 5.84 13.188 9.406 1 96.38 136 GLU B O 1
ATOM 3097 N N . LEU B 1 137 ? 6.629 15.242 9.844 1 96.19 137 LEU B N 1
ATOM 3098 C CA . LEU B 1 137 ? 7.629 14.773 10.797 1 96.19 137 LEU B CA 1
ATOM 3099 C C . LEU B 1 137 ? 6.965 14.102 11.992 1 96.19 137 LEU B C 1
ATOM 3101 O O . LEU B 1 137 ? 7.48 13.117 12.523 1 96.19 137 LEU B O 1
ATOM 3105 N N . LEU B 1 138 ? 5.898 14.672 12.406 1 96.25 138 LEU B N 1
ATOM 3106 C CA . LEU B 1 138 ? 5.137 14.094 13.508 1 96.25 138 LEU B CA 1
ATOM 3107 C C . LEU B 1 138 ? 4.633 12.703 13.148 1 96.25 138 LEU B C 1
ATOM 3109 O O . LEU B 1 138 ? 4.703 11.781 13.969 1 96.25 138 LEU B O 1
ATOM 3113 N N . ILE B 1 139 ? 4.094 12.555 11.922 1 95.75 139 ILE B N 1
ATOM 3114 C CA . ILE B 1 139 ? 3.619 11.25 11.461 1 95.75 139 ILE B CA 1
ATOM 3115 C C . ILE B 1 139 ? 4.762 10.242 11.516 1 95.75 139 ILE B C 1
ATOM 3117 O O . ILE B 1 139 ? 4.59 9.125 12.016 1 95.75 139 ILE B O 1
ATOM 3121 N N . LEU B 1 140 ? 5.91 10.625 11 1 93.81 140 LEU B N 1
ATOM 3122 C CA . LEU B 1 140 ? 7.078 9.758 11.047 1 93.81 140 LEU B CA 1
ATOM 3123 C C . LEU B 1 140 ? 7.418 9.367 12.484 1 93.81 140 LEU B C 1
ATOM 3125 O O . LEU B 1 140 ? 7.629 8.188 12.781 1 93.81 140 LEU B O 1
ATOM 3129 N N . LYS B 1 141 ? 7.398 10.336 13.344 1 94 141 LYS B N 1
ATOM 3130 C CA . LYS B 1 141 ? 7.711 10.117 14.75 1 94 141 LYS B CA 1
ATOM 3131 C C . LYS B 1 141 ? 6.73 9.133 15.383 1 94 141 LYS B C 1
ATOM 3133 O O . LYS B 1 141 ? 7.141 8.172 16.047 1 94 141 LYS B O 1
ATOM 3138 N N . GLU B 1 142 ? 5.504 9.383 15.172 1 92.38 142 GLU B N 1
ATOM 3139 C CA . GLU B 1 142 ? 4.473 8.523 15.758 1 92.38 142 GLU B CA 1
ATOM 3140 C C . GLU B 1 142 ? 4.531 7.117 15.18 1 92.38 142 GLU B C 1
ATOM 3142 O O . GLU B 1 142 ? 4.125 6.152 15.836 1 92.38 142 GLU B O 1
ATOM 3147 N N . ALA B 1 143 ? 4.992 7.062 14 1 89.94 143 ALA B N 1
ATOM 3148 C CA . ALA B 1 143 ? 5.168 5.758 13.359 1 89.94 143 ALA B CA 1
ATOM 3149 C C . ALA B 1 143 ? 6.434 5.066 13.859 1 89.94 143 ALA B C 1
ATOM 3151 O O . ALA B 1 143 ? 6.715 3.928 13.477 1 89.94 143 ALA B O 1
ATOM 3152 N N . GLY B 1 144 ? 7.219 5.691 14.727 1 90 144 GLY B N 1
ATOM 3153 C CA . GLY B 1 144 ? 8.383 5.078 15.344 1 90 144 GLY B CA 1
ATOM 3154 C C . GLY B 1 144 ? 9.695 5.543 14.734 1 90 144 GLY B C 1
ATOM 3155 O O . GLY B 1 144 ? 10.758 5.008 15.055 1 90 144 GLY B O 1
ATOM 3156 N N . TYR B 1 145 ? 9.656 6.535 13.836 1 90.62 145 TYR B N 1
ATOM 3157 C CA . TYR B 1 145 ? 10.852 6.996 13.133 1 90.62 145 TYR B CA 1
ATOM 3158 C C . TYR B 1 145 ? 11.086 8.484 13.391 1 90.62 145 TYR B C 1
ATOM 3160 O O . TYR B 1 145 ? 10.867 9.312 12.508 1 90.62 145 TYR B O 1
ATOM 3168 N N . ARG B 1 146 ? 11.586 8.75 14.508 1 93.62 146 ARG B N 1
ATOM 3169 C CA . ARG B 1 146 ? 11.82 10.133 14.922 1 93.62 146 ARG B CA 1
ATOM 3170 C C . ARG B 1 146 ? 13.133 10.656 14.352 1 93.62 146 ARG B C 1
ATOM 3172 O O . ARG B 1 146 ? 14.172 10 14.438 1 93.62 146 ARG B O 1
ATOM 3179 N N . LEU B 1 147 ? 13.039 11.75 13.695 1 94.75 147 LEU B N 1
ATOM 3180 C CA . LEU B 1 147 ? 14.227 12.477 13.281 1 94.75 147 LEU B CA 1
ATOM 3181 C C . LEU B 1 147 ? 14.688 13.43 14.375 1 94.75 147 LEU B C 1
ATOM 3183 O O . LEU B 1 147 ? 13.867 14.055 15.055 1 94.75 147 LEU B O 1
ATOM 3187 N N . ASN B 1 148 ? 15.945 13.523 14.602 1 95.62 148 ASN B N 1
ATOM 3188 C CA . ASN B 1 148 ? 16.531 14.484 15.523 1 95.62 148 ASN B CA 1
ATOM 3189 C C . ASN B 1 148 ? 17.234 15.617 14.781 1 95.62 148 ASN B C 1
ATOM 3191 O O . ASN B 1 148 ? 18.359 15.43 14.289 1 95.62 148 ASN B O 1
ATOM 3195 N N . LEU B 1 149 ? 16.547 16.734 14.797 1 96.06 149 LEU B N 1
ATOM 3196 C CA . LEU B 1 149 ? 17.016 17.797 13.922 1 96.06 149 LEU B CA 1
ATOM 3197 C C . LEU B 1 149 ? 17.578 18.953 14.727 1 96.06 149 LEU B C 1
ATOM 3199 O O . LEU B 1 149 ? 17.938 20 14.172 1 96.06 149 LEU B O 1
ATOM 3203 N N . ASP B 1 150 ? 17.672 18.812 16.031 1 94.38 150 ASP B N 1
ATOM 3204 C CA . ASP B 1 150 ? 17.984 19.953 16.891 1 94.38 150 ASP B CA 1
ATOM 3205 C C . ASP B 1 150 ? 19.453 19.984 17.25 1 94.38 150 ASP B C 1
ATOM 3207 O O . ASP B 1 150 ? 19.953 20.969 17.797 1 94.38 150 ASP B O 1
ATOM 3211 N N . ARG B 1 151 ? 20.188 18.953 16.984 1 95.06 151 ARG B N 1
ATOM 3212 C CA . ARG B 1 151 ? 21.625 18.906 17.25 1 95.06 151 ARG B CA 1
ATOM 3213 C C . ARG B 1 151 ? 22.344 18 16.266 1 95.06 151 ARG B C 1
ATOM 3215 O O . ARG B 1 151 ? 21.75 17.078 15.711 1 95.06 151 ARG B O 1
ATOM 3222 N N . CYS B 1 152 ? 23.625 18.281 16.109 1 95.69 152 CYS B N 1
ATOM 3223 C CA . CYS B 1 152 ? 24.453 17.453 15.234 1 95.69 152 CYS B CA 1
ATOM 3224 C C . CYS B 1 152 ? 24.656 16.062 15.82 1 95.69 152 CYS B C 1
ATOM 3226 O O . CYS B 1 152 ? 25.094 15.938 16.969 1 95.69 152 CYS B O 1
ATOM 3228 N N . GLY B 1 153 ? 24.406 15.062 15.102 1 93.38 153 GLY B N 1
ATOM 3229 C CA . GLY B 1 153 ? 24.5 13.695 15.57 1 93.38 153 GLY B CA 1
ATOM 3230 C C . GLY B 1 153 ? 25.922 13.25 15.844 1 93.38 153 GLY B C 1
ATOM 3231 O O . GLY B 1 153 ? 26.156 12.266 16.547 1 93.38 153 GLY B O 1
ATOM 3232 N N . VAL B 1 154 ? 26.859 14.008 15.258 1 91.81 154 VAL B N 1
ATOM 3233 C CA . VAL B 1 154 ? 28.266 13.625 15.414 1 91.81 154 VAL B CA 1
ATOM 3234 C C . VAL B 1 154 ? 28.891 14.406 16.562 1 91.81 154 VAL B C 1
ATOM 3236 O O . VAL B 1 154 ? 29.531 13.828 17.438 1 91.81 154 VAL B O 1
ATOM 3239 N N . THR B 1 155 ? 28.688 15.719 16.641 1 95.06 155 THR B N 1
ATOM 3240 C CA . THR B 1 155 ? 29.391 16.562 17.578 1 95.06 155 THR B CA 1
ATOM 3241 C C . THR B 1 155 ? 28.453 17.047 18.688 1 95.06 155 THR B C 1
ATOM 3243 O O . THR B 1 155 ? 28.891 17.625 19.672 1 95.06 155 THR B O 1
ATOM 3246 N N . ASN B 1 156 ? 27.156 17.031 18.547 1 94.88 156 ASN B N 1
ATOM 3247 C CA . ASN B 1 156 ? 26.125 17.516 19.453 1 94.88 156 ASN B CA 1
ATOM 3248 C C . ASN B 1 156 ? 26 19.031 19.406 1 94.88 156 ASN B C 1
ATOM 3250 O O . ASN B 1 156 ? 25.297 19.625 20.234 1 94.88 156 ASN B O 1
ATOM 3254 N N . CYS B 1 157 ? 26.672 19.625 18.531 1 94 157 CYS B N 1
ATOM 3255 C CA . CYS B 1 157 ? 26.547 21.078 18.359 1 94 157 CYS B CA 1
ATOM 3256 C C . CYS B 1 157 ? 25.156 21.438 17.891 1 94 157 CYS B C 1
ATOM 3258 O O . CYS B 1 157 ? 24.516 20.672 17.156 1 94 157 CYS B O 1
ATOM 3260 N N . THR B 1 158 ? 24.656 22.641 18.234 1 94.25 158 THR B N 1
ATOM 3261 C CA . THR B 1 158 ? 23.297 23.062 17.891 1 94.25 158 THR B CA 1
ATOM 3262 C C . THR B 1 158 ? 23.328 24.188 16.844 1 94.25 158 THR B C 1
ATOM 3264 O O . THR B 1 158 ? 22.281 24.719 16.469 1 94.25 158 THR B O 1
ATOM 3267 N N . GLN B 1 159 ? 24.531 24.516 16.422 1 93.94 159 GLN B N 1
ATOM 3268 C CA . GLN B 1 159 ? 24.672 25.641 15.484 1 93.94 159 GLN B CA 1
ATOM 3269 C C . GLN B 1 159 ? 24.938 25.141 14.07 1 93.94 159 GLN B C 1
ATOM 3271 O O . GLN B 1 159 ? 25.562 24.094 13.883 1 93.94 159 GLN B O 1
ATOM 3276 N N . ASN B 1 160 ? 24.438 25.875 13.047 1 94.62 160 ASN B N 1
ATOM 3277 C CA . ASN B 1 160 ? 24.688 25.672 11.625 1 94.62 160 ASN B CA 1
ATOM 3278 C C . ASN B 1 160 ? 24.328 24.25 11.188 1 94.62 160 ASN B C 1
ATOM 3280 O O . ASN B 1 160 ? 25.125 23.562 10.555 1 94.62 160 ASN B O 1
ATOM 3284 N N . LEU B 1 161 ? 23.234 23.766 11.695 1 96.06 161 LEU B N 1
ATOM 3285 C CA . LEU B 1 161 ? 22.688 22.484 11.266 1 96.06 161 LEU B CA 1
ATOM 3286 C C . LEU B 1 161 ? 22.047 22.609 9.891 1 96.06 161 LEU B C 1
ATOM 3288 O O . LEU B 1 161 ? 20.969 23.172 9.75 1 96.06 161 LEU B O 1
ATOM 3292 N N . ILE B 1 162 ? 22.703 22 8.773 1 94.81 162 ILE B N 1
ATOM 3293 C CA . ILE B 1 162 ? 22.188 22.266 7.438 1 94.81 162 ILE B CA 1
ATOM 3294 C C . ILE B 1 162 ? 22.016 20.953 6.684 1 94.81 162 ILE B C 1
ATOM 3296 O O . ILE B 1 162 ? 21.547 20.938 5.539 1 94.81 162 ILE B O 1
ATOM 3300 N N . TYR B 1 163 ? 22.391 19.844 7.32 1 95.88 163 TYR B N 1
ATOM 3301 C CA . TYR B 1 163 ? 22.234 18.531 6.676 1 95.88 163 TYR B CA 1
ATOM 3302 C C . TYR B 1 163 ? 21.516 17.547 7.594 1 95.88 163 TYR B C 1
ATOM 3304 O O . TYR B 1 163 ? 21.391 17.797 8.797 1 95.88 163 TYR B O 1
ATOM 3312 N N . VAL B 1 164 ? 20.969 16.5 7 1 96.88 164 VAL B N 1
ATOM 3313 C CA . VAL B 1 164 ? 20.406 15.359 7.727 1 96.88 164 VAL B CA 1
ATOM 3314 C C . VAL B 1 164 ? 20.984 14.062 7.168 1 96.88 164 VAL B C 1
ATOM 3316 O O . VAL B 1 164 ? 21.062 13.883 5.949 1 96.88 164 VAL B O 1
ATOM 3319 N N . SER B 1 165 ? 21.422 13.227 8.008 1 94.38 165 SER B N 1
ATOM 3320 C CA . SER B 1 165 ? 21.938 11.922 7.605 1 94.38 165 SER B CA 1
ATOM 3321 C C . SER B 1 165 ? 20.797 11.008 7.152 1 94.38 165 SER B C 1
ATOM 3323 O O . SER B 1 165 ? 19.875 10.734 7.914 1 94.38 165 SER B O 1
ATOM 3325 N N . PRO B 1 166 ? 20.844 10.547 5.922 1 90.69 166 PRO B N 1
ATOM 3326 C CA . PRO B 1 166 ? 19.844 9.578 5.488 1 90.69 166 PRO B CA 1
ATOM 3327 C C . PRO B 1 166 ? 19.875 8.289 6.312 1 90.69 166 PRO B C 1
ATOM 3329 O O . PRO B 1 166 ? 18.844 7.609 6.434 1 90.69 166 PRO B O 1
ATOM 3332 N N . LYS B 1 167 ? 20.938 7.977 6.875 1 86.44 167 LYS B N 1
ATOM 3333 C CA . LYS B 1 167 ? 21.125 6.73 7.613 1 86.44 167 LYS B CA 1
ATOM 3334 C C . LYS B 1 167 ? 20.484 6.82 9 1 86.44 167 LYS B C 1
ATOM 3336 O O . LYS B 1 167 ? 19.703 5.953 9.391 1 86.44 167 LYS B O 1
ATOM 3341 N N . SER B 1 168 ? 20.75 7.863 9.688 1 88.75 168 SER B N 1
ATOM 3342 C CA . SER B 1 168 ? 20.375 7.926 11.094 1 88.75 168 SER B CA 1
ATOM 3343 C C . SER B 1 168 ? 19.188 8.867 11.305 1 88.75 168 SER B C 1
ATOM 3345 O O . SER B 1 168 ? 18.547 8.836 12.359 1 88.75 168 SER B O 1
ATOM 3347 N N . GLY B 1 169 ? 18.891 9.734 10.375 1 94.38 169 GLY B N 1
ATOM 3348 C CA . GLY B 1 169 ? 17.859 10.734 10.562 1 94.38 169 GLY B CA 1
ATOM 3349 C C . GLY B 1 169 ? 18.266 11.859 11.492 1 94.38 169 GLY B C 1
ATOM 3350 O O . GLY B 1 169 ? 17.422 12.641 11.938 1 94.38 169 GLY B O 1
ATOM 3351 N N . GLN B 1 170 ? 19.562 12.008 11.742 1 95.62 170 GLN B N 1
ATOM 3352 C CA . GLN B 1 170 ? 20.094 13.047 12.625 1 95.62 170 GLN B CA 1
ATOM 3353 C C . GLN B 1 170 ? 20.578 14.25 11.812 1 95.62 170 GLN B C 1
ATOM 3355 O O . GLN B 1 170 ? 21.141 14.086 10.734 1 95.62 170 GLN B O 1
ATOM 3360 N N . ALA B 1 171 ? 20.391 15.414 12.414 1 97.38 171 ALA B N 1
ATOM 3361 C CA . ALA B 1 171 ? 20.969 16.609 11.805 1 97.38 171 ALA B CA 1
ATOM 3362 C C . ALA B 1 171 ? 22.484 16.562 11.844 1 97.38 171 ALA B C 1
ATOM 3364 O O . ALA B 1 171 ? 23.078 15.938 12.734 1 97.38 171 ALA B O 1
ATOM 3365 N N . ILE B 1 172 ? 23.109 17.141 10.852 1 96 172 ILE B N 1
ATOM 3366 C CA . ILE B 1 172 ? 24.562 17.25 10.727 1 96 172 ILE B CA 1
ATOM 3367 C C . ILE B 1 172 ? 24.953 18.688 10.43 1 96 172 ILE B C 1
ATOM 3369 O O . ILE B 1 172 ? 24.328 19.344 9.586 1 96 172 ILE B O 1
ATOM 3373 N N . SER B 1 173 ? 25.922 19.172 11.203 1 96.88 173 SER B N 1
ATOM 3374 C CA . SER B 1 173 ? 26.375 20.547 11.016 1 96.88 173 SER B CA 1
ATOM 3375 C C . SER B 1 173 ? 27.109 20.719 9.688 1 96.88 173 SER B C 1
ATOM 3377 O O . SER B 1 173 ? 27.578 19.734 9.102 1 96.88 173 SER B O 1
ATOM 3379 N N . ALA B 1 174 ? 27.141 21.984 9.281 1 95.62 174 ALA B N 1
ATOM 3380 C CA . ALA B 1 174 ? 27.812 22.312 8.023 1 95.62 174 ALA B CA 1
ATOM 3381 C C . ALA B 1 174 ? 29.266 21.828 8.039 1 95.62 174 ALA B C 1
ATOM 3383 O O . ALA B 1 174 ? 29.734 21.234 7.059 1 95.62 174 ALA B O 1
ATOM 3384 N N . THR B 1 175 ? 29.938 22.031 9.148 1 94.62 175 THR B N 1
ATOM 3385 C CA . THR B 1 175 ? 31.344 21.703 9.273 1 94.62 175 THR B CA 1
ATOM 3386 C C . THR B 1 175 ? 31.562 20.188 9.141 1 94.62 175 THR B C 1
ATOM 3388 O O . THR B 1 175 ? 32.469 19.75 8.422 1 94.62 175 THR B O 1
ATOM 3391 N N . VAL B 1 176 ? 30.75 19.391 9.773 1 94.19 176 VAL B N 1
ATOM 3392 C CA . VAL B 1 176 ? 30.891 17.938 9.797 1 94.19 176 VAL B CA 1
ATOM 3393 C C . VAL B 1 176 ? 30.422 17.359 8.461 1 94.19 176 VAL B C 1
ATOM 3395 O O . VAL B 1 176 ? 31.031 16.422 7.938 1 94.19 176 VAL B O 1
ATOM 3398 N N . GLY B 1 177 ? 29.375 17.875 7.855 1 93.62 177 GLY B N 1
ATOM 3399 C CA . GLY B 1 177 ? 28.703 17.25 6.723 1 93.62 177 GLY B CA 1
ATOM 3400 C C . GLY B 1 177 ? 29.312 17.641 5.387 1 93.62 177 GLY B C 1
ATOM 3401 O O . GLY B 1 177 ? 29.109 16.953 4.383 1 93.62 177 GLY B O 1
ATOM 3402 N N . GLU B 1 178 ? 30.078 18.75 5.344 1 92.25 178 GLU B N 1
ATOM 3403 C CA . GLU B 1 178 ? 30.547 19.328 4.09 1 92.25 178 GLU B CA 1
ATOM 3404 C C . GLU B 1 178 ? 31.297 18.297 3.252 1 92.25 178 GLU B C 1
ATOM 3406 O O . GLU B 1 178 ? 31.047 18.172 2.049 1 92.25 178 GLU B O 1
ATOM 3411 N N . PRO B 1 179 ? 32.125 17.5 3.861 1 90.88 179 PRO B N 1
ATOM 3412 C CA . PRO B 1 179 ? 32.844 16.516 3.064 1 90.88 179 PRO B CA 1
ATOM 3413 C C . PRO B 1 179 ? 31.922 15.445 2.467 1 90.88 179 PRO B C 1
ATOM 3415 O O . PRO B 1 179 ? 32.281 14.812 1.467 1 90.88 179 PRO B O 1
ATOM 3418 N N . TYR B 1 180 ? 30.75 15.234 3.039 1 88.56 180 TYR B N 1
ATOM 3419 C CA . TYR B 1 180 ? 29.844 14.18 2.611 1 88.56 180 TYR B CA 1
ATOM 3420 C C . TYR B 1 180 ? 28.547 14.766 2.059 1 88.56 180 TYR B C 1
ATOM 3422 O O . TYR B 1 180 ? 27.516 14.094 2.025 1 88.56 180 TYR B O 1
ATOM 3430 N N . LYS B 1 181 ? 28.625 16 1.626 1 86.5 181 LYS B N 1
ATOM 3431 C CA . LYS B 1 181 ? 27.406 16.75 1.302 1 86.5 181 LYS B CA 1
ATOM 3432 C C . LYS B 1 181 ? 26.594 16.016 0.232 1 86.5 181 LYS B C 1
ATOM 3434 O O . LYS B 1 181 ? 25.359 16.078 0.239 1 86.5 181 LYS B O 1
ATOM 3439 N N . HIS B 1 182 ? 27.172 15.258 -0.593 1 82.44 182 HIS B N 1
ATOM 3440 C CA . HIS B 1 182 ? 26.484 14.594 -1.698 1 82.44 182 HIS B CA 1
ATOM 3441 C C . HIS B 1 182 ? 25.688 13.391 -1.21 1 82.44 182 HIS B C 1
ATOM 3443 O O . HIS B 1 182 ? 24.797 12.898 -1.91 1 82.44 182 HIS B O 1
ATOM 3449 N N . LYS B 1 183 ? 25.969 12.93 0.016 1 85.06 183 LYS B N 1
ATOM 3450 C CA . LYS B 1 183 ? 25.281 11.773 0.585 1 85.06 183 LYS B CA 1
ATOM 3451 C C . LYS B 1 183 ? 24.234 12.219 1.606 1 85.06 183 LYS B C 1
ATOM 3453 O O . LYS B 1 183 ? 23.516 11.383 2.168 1 85.06 183 LYS B O 1
ATOM 3458 N N . LEU B 1 184 ? 24.188 13.508 1.796 1 91.25 184 LEU B N 1
ATOM 3459 C CA . LEU B 1 184 ? 23.344 14.008 2.875 1 91.25 184 LEU B CA 1
ATOM 3460 C C . LEU B 1 184 ? 22.125 14.727 2.318 1 91.25 184 LEU B C 1
ATOM 3462 O O . LEU B 1 184 ? 22.094 15.086 1.139 1 91.25 184 LEU B O 1
ATOM 3466 N N . LEU B 1 185 ? 21.078 14.742 3.107 1 93.88 185 LEU B N 1
ATOM 3467 C CA . LEU B 1 185 ? 19.891 15.531 2.775 1 93.88 185 LEU B CA 1
ATOM 3468 C C . LEU B 1 185 ? 20.016 16.953 3.318 1 93.88 185 LEU B C 1
ATOM 3470 O O . LEU B 1 185 ? 20.656 17.172 4.34 1 93.88 185 LEU B O 1
ATOM 3474 N N . LEU B 1 186 ? 19.422 17.875 2.65 1 94.06 186 LEU B N 1
ATOM 3475 C CA . LEU B 1 186 ? 19.422 19.25 3.117 1 94.06 186 LEU B CA 1
ATOM 3476 C C . LEU B 1 186 ? 18.406 19.469 4.223 1 94.06 186 LEU B C 1
ATOM 3478 O O . LEU B 1 186 ? 17.281 18.938 4.145 1 94.06 186 LEU B O 1
ATOM 3482 N N . LEU B 1 187 ? 18.844 20.188 5.254 1 96.38 187 LEU B N 1
ATOM 3483 C CA . LEU B 1 187 ? 17.969 20.562 6.355 1 96.38 187 LEU B CA 1
ATOM 3484 C C . LEU B 1 187 ? 17.578 22.031 6.273 1 96.38 187 LEU B C 1
ATOM 3486 O O . LEU B 1 187 ? 18.406 22.906 6.531 1 96.38 187 LEU B O 1
ATOM 3490 N N . PRO B 1 188 ? 16.297 22.234 5.93 1 93.69 188 PRO B N 1
ATOM 3491 C CA . PRO B 1 188 ? 15.875 23.625 5.867 1 93.69 188 PRO B CA 1
ATOM 3492 C C . PRO B 1 188 ? 15.992 24.344 7.211 1 93.69 188 PRO B C 1
ATOM 3494 O O . PRO B 1 188 ? 15.688 23.766 8.25 1 93.69 188 PRO B O 1
ATOM 3497 N N . LYS B 1 189 ? 16.359 25.703 7.195 1 92.06 189 LYS B N 1
ATOM 3498 C CA . LYS B 1 189 ? 16.578 26.5 8.398 1 92.06 189 LYS B CA 1
ATOM 3499 C C . LYS B 1 189 ? 15.289 26.641 9.203 1 92.06 189 LYS B C 1
ATOM 3501 O O . LYS B 1 189 ? 15.32 26.672 10.438 1 92.06 189 LYS B O 1
ATOM 3506 N N . PHE B 1 190 ? 14.195 26.641 8.539 1 93.31 190 PHE B N 1
ATOM 3507 C CA . PHE B 1 190 ? 12.938 26.938 9.219 1 93.31 190 PHE B CA 1
ATOM 3508 C C . PHE B 1 190 ? 12.477 25.734 10.039 1 93.31 190 PHE B C 1
ATOM 3510 O O . PHE B 1 190 ? 11.586 25.859 10.875 1 93.31 190 PHE B O 1
ATOM 3517 N N . LEU B 1 191 ? 13.086 24.531 9.812 1 94.25 191 LEU B N 1
ATOM 3518 C CA . LEU B 1 191 ? 12.758 23.359 10.617 1 94.25 191 LEU B CA 1
ATOM 3519 C C . LEU B 1 191 ? 13.578 23.328 11.898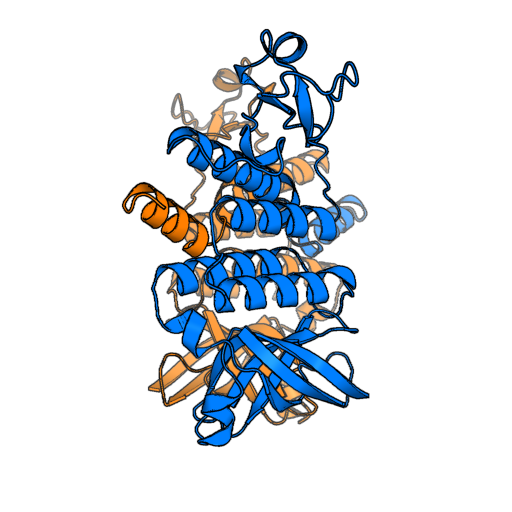 1 94.25 191 LEU B C 1
ATOM 3521 O O . LEU B 1 191 ? 13.258 22.594 12.836 1 94.25 191 LEU B O 1
ATOM 3525 N N . VAL B 1 192 ? 14.648 24.094 11.891 1 91.88 192 VAL B N 1
ATOM 3526 C CA . VAL B 1 192 ? 15.539 24.125 13.047 1 91.88 192 VAL B CA 1
ATOM 3527 C C . VAL B 1 192 ? 15.141 25.281 13.969 1 91.88 192 VAL B C 1
ATOM 3529 O O . VAL B 1 192 ? 15.156 25.141 15.195 1 91.88 192 VAL B O 1
ATOM 3532 N N . HIS B 1 193 ? 14.727 26.344 13.305 1 86.75 193 HIS B N 1
ATOM 3533 C CA . HIS B 1 193 ? 14.375 27.547 14.07 1 86.75 193 HIS B CA 1
ATOM 3534 C C . HIS B 1 193 ? 12.867 27.719 14.164 1 86.75 193 HIS B C 1
ATOM 3536 O O . HIS B 1 193 ? 12.164 27.641 13.156 1 86.75 193 HIS B O 1
ATOM 3542 N N . ASN B 1 194 ? 12.281 27.828 15.289 1 78.56 194 ASN B N 1
ATOM 3543 C CA . ASN B 1 194 ? 10.844 27.859 15.539 1 78.56 194 ASN B CA 1
ATOM 3544 C C . ASN B 1 194 ? 10.188 29.078 14.891 1 78.56 194 ASN B C 1
ATOM 3546 O O . ASN B 1 194 ? 9.062 29 14.398 1 78.56 194 ASN B O 1
ATOM 3550 N N . ASN B 1 195 ? 10.828 30.203 14.891 1 80.56 195 ASN B N 1
ATOM 3551 C CA . ASN B 1 195 ? 10.172 31.438 14.445 1 80.56 195 ASN B CA 1
ATOM 3552 C C . ASN B 1 195 ? 10.633 31.828 13.047 1 80.56 195 ASN B C 1
ATOM 3554 O O . ASN B 1 195 ? 10.781 33.031 12.75 1 80.56 195 ASN B O 1
ATOM 3558 N N . CYS B 1 196 ? 10.797 30.812 12.188 1 85.25 196 CYS B N 1
ATOM 3559 C CA . CYS B 1 196 ? 11.25 31.109 10.836 1 85.25 196 CYS B CA 1
ATOM 3560 C C . CYS B 1 196 ? 10.367 30.438 9.797 1 85.25 196 CYS B C 1
ATOM 3562 O O . CYS B 1 196 ? 9.898 29.312 10.016 1 85.25 196 CYS B O 1
ATOM 3564 N N . GLU B 1 197 ? 10.055 31.156 8.812 1 87.69 197 GLU B N 1
ATOM 3565 C CA . GLU B 1 197 ? 9.352 30.625 7.648 1 87.69 197 GLU B CA 1
ATOM 3566 C C . GLU B 1 197 ? 10.32 30.359 6.504 1 87.69 197 GLU B C 1
ATOM 3568 O O . GLU B 1 197 ? 11.453 30.844 6.508 1 87.69 197 GLU B O 1
ATOM 3573 N N . PRO B 1 198 ? 9.828 29.516 5.629 1 89.38 198 PRO B N 1
ATOM 3574 C CA . PRO B 1 198 ? 10.727 29.25 4.504 1 89.38 198 PRO B CA 1
ATOM 3575 C C . PRO B 1 198 ? 11.164 30.516 3.781 1 89.38 198 PRO B C 1
ATOM 3577 O O . PRO B 1 198 ? 10.352 31.422 3.559 1 89.38 198 PRO B O 1
ATOM 3580 N N . GLU B 1 199 ? 12.438 30.578 3.463 1 85.81 199 GLU B N 1
ATOM 3581 C CA . GLU B 1 199 ? 13.016 31.766 2.822 1 85.81 199 GLU B CA 1
ATOM 3582 C C . GLU B 1 199 ? 12.734 31.766 1.324 1 85.81 199 GLU B C 1
ATOM 3584 O O . GLU B 1 199 ? 12.539 32.844 0.73 1 85.81 199 GLU B O 1
ATOM 3589 N N . ASP B 1 200 ? 12.742 30.672 0.711 1 86.62 200 ASP B N 1
ATOM 3590 C CA . ASP B 1 200 ? 12.539 30.578 -0.73 1 86.62 200 ASP B CA 1
ATOM 3591 C C . ASP B 1 200 ? 12.016 29.188 -1.114 1 86.62 200 ASP B C 1
ATOM 3593 O O . ASP B 1 200 ? 11.781 28.344 -0.246 1 86.62 200 ASP B O 1
ATOM 3597 N N . ILE B 1 201 ? 11.797 29.109 -2.377 1 84.69 201 ILE B N 1
ATOM 3598 C CA . ILE B 1 201 ? 11.188 27.891 -2.908 1 84.69 201 ILE B CA 1
ATOM 3599 C C . ILE B 1 201 ? 12.156 26.719 -2.744 1 84.69 201 ILE B C 1
ATOM 3601 O O . ILE B 1 201 ? 11.727 25.578 -2.559 1 84.69 201 ILE B O 1
ATOM 3605 N N . TYR B 1 202 ? 13.398 26.969 -2.773 1 81.75 202 TYR B N 1
ATOM 3606 C CA . TYR B 1 202 ? 14.391 25.906 -2.654 1 81.75 202 TYR B CA 1
ATOM 3607 C C . TYR B 1 202 ? 14.344 25.266 -1.273 1 81.75 202 TYR B C 1
ATOM 3609 O O . TYR B 1 202 ? 14.469 24.047 -1.145 1 81.75 202 TYR B O 1
ATOM 3617 N N . GLU B 1 203 ? 14.133 26.078 -0.292 1 89.56 203 GLU B N 1
ATOM 3618 C CA . GLU B 1 203 ? 13.992 25.562 1.063 1 89.56 203 GLU B CA 1
ATOM 3619 C C . GLU B 1 203 ? 12.742 24.688 1.196 1 89.56 203 GLU B C 1
ATOM 3621 O O . GLU B 1 203 ? 12.758 23.672 1.895 1 89.56 203 GLU B O 1
ATOM 3626 N N . ILE B 1 204 ? 11.711 25.188 0.552 1 90.31 204 ILE B N 1
ATOM 3627 C CA . ILE B 1 204 ? 10.461 24.438 0.562 1 90.31 204 ILE B CA 1
ATOM 3628 C C . ILE B 1 204 ? 10.672 23.078 -0.086 1 90.31 204 ILE B C 1
ATOM 3630 O O . ILE B 1 204 ? 10.289 22.047 0.477 1 90.31 204 ILE B O 1
ATOM 3634 N N . GLN B 1 205 ? 11.305 23.031 -1.174 1 87.12 205 GLN B N 1
ATOM 3635 C CA . GLN B 1 205 ? 11.594 21.797 -1.878 1 87.12 205 GLN B CA 1
ATOM 3636 C C . GLN B 1 205 ? 12.461 20.875 -1.029 1 87.12 205 GLN B C 1
ATOM 3638 O O . GLN B 1 205 ? 12.234 19.656 -0.979 1 87.12 205 GLN B O 1
ATOM 3643 N N . ALA B 1 206 ? 13.422 21.453 -0.417 1 89.88 206 ALA B N 1
ATOM 3644 C CA . ALA B 1 206 ? 14.312 20.656 0.437 1 89.88 206 ALA B CA 1
ATOM 3645 C C . ALA B 1 206 ? 13.531 19.984 1.566 1 89.88 206 ALA B C 1
ATOM 3647 O O . ALA B 1 206 ? 13.812 18.844 1.918 1 89.88 206 ALA B O 1
ATOM 3648 N N . ALA B 1 207 ? 12.609 20.719 2.115 1 94.12 207 ALA B N 1
ATOM 3649 C CA . ALA B 1 207 ? 11.805 20.172 3.207 1 94.12 207 ALA B CA 1
ATOM 3650 C C . ALA B 1 207 ? 10.953 19 2.732 1 94.12 207 ALA B C 1
ATOM 3652 O O . ALA B 1 207 ? 10.906 17.953 3.387 1 94.12 207 ALA B O 1
ATOM 3653 N N . PHE B 1 208 ? 10.297 19.188 1.579 1 93 208 PHE B N 1
ATOM 3654 C CA . PHE B 1 208 ? 9.492 18.109 0.997 1 93 208 PHE B CA 1
ATOM 3655 C C . PHE B 1 208 ? 10.359 16.906 0.653 1 93 208 PHE B C 1
ATOM 3657 O O . PHE B 1 208 ? 9.961 15.766 0.873 1 93 208 PHE B O 1
ATOM 3664 N N . ASN B 1 209 ? 11.539 17.156 0.155 1 89.75 209 ASN B N 1
ATOM 3665 C CA . ASN B 1 209 ? 12.461 16.078 -0.184 1 89.75 209 ASN B CA 1
ATOM 3666 C C . ASN B 1 209 ? 12.93 15.32 1.061 1 89.75 209 ASN B C 1
ATOM 3668 O O . ASN B 1 209 ? 13.039 14.094 1.044 1 89.75 209 ASN B O 1
ATOM 3672 N N . LEU B 1 210 ? 13.195 16.094 2.053 1 93.94 210 LEU B N 1
ATOM 3673 C CA . LEU B 1 210 ? 13.656 15.508 3.311 1 93.94 210 LEU B CA 1
ATOM 3674 C C . LEU B 1 210 ? 12.641 14.516 3.857 1 93.94 210 LEU B C 1
ATOM 3676 O O . LEU B 1 210 ? 12.977 13.352 4.098 1 93.94 210 LEU B O 1
ATOM 3680 N N . THR B 1 211 ? 11.414 14.969 4.02 1 95.62 211 THR B N 1
ATOM 3681 C CA . THR B 1 211 ? 10.414 14.078 4.605 1 95.62 211 THR B CA 1
ATOM 3682 C C . THR B 1 211 ? 10.055 12.961 3.637 1 95.62 211 THR B C 1
ATOM 3684 O O . THR B 1 211 ? 9.797 11.828 4.055 1 95.62 211 THR B O 1
ATOM 3687 N N . ALA B 1 212 ? 10.039 13.281 2.318 1 90.56 212 ALA B N 1
ATOM 3688 C CA . ALA B 1 212 ? 9.781 12.25 1.315 1 90.56 212 ALA B CA 1
ATOM 3689 C C . ALA B 1 212 ? 10.781 11.102 1.444 1 90.56 212 ALA B C 1
ATOM 3691 O O . ALA B 1 212 ? 10.398 9.93 1.361 1 90.56 212 ALA B O 1
ATOM 3692 N N . TYR B 1 213 ? 12.016 11.414 1.635 1 89.25 213 TYR B N 1
ATOM 3693 C CA . TYR B 1 213 ? 13.055 10.398 1.761 1 89.25 213 TYR B CA 1
ATOM 3694 C C . TYR B 1 213 ? 12.727 9.422 2.889 1 89.25 213 TYR B C 1
ATOM 3696 O O . TYR B 1 213 ? 12.766 8.203 2.697 1 89.25 213 TYR B O 1
ATOM 3704 N N . PHE B 1 214 ? 12.391 9.922 3.979 1 91.5 214 PHE B N 1
ATOM 3705 C CA . PHE B 1 214 ? 12.219 9.078 5.152 1 91.5 214 PHE B CA 1
ATOM 3706 C C . PHE B 1 214 ? 10.883 8.344 5.105 1 91.5 214 PHE B C 1
ATOM 3708 O O . PHE B 1 214 ? 10.758 7.23 5.621 1 91.5 214 PHE B O 1
ATOM 3715 N N . PHE B 1 215 ? 9.828 8.953 4.52 1 90.62 215 PHE B N 1
ATOM 3716 C CA . PHE B 1 215 ? 8.609 8.188 4.27 1 90.62 215 PHE B CA 1
ATOM 3717 C C . PHE B 1 215 ? 8.898 6.988 3.379 1 90.62 215 PHE B C 1
ATOM 3719 O O . PHE B 1 215 ? 8.414 5.883 3.641 1 90.62 215 PHE B O 1
ATOM 3726 N N . ASN B 1 216 ? 9.648 7.227 2.354 1 83.31 216 ASN B N 1
ATOM 3727 C CA . ASN B 1 216 ? 9.992 6.145 1.438 1 83.31 216 ASN B CA 1
ATOM 3728 C C . ASN B 1 216 ? 10.828 5.074 2.129 1 83.31 216 ASN B C 1
ATOM 3730 O O . ASN B 1 216 ? 10.586 3.879 1.949 1 83.31 216 ASN B O 1
ATOM 3734 N N . LYS B 1 217 ? 11.734 5.492 2.893 1 80.19 217 LYS B N 1
ATOM 3735 C CA . LYS B 1 217 ? 12.688 4.602 3.549 1 80.19 217 LYS B CA 1
ATOM 3736 C C . LYS B 1 217 ? 12 3.748 4.609 1 80.19 217 LYS B C 1
ATOM 3738 O O . LYS B 1 217 ? 12.281 2.557 4.738 1 80.19 217 LYS B O 1
ATOM 3743 N N . TYR B 1 218 ? 11.117 4.363 5.344 1 81.88 218 TYR B N 1
ATOM 3744 C CA . TYR B 1 218 ? 10.656 3.686 6.555 1 81.88 218 TYR B CA 1
ATOM 3745 C C . TYR B 1 218 ? 9.211 3.234 6.414 1 81.88 218 TYR B C 1
ATOM 3747 O O . TYR B 1 218 ? 8.797 2.246 7.027 1 81.88 218 TYR B O 1
ATOM 3755 N N . ILE B 1 219 ? 8.422 4.008 5.699 1 81.44 219 ILE B N 1
ATOM 3756 C CA . ILE B 1 219 ? 6.992 3.713 5.645 1 81.44 219 ILE B CA 1
ATOM 3757 C C . ILE B 1 219 ? 6.684 2.889 4.395 1 81.44 219 ILE B C 1
ATOM 3759 O O . ILE B 1 219 ? 6.02 1.854 4.477 1 81.44 219 ILE B O 1
ATOM 3763 N N . LEU B 1 220 ? 7.117 3.404 3.244 1 72.62 220 LEU B N 1
ATOM 3764 C CA . LEU B 1 220 ? 6.781 2.766 1.976 1 72.62 220 LEU B CA 1
ATOM 3765 C C . LEU B 1 220 ? 7.559 1.466 1.801 1 72.62 220 LEU B C 1
ATOM 3767 O O . LEU B 1 220 ? 7.059 0.519 1.187 1 72.62 220 LEU B O 1
ATOM 3771 N N . ILE B 1 221 ? 8.883 1.545 2.24 1 58.88 221 ILE B N 1
ATOM 3772 C CA . ILE B 1 221 ? 9.672 0.326 2.094 1 58.88 221 ILE B CA 1
ATOM 3773 C C . ILE B 1 221 ? 9.031 -0.804 2.895 1 58.88 221 ILE B C 1
ATOM 3775 O O . ILE B 1 221 ? 9.172 -1.979 2.547 1 58.88 221 ILE B O 1
ATOM 3779 N N . LYS B 1 222 ? 8.5 -0.329 4.059 1 55.78 222 LYS B N 1
ATOM 3780 C CA . LYS B 1 222 ? 7.895 -1.378 4.875 1 55.78 222 LYS B CA 1
ATOM 3781 C C . LYS B 1 222 ? 6.805 -2.113 4.102 1 55.78 222 LYS B C 1
ATOM 3783 O O . LYS B 1 222 ? 6.391 -3.207 4.492 1 55.78 222 LYS B O 1
ATOM 3788 N N . LYS B 1 223 ? 6.352 -1.252 3.158 1 58.09 223 LYS B N 1
ATOM 3789 C CA . LYS B 1 223 ? 5.426 -2.059 2.369 1 58.09 223 LYS B CA 1
ATOM 3790 C C . LYS B 1 223 ? 6.164 -3.152 1.604 1 58.09 223 LYS B C 1
ATOM 3792 O O . LYS B 1 223 ? 6.969 -2.861 0.715 1 58.09 223 LYS B O 1
ATOM 3797 N N . LYS B 1 224 ? 6.41 -4.059 2.453 1 66.31 224 LYS B N 1
ATOM 3798 C CA . LYS B 1 224 ? 7.172 -5.273 2.172 1 66.31 224 LYS B CA 1
ATOM 3799 C C . LYS B 1 224 ? 6.34 -6.273 1.379 1 66.31 224 LYS B C 1
ATOM 3801 O O . LYS B 1 224 ? 5.117 -6.141 1.29 1 66.31 224 LYS B O 1
ATOM 3806 N N . LEU B 1 225 ? 7.137 -7.098 0.66 1 77.88 225 LEU B N 1
ATOM 3807 C CA . LEU B 1 225 ? 6.512 -8.25 0.021 1 77.88 225 LEU B CA 1
ATOM 3808 C C . LEU B 1 225 ? 5.676 -9.039 1.022 1 77.88 225 LEU B C 1
ATOM 3810 O O . LEU B 1 225 ? 5.898 -8.953 2.232 1 77.88 225 LEU B O 1
ATOM 3814 N N . PRO B 1 226 ? 4.641 -9.641 0.593 1 82.56 226 PRO B N 1
ATOM 3815 C CA . PRO B 1 226 ? 3.73 -10.367 1.479 1 82.56 226 PRO B CA 1
ATOM 3816 C C . PRO B 1 226 ? 4.461 -11.328 2.416 1 82.56 226 PRO B C 1
ATOM 3818 O O . PRO B 1 226 ? 5.391 -12.023 1.994 1 82.56 226 PRO B O 1
ATOM 3821 N N . ILE B 1 227 ? 4.059 -11.312 3.637 1 83.25 227 ILE B N 1
ATOM 3822 C CA . ILE B 1 227 ? 4.605 -12.227 4.633 1 83.25 227 ILE B CA 1
ATOM 3823 C C . ILE B 1 227 ? 4.426 -13.664 4.164 1 83.25 227 ILE B C 1
ATOM 3825 O O . ILE B 1 227 ? 5.281 -14.516 4.41 1 83.25 227 ILE B O 1
ATOM 3829 N N . THR B 1 228 ? 3.34 -13.945 3.488 1 89 228 THR B N 1
ATOM 3830 C CA . THR B 1 228 ? 3.066 -15.289 2.99 1 89 228 THR B CA 1
ATOM 3831 C C . THR B 1 228 ? 4.164 -15.75 2.035 1 89 228 THR B C 1
ATOM 3833 O O . THR B 1 228 ? 4.492 -16.938 1.979 1 89 228 THR B O 1
ATOM 3836 N N . ARG B 1 229 ? 4.711 -14.836 1.332 1 90.88 229 ARG B N 1
ATOM 3837 C CA . ARG B 1 229 ? 5.828 -15.148 0.446 1 90.88 229 ARG B CA 1
ATOM 3838 C C . ARG B 1 229 ? 7.055 -15.586 1.242 1 90.88 229 ARG B C 1
ATOM 3840 O O . ARG B 1 229 ? 7.707 -16.562 0.897 1 90.88 229 ARG B O 1
ATOM 3847 N N . GLU B 1 230 ? 7.312 -14.852 2.252 1 87.5 230 GLU B N 1
ATOM 3848 C CA . GLU B 1 230 ? 8.438 -15.188 3.123 1 87.5 230 GLU B CA 1
ATOM 3849 C C . GLU B 1 230 ? 8.234 -16.531 3.805 1 87.5 230 GLU B C 1
ATOM 3851 O O . GLU B 1 230 ? 9.164 -17.344 3.898 1 87.5 230 GLU B O 1
ATOM 3856 N N . LEU B 1 231 ? 7.02 -16.781 4.262 1 86.75 231 LEU B N 1
ATOM 3857 C CA . LEU B 1 231 ? 6.699 -18.047 4.922 1 86.75 231 LEU B CA 1
ATOM 3858 C C . LEU B 1 231 ? 6.797 -19.203 3.941 1 86.75 231 LEU B C 1
ATOM 3860 O O . LEU B 1 231 ? 7.227 -20.297 4.312 1 86.75 231 LEU B O 1
ATOM 3864 N N . LEU B 1 232 ? 6.41 -18.938 2.744 1 90.88 232 LEU B N 1
ATOM 3865 C CA . LEU B 1 232 ? 6.535 -19.969 1.714 1 90.88 232 LEU B CA 1
ATOM 3866 C C . LEU B 1 232 ? 7.996 -20.328 1.482 1 90.88 232 LEU B C 1
ATOM 3868 O O . LEU B 1 232 ? 8.352 -21.516 1.472 1 90.88 232 LEU B O 1
ATOM 3872 N N . LEU B 1 233 ? 8.812 -19.328 1.314 1 87.56 233 LEU B N 1
ATOM 3873 C CA . LEU B 1 233 ? 10.242 -19.578 1.12 1 87.56 233 LEU B CA 1
ATOM 3874 C C . LEU B 1 233 ? 10.828 -20.344 2.297 1 87.56 233 LEU B C 1
ATOM 3876 O O . LEU B 1 233 ? 11.555 -21.328 2.104 1 87.56 233 LEU B O 1
ATOM 3880 N N . LYS B 1 234 ? 10.5 -19.906 3.496 1 84.38 234 LYS B N 1
ATOM 3881 C CA . LYS B 1 234 ? 10.984 -20.594 4.691 1 84.38 234 LYS B CA 1
ATOM 3882 C C . LYS B 1 234 ? 10.547 -22.062 4.703 1 84.38 234 LYS B C 1
ATOM 3884 O O . LYS B 1 234 ? 11.328 -22.938 5.059 1 84.38 234 LYS B O 1
ATOM 3889 N N . SER B 1 235 ? 9.297 -22.297 4.371 1 86.12 235 SER B N 1
ATOM 3890 C CA . SER B 1 235 ? 8.773 -23.656 4.332 1 86.12 235 SER B CA 1
ATOM 3891 C C . SER B 1 235 ? 9.508 -24.5 3.305 1 86.12 235 SER B C 1
ATOM 3893 O O . SER B 1 235 ? 9.766 -25.688 3.539 1 86.12 235 SER B O 1
ATOM 3895 N N . ILE B 1 236 ? 9.797 -23.891 2.154 1 85.38 236 ILE B N 1
ATOM 3896 C CA . ILE B 1 236 ? 10.5 -24.594 1.087 1 85.38 236 ILE B CA 1
ATOM 3897 C C . ILE B 1 236 ? 11.914 -24.938 1.541 1 85.38 236 ILE B C 1
ATOM 3899 O O . ILE B 1 236 ? 12.406 -26.047 1.291 1 85.38 236 ILE B O 1
ATOM 3903 N N . LEU B 1 237 ? 12.484 -23.969 2.213 1 79.88 237 LEU B N 1
ATOM 3904 C CA . LEU B 1 237 ? 13.867 -24.141 2.637 1 79.88 237 LEU B CA 1
ATOM 3905 C C . LEU B 1 237 ? 13.969 -25.172 3.768 1 79.88 237 LEU B C 1
ATOM 3907 O O . LEU B 1 237 ? 14.969 -25.875 3.883 1 79.88 237 LEU B O 1
ATOM 3911 N N . GLU B 1 238 ? 12.977 -25.188 4.602 1 72.88 238 GLU B N 1
ATOM 3912 C CA . GLU B 1 238 ? 12.969 -26.109 5.73 1 72.88 238 GLU B CA 1
ATOM 3913 C C . GLU B 1 238 ? 12.609 -27.516 5.281 1 72.88 238 GLU B C 1
ATOM 3915 O O . GLU B 1 238 ? 13.086 -28.5 5.855 1 72.88 238 GLU B O 1
ATOM 3920 N N . TYR B 1 239 ? 11.547 -27.625 4.379 1 66.5 239 TYR B N 1
ATOM 3921 C CA . TYR B 1 239 ? 11.047 -28.969 4.086 1 66.5 239 TYR B CA 1
ATOM 3922 C C . TYR B 1 239 ? 11.523 -29.438 2.719 1 66.5 239 TYR B C 1
ATOM 3924 O O . TYR B 1 239 ? 11.242 -30.578 2.316 1 66.5 239 TYR B O 1
ATOM 3932 N N . SER B 1 240 ? 12.68 -29.406 2.205 1 56.88 240 SER B N 1
ATOM 3933 C CA . SER B 1 240 ? 13.133 -29.812 0.876 1 56.88 240 SER B CA 1
ATOM 3934 C C . SER B 1 240 ? 11.977 -29.828 -0.119 1 56.88 240 SER B C 1
ATOM 3936 O O . SER B 1 240 ? 10.93 -30.438 0.144 1 56.88 240 SER B O 1
ATOM 3938 N N . PHE B 1 241 ? 11.555 -28.891 -0.875 1 46.5 241 PHE B N 1
ATOM 3939 C CA . PHE B 1 241 ? 10.531 -28.922 -1.91 1 46.5 241 PHE B CA 1
ATOM 3940 C C . PHE B 1 241 ? 10.75 -30.078 -2.861 1 46.5 241 PHE B C 1
ATOM 3942 O O . PHE B 1 241 ? 11.891 -30.375 -3.234 1 46.5 241 PHE B O 1
#

InterPro domains:
  IPR003717 Recombination protein O, RecO [MF_00201] (1-236)
  IPR003717 Recombination protein O, RecO [PF02565] (87-220)
  IPR003717 Recombination protein O, RecO [PTHR33991] (2-224)
  IPR003717 Recombination protein O, RecO [TIGR00613] (4-221)
  IPR012340 Nucleic acid-binding, OB-fold [G3DSA:2.40.50.140] (1-75)
  IPR012340 Nucleic acid-binding, OB-fold [SSF50249] (2-70)
  IPR022572 DNA replication/recombination mediator RecO, N-terminal [PF11967] (1-77)
  IPR037278 ARFGAP/RecO-like zinc finger [SSF57863] (82-181)
  IPR042242 Recombination protein O, C-terminal [G3DSA:1.20.1440.120] (84-233)

Sequence (482 aa):
MNFRDKAIILKKRNIKENLAIVTVLTQSYGIYSGIIKDLHSKKNTIIYQIGNIVDFCWSARLDEHLGTINCELVKSYSYLIMSNKRNLLYTHSLIELTLMSFKERELHANLFEKWLENLESINTGNINVKNYINFELLILKEAGYRLNLDRCGVTNCTQNLIYVSPKSGQAISATVGEPYKHKLLLLPKFLVHNNCEPEDIYEIQAAFNLTAYFFNKYILIKKKLPITRELLLKSILEYSFMNFRDKAIILKKRNIKENLAIVTVLTQSYGIYSGIIKDLHSKKNTIIYQIGNIVDFCWSARLDEHLGTINCELVKSYSYLIMSNKRNLLYTHSLIELTLMSFKERELHANLFEKWLENLESINTGNINVKNYINFELLILKEAGYRLNLDRCGVTNCTQNLIYVSPKSGQAISATVGEPYKHKLLLLPKFLVHNNCEPEDIYEIQAAFNLTAYFFNKYILIKKKLPITRELLLKSILEYSF

Foldseek 3Di:
DKDKFKWFWLDWADDDPFKIKTWIQGQFFGIAIAMEGRCPPPQNVQARAGGFIWGWMFDDPDPPDSTHIDTHTDGDLRCLCVVDPCSVCLSNVLSVLLPLLDDPRDDQNVLRVLSVVVSVCSVVVNDDLQSSLVSLQVSCVSSPHHAAQQAAPPPRHRPQFFWAQLVRNYTHHCVGCVVVVVRTQTDQPCNNDVPDDGPDPVSSVSSVVSSVSVCVVPRVPVVDDDVVVVVVVVCCVVPVD/DKDKFKWFWLDWADDDPFKIKTWIQGQFFGIAIAMEGRCPPPQNVQARAGGFIWGWMWDDPDPPDRTHIDTHTDGDLRCLCPVDPCSVCLSNVLSVLLPLLDDPRDDQNVLRVLSVVVSVCSVVVNDDLLSSLVSLQVSCVSSPHHAAQQAAPVPRHRPQFFWAQLVRNYTHHCVGCVVVVVRTQTDQPCNNPVPDDGPDPVSSVSSVVSSVSSCVVPRVPVVDDDVVVVVVVVCCVVPVD

Secondary structure (DSSP, 8-state):
-EEEEEEEEEEEEEEETTEEEEEEEETTTEEEEEEEE-TTSHHHHHHS-TT-EEEEEEE-SSTTS--EEEEEEEE--HHHHHHSHHHHHHHHHHHHHHHHH--BT---HHHHHHHHHHHHHHHTT---HHHHHHHHHHHHHHTT---EEEEETTT---SSEEEE-TTT-EEEEHHHHGGGGGGSEE--GGGTSTT----SHHHHHHHHHHHHHHIIIIIITTSPSPHHHHHHHHHHHHH--/-EEEEEEEEEEEEEEETTEEEEEEEETTTEEEEEEEE-TTSHHHHHHS-TT-EEEEEEE-SSTTS-EEEEEEEEE--HHHHHHSHHHHHHHHHHHHHHHHH--BT---HHHHHHHHHHHHHHHHT---HHHHHHHHHHHHHHTT---EEEEETTT---SSEEEE-TTT-EEEEHHHHGGGGGGSEE--GGGTSTT----SHHHHHHHHHHHHHHIIIIIITTSPSPHHHHHHHHHHHHH--

pLDDT: mean 88.4, std 9.26, range [46.5, 97.88]

Nearest PDB structures (foldseek):
  3q8d-assembly1_A  TM=7.305E-01  e=1.310E-10  Escherichia coli
  2v1c-assembly1_C-2  TM=7.400E-01  e=3.306E-10  Deinococcus radiodurans R1 = ATCC 13939 = DSM 20539
  1u5k-assembly1_B  TM=7.281E-01  e=1.251E-09  Deinococcus radiodurans R1 = ATCC 13939 = DSM 20539
  1w3s-assembly1_A  TM=7.120E-01  e=1.771E-09  Deinococcus radiodurans R1 = ATCC 13939 = DSM 20539
  1u5k-assembly1_A  TM=7.380E-01  e=1.005E-08  Deinococcus radiodurans R1 = ATCC 13939 = DSM 20539

Solvent-accessible surface area (backbone atoms only — not comparable to full-atom values): 25224 Å² total; per-residue (Å²): 81,73,50,75,42,49,25,33,32,62,43,76,43,54,22,42,90,40,32,30,41,38,32,27,41,28,52,80,52,14,32,48,54,20,37,32,68,51,47,76,39,73,66,42,54,64,44,76,29,54,58,13,32,24,47,33,33,42,38,24,82,50,89,81,28,36,21,40,47,48,72,42,73,70,45,80,40,33,67,64,31,69,69,39,70,63,43,36,27,54,49,51,23,52,43,50,52,48,58,65,55,49,61,76,63,42,71,48,67,67,55,40,57,50,51,52,52,51,52,50,31,55,73,72,67,63,71,45,70,66,59,51,52,50,48,52,51,46,51,37,32,76,62,72,52,62,64,44,63,71,32,15,70,86,78,61,46,68,62,64,57,41,26,28,37,76,85,73,38,25,13,23,23,49,83,76,34,57,88,46,49,90,72,40,38,54,35,38,63,37,80,63,37,88,94,44,67,72,87,45,68,67,39,48,50,32,43,54,49,43,54,48,51,51,43,45,63,60,43,35,50,60,54,52,78,54,66,41,43,54,51,36,51,51,49,38,68,70,58,67,117,82,72,51,74,43,49,26,32,33,61,43,77,43,55,26,44,90,40,32,28,40,38,31,28,42,26,50,79,51,15,33,48,57,21,38,32,71,52,48,76,39,73,66,41,55,64,45,74,30,54,57,14,31,24,46,32,32,40,39,26,85,48,90,80,28,37,17,41,45,48,72,43,72,71,45,79,41,33,67,62,32,69,67,38,70,63,44,35,28,53,50,51,23,52,43,49,52,48,60,67,55,50,61,75,63,42,70,48,62,68,55,38,57,50,49,51,52,52,54,52,30,53,73,70,65,64,70,45,70,65,59,53,53,50,48,54,50,46,50,37,32,75,61,73,53,61,64,43,64,71,31,15,69,85,79,60,46,69,63,65,56,42,26,27,37,76,86,74,38,25,13,23,24,49,82,76,34,56,88,46,50,91,72,39,37,54,35,38,62,37,80,62,37,89,93,42,68,74,87,45,67,66,40,49,50,32,44,55,50,44,54,48,51,50,43,45,63,60,44,36,49,60,54,52,78,55,64,40,44,55,51,35,50,50,49,39,67,70,58,66,117

Organism: Orientia tsutsugamushi (strain Ikeda) (NCBI:txid334380)

Radius of gyration: 25.46 Å; Cα contacts (8 Å, |Δi|>4): 908; chains: 2; bounding box: 63×64×50 Å